Protein AF-0000000074542025 (afdb_homodimer)

Sequence (586 aa):
MKHKPEHIPVYSIDKFSKKTADGAQYNVEIFNKDRDFKVAYPHRHDDFYEILFITKGTGTYIIDLQEYEIKPNTVFFLSPGQIHEISFSPDIYGYIFLFSSGFYLSNKNDPYKLFEFPFFYSLQYNNPPLYLTKASAIEELDSLFKKAILEVNTDALDSQEATHALLDLILIQCKRLYPQADGTQLKKGHILIKRFKQLIEEKCTENIGVKEYADMLHVTANHLSETVKEFTGRTPTDFINDRMTLEIKRLLTHTQLTVQEIAFQLHFSDQSYFSKYFKKTSGVSPTEYRKIVMKHKPEHIPVYSIDKFSKKTADGAQYNVEIFNKDRDFKVAYPHRHDDFYEILFITKGTGTYIIDLQEYEIKPNTVFFLSPGQIHEISFSPDIYGYIFLFSSGFYLSNKNDPYKLFEFPFFYSLQYNNPPLYLTKASAIEELDSLFKKAILEVNTDALDSQEATHALLDLILIQCKRLYPQADGTQLKKGHILIKRFKQLIEEKCTENIGVKEYADMLHVTANHLSETVKEFTGRTPTDFINDRMTLEIKRLLTHTQLTVQEIAFQLHFSDQSYFSKYFKKTSGVSPTEYRKIV

Secondary structure (DSSP, 8-state):
---------EE-GGGT-SS-STT--EEEEEEETTS---S-SSEEESSEEEEEEEEE--EEEEETTEEEEE-SSEEEEE-TT-EEEEEE-TT-EEEEEEEEHHHHHTT-S-TTGGGGSTTSS-SSS----EE---HHHHHHHHHHHHHHHHHHHTT-TTHHHHHHHHHHHHHHHHHHHS---TT----HHHHHHHHHHHHHHHHGGG---HHHHHHHTTS-HHHHHHHHHHHHSS-HHHHHHHHHHHHHHHHHHH----HHHHHHHTT-S-HHHHHHHHHHHHSS-HHHHHHH-/---------EE-GGGT-SS-STT--EEEEEEETTS---S-SSEEESSEEEEEEEEE--EEEEETTEEEEE-SSEEEEE-TT-EEEEEE-TT-EEEEEEEEHHHHHTT-S-TTGGGGSTTSS-SSS----EE---HHHHHHHHHHHHHHHHHHHTT-TTHHHHHHHHHHHHHHHHHHHS---TT----HHHHHHHHHHHHHHHHGGG---HHHHHHHTTS-HHHHHHHHHHHHSS-HHHHHHHHHHHHHHHHHHH----HHHHHHHTT-S-HHHHHHHHHHHHSS-HHHHHHH-

Nearest PDB structures (foldseek):
  6swi-assembly1_A  TM=8.831E-01  e=9.354E-06  Geobacillus stearothermophilus
  4fe7-assembly1_A-2  TM=6.439E-01  e=2.286E-05  Escherichia coli
  3oio-assembly1_A  TM=8.490E-01  e=5.351E-04  Chromobacterium violaceum
  3w6v-assembly1_A  TM=8.039E-01  e=2.433E-04  Streptomyces griseus
  1ey2-assembly1_A  TM=7.654E-01  e=1.378E-03  Homo sapiens

Solvent-accessible surface area (backbone atoms only — not comparable to full-atom values): 32028 Å² total; per-residue (Å²): 133,80,76,75,46,62,68,63,46,71,45,58,63,48,81,70,25,84,64,71,55,91,78,49,45,56,39,51,44,75,37,40,72,79,50,83,64,83,60,70,86,46,32,29,27,73,60,34,34,38,40,39,39,30,61,33,41,39,40,40,38,29,47,72,86,39,77,39,79,42,45,56,37,27,35,41,62,44,40,47,48,48,40,36,39,78,48,65,42,80,66,28,30,33,36,36,40,38,34,22,62,65,54,70,43,63,42,43,83,54,91,59,57,69,59,70,33,69,63,37,58,38,77,52,98,57,70,77,60,42,74,60,82,51,68,66,59,50,52,49,52,51,50,45,51,52,51,35,29,51,33,72,72,37,96,48,88,64,26,69,60,44,37,50,28,40,50,51,44,51,53,50,53,47,50,72,70,38,90,61,75,84,88,68,62,86,42,75,61,50,51,53,48,30,50,50,50,51,48,42,52,74,42,43,56,64,55,72,56,61,57,60,54,18,54,75,68,74,47,49,50,63,56,50,35,51,47,34,27,71,77,57,74,42,47,55,62,54,55,52,49,50,54,38,49,50,51,48,52,48,45,50,67,34,29,68,63,48,71,56,53,50,21,52,69,36,54,40,95,40,49,69,58,39,38,52,51,42,22,71,74,71,73,43,40,62,70,58,46,44,72,72,95,133,80,76,73,49,63,70,64,50,72,45,58,62,46,81,70,23,82,64,67,54,91,78,49,45,57,41,51,43,75,37,42,70,77,49,82,63,81,61,68,88,46,33,28,26,72,61,33,33,38,40,37,39,29,62,34,40,39,41,40,38,30,48,73,85,40,79,40,80,42,42,55,39,26,37,39,60,43,40,47,46,48,39,37,40,77,49,65,41,82,65,28,30,35,36,35,41,38,36,22,64,65,55,69,44,63,42,46,83,53,93,60,57,69,61,71,34,68,64,38,59,38,76,51,98,58,70,77,62,43,74,60,82,52,67,68,60,49,52,49,51,52,50,45,50,52,50,35,28,51,32,73,73,37,96,49,88,64,27,68,58,45,38,50,27,41,50,50,45,52,52,49,54,48,50,74,68,38,90,61,74,83,88,67,61,87,43,74,59,50,52,53,47,30,49,50,51,51,47,42,53,74,42,43,57,63,56,70,56,64,57,60,52,18,55,77,70,74,46,49,50,64,56,50,34,50,46,34,28,72,76,58,73,42,48,55,62,54,54,52,48,51,53,39,50,49,51,49,50,48,45,49,68,36,29,72,63,46,71,56,54,49,20,54,70,35,53,39,96,39,51,67,58,38,40,52,50,42,22,70,76,70,74,43,40,62,69,59,46,43,72,71,95

pLDDT: mean 85.99, std 15.25, range [25.69, 98.65]

InterPro domains:
  IPR003313 AraC-type arabinose-binding/dimerisation domain [PF02311] (42-130)
  IPR009057 Homedomain-like superfamily [SSF46689] (249-291)
  IPR014710 RmlC-like jelly roll fold [G3DSA:2.60.120.10] (36-100)
  IPR018060 AraC-like, DNA binding HTH domain [PF12833] (213-291)
  IPR018060 AraC-like, DNA binding HTH domain [PS01124] (194-292)
  IPR018060 AraC-like, DNA binding HTH domain [SM00342] (207-290)
  IPR020449 Transcription regulator HTH, AraC- type, HTH domain [PR00032] (259-274)
  IPR020449 Transcription regulator HTH, AraC- type, HTH domain [PR00032] (274-290)
  IPR037923 Transcription regulator HTH-like [SSF51215] (40-176)

Foldseek 3Di:
DPPFLDAQDADECCVQAPVVDDPDFKDKDKDAPPRPPVHDPKHFYAFKKKKWFWQDWWWWKAKLNDIDIDDHGKIAIDEGLIIMDIDIDRGIITMMMMGGLCLQCVPPPDSLVVLQACQALHLEPDRYIQHDDDPVLSVVLRVLSVVLNVLSPDPDPCSSVSNNVSVVVNRVSCSVRPDDDPPDDPDPLSSLSSVLLSVLSNCLLVVDDLQVSCVVSVHGSVVNQVSSCVVRVDGSVLSSLSSNLSVLLSCLARGPDDLQRSCVRSPHPGSVVSQVSNCVSPVHGSVVSSVVD/DPPFLDPQDADECCVQAPVVDDPDFKDKDKDAPPRPPVRDPKHFYAFKKKKWFWQDWWWWKAKLNDIDTDDHGKIAIDEGLIIMGIDIDRGIITMMMMGGLCLQCVPPPDSLVVLQACQALHLEPDRYIQHDDDPVLSVVLRVLSVVLNVLSVDPDPCSSVSNNVSVVVNRVSCSVRPDDDPPCDPDPLSSLSSVLLSVLSNCLLVVDDLQVSCVVSVHGSVVNQVSSCVVRVDGSVLSSLSSNLSVLLSCLARGPDDLQRSCVRSPHPGSVVSQVSNCVNPVHGSVVSSVVD

Organism: Cytophaga hutchinsonii (strain ATCC 33406 / DSM 1761 / CIP 103989 / NBRC 15051 / NCIMB 9469 / D465) (NCBI:txid269798)

Radius of gyration: 30.62 Å; Cα contacts (8 Å, |Δi|>4): 948; chains: 2; bounding box: 51×99×64 Å

Structure (mmCIF, N/CA/C/O backbone):
data_AF-0000000074542025-model_v1
#
loop_
_entity.id
_entity.type
_entity.pdbx_description
1 polymer 'Transcriptional regulator, AraC family'
#
loop_
_atom_site.group_PDB
_atom_site.id
_atom_site.type_symbol
_atom_site.label_atom_id
_atom_site.label_alt_id
_atom_site.label_comp_id
_atom_site.label_asym_id
_atom_site.label_entity_id
_atom_site.label_seq_id
_atom_site.pdbx_PDB_ins_code
_atom_site.Cartn_x
_atom_site.Cartn_y
_atom_site.Cartn_z
_atom_site.occupancy
_atom_site.B_iso_or_equiv
_atom_site.auth_seq_id
_atom_site.auth_comp_id
_atom_site.auth_asym_id
_atom_site.auth_atom_id
_atom_site.pdbx_PDB_model_num
ATOM 1 N N . MET A 1 1 ? -25.266 -46.372 -14.766 1 25.96 1 MET A N 1
ATOM 2 C CA . MET A 1 1 ? -25.351 -44.928 -14.965 1 25.96 1 MET A CA 1
ATOM 3 C C . MET A 1 1 ? -24.01 -44.26 -14.684 1 25.96 1 MET A C 1
ATOM 5 O O . MET A 1 1 ? -23.504 -44.321 -13.562 1 25.96 1 MET A O 1
ATOM 9 N N . LYS A 1 2 ? -23.14 -44.363 -15.75 1 28.47 2 LYS A N 1
ATOM 10 C CA . LYS A 1 2 ? -21.712 -44.067 -15.829 1 28.47 2 LYS A CA 1
ATOM 11 C C . LYS A 1 2 ? -21.419 -42.646 -15.357 1 28.47 2 LYS A C 1
ATOM 13 O O . LYS A 1 2 ? -22.113 -41.702 -15.744 1 28.47 2 LYS A O 1
ATOM 18 N N . HIS A 1 3 ? -20.958 -42.496 -14.181 1 27.47 3 HIS A N 1
ATOM 19 C CA . HIS A 1 3 ? -20.633 -41.24 -13.515 1 27.47 3 HIS A CA 1
ATOM 20 C C . HIS A 1 3 ? -19.9 -40.291 -14.456 1 27.47 3 HIS A C 1
ATOM 22 O O . HIS A 1 3 ? -18.936 -40.686 -15.116 1 27.47 3 HIS A O 1
ATOM 28 N N . LYS A 1 4 ? -20.513 -39.377 -15.08 1 32.56 4 LYS A N 1
ATOM 29 C CA . LYS A 1 4 ? -20.035 -38.287 -15.926 1 32.56 4 LYS A CA 1
ATOM 30 C C . LYS A 1 4 ? -18.742 -37.691 -15.377 1 32.56 4 LYS A C 1
ATOM 32 O O . LYS A 1 4 ? -18.712 -37.189 -14.251 1 32.56 4 LYS A O 1
ATOM 37 N N . PRO A 1 5 ? -17.571 -38.307 -15.663 1 36.2 5 PRO A N 1
ATOM 38 C CA . PRO A 1 5 ? -16.279 -37.901 -15.103 1 36.2 5 PRO A CA 1
ATOM 39 C C . PRO A 1 5 ? -16.115 -36.384 -15.037 1 36.2 5 PRO A C 1
ATOM 41 O O . PRO A 1 5 ? -16.275 -35.697 -16.049 1 36.2 5 PRO A O 1
ATOM 44 N N . GLU A 1 6 ? -16.371 -35.618 -14.04 1 37.84 6 GLU A N 1
ATOM 45 C CA . GLU A 1 6 ? -16.58 -34.197 -13.78 1 37.84 6 GLU A CA 1
ATOM 46 C C . GLU A 1 6 ? -15.311 -33.394 -14.051 1 37.84 6 GLU A C 1
ATOM 48 O O . GLU A 1 6 ? -14.201 -33.886 -13.838 1 37.84 6 GLU A O 1
ATOM 53 N N . HIS A 1 7 ? -15.123 -32.32 -15.007 1 46.69 7 HIS A N 1
ATOM 54 C CA . HIS A 1 7 ? -14.263 -31.232 -15.459 1 46.69 7 HIS A CA 1
ATOM 55 C C . HIS A 1 7 ? -13.417 -30.686 -14.314 1 46.69 7 HIS A C 1
ATOM 57 O O . HIS A 1 7 ? -13.822 -30.751 -13.151 1 46.69 7 HIS A O 1
ATOM 63 N N . ILE A 1 8 ? -11.988 -30.921 -14.406 1 48.35 8 ILE A N 1
ATOM 64 C CA . ILE A 1 8 ? -11.224 -30.142 -13.436 1 48.35 8 ILE A CA 1
ATOM 65 C C . ILE A 1 8 ? -11.884 -28.78 -13.235 1 48.35 8 ILE A C 1
ATOM 67 O O . ILE A 1 8 ? -11.956 -27.974 -14.166 1 48.35 8 ILE A O 1
ATOM 71 N N . PRO A 1 9 ? -12.307 -28.624 -12.123 1 55.96 9 PRO A N 1
ATOM 72 C CA . PRO A 1 9 ? -13.092 -27.403 -11.926 1 55.96 9 PRO A CA 1
ATOM 73 C C . PRO A 1 9 ? -12.231 -26.142 -11.93 1 55.96 9 PRO A C 1
ATOM 75 O O . PRO A 1 9 ? -11.064 -26.185 -11.532 1 55.96 9 PRO A O 1
ATOM 78 N N . VAL A 1 10 ? -12.465 -25.273 -12.76 1 55.7 10 VAL A N 1
ATOM 79 C CA . VAL A 1 10 ? -11.922 -23.919 -12.721 1 55.7 10 VAL A CA 1
ATOM 80 C C . VAL A 1 10 ? -12.726 -23.068 -11.74 1 55.7 10 VAL A C 1
ATOM 82 O O . VAL A 1 10 ? -13.957 -23.022 -11.813 1 55.7 10 VAL A O 1
ATOM 85 N N . TYR A 1 11 ? -11.943 -22.657 -10.704 1 58.52 11 TYR A N 1
ATOM 86 C CA . TYR A 1 11 ? -12.673 -21.9 -9.693 1 58.52 11 TYR A CA 1
ATOM 87 C C . TYR A 1 11 ? -12.302 -20.423 -9.745 1 58.52 11 TYR A C 1
ATOM 89 O O . TYR A 1 11 ? -11.137 -20.076 -9.954 1 58.52 11 TYR A O 1
ATOM 97 N N . SER A 1 12 ? -13.365 -19.569 -9.767 1 55.89 12 SER A N 1
ATOM 98 C CA . SER A 1 12 ? -13.162 -18.14 -9.554 1 55.89 12 SER A CA 1
ATOM 99 C C . SER A 1 12 ? -13.027 -17.815 -8.07 1 55.89 12 SER A C 1
ATOM 101 O O . SER A 1 12 ? -13.382 -18.63 -7.216 1 55.89 12 SER A O 1
ATOM 103 N N . ILE A 1 13 ? -12.392 -16.763 -7.73 1 61.19 13 ILE A N 1
ATOM 104 C CA . ILE A 1 13 ? -12.06 -16.369 -6.365 1 61.19 13 ILE A CA 1
ATOM 105 C C . ILE A 1 13 ? -13.324 -16.362 -5.508 1 61.19 13 ILE A C 1
ATOM 107 O O . ILE A 1 13 ? -13.263 -16.597 -4.299 1 61.19 13 ILE A O 1
ATOM 111 N N . ASP A 1 14 ? -14.432 -16.064 -6.12 1 53.97 14 ASP A N 1
ATOM 112 C CA . ASP A 1 14 ? -15.699 -15.951 -5.403 1 53.97 14 ASP A CA 1
ATOM 113 C C . ASP A 1 14 ? -16.053 -17.262 -4.704 1 53.97 14 ASP A C 1
ATOM 115 O O . ASP A 1 14 ? -16.804 -17.266 -3.726 1 53.97 14 ASP A O 1
ATOM 119 N N . LYS A 1 15 ? -15.475 -18.364 -5.259 1 55.22 15 LYS A N 1
ATOM 120 C CA . LYS A 1 15 ? -15.754 -19.672 -4.673 1 55.22 15 LYS A CA 1
ATOM 121 C C . LYS A 1 15 ? -15.043 -19.837 -3.333 1 55.22 15 LYS A C 1
ATOM 123 O O . LYS A 1 15 ? -15.402 -20.707 -2.537 1 55.22 15 LYS A O 1
ATOM 128 N N . PHE A 1 16 ? -14.056 -18.962 -3.158 1 55.03 16 PHE A N 1
ATOM 129 C CA . PHE A 1 16 ? -13.226 -19.116 -1.969 1 55.03 16 PHE A CA 1
ATOM 130 C C . PHE A 1 16 ? -13.491 -17.992 -0.974 1 55.03 16 PHE A C 1
ATOM 132 O O . PHE A 1 16 ? -12.926 -17.98 0.122 1 55.03 16 PHE A O 1
ATOM 139 N N . SER A 1 17 ? -14.123 -16.982 -1.391 1 54.46 17 SER A N 1
ATOM 140 C CA . SER A 1 17 ? -14.37 -15.849 -0.505 1 54.46 17 SER A CA 1
ATOM 141 C C . SER A 1 17 ? -15.693 -16.005 0.238 1 54.46 17 SER A C 1
ATOM 143 O O . SER A 1 17 ? -16.71 -16.355 -0.364 1 54.46 17 SER A O 1
ATOM 145 N N . LYS A 1 18 ? -15.679 -16.304 1.561 1 53.52 18 LYS A N 1
ATOM 146 C CA . LYS A 1 18 ? -16.904 -16.329 2.355 1 53.52 18 LYS A CA 1
ATOM 147 C C . LYS A 1 18 ? -17.8 -15.139 2.022 1 53.52 18 LYS A C 1
ATOM 149 O O . LYS A 1 18 ? -19.007 -15.177 2.266 1 53.52 18 LYS A O 1
ATOM 154 N N . LYS A 1 19 ? -17.116 -14.074 1.735 1 50.32 19 LYS A N 1
ATOM 155 C CA . LYS A 1 19 ? -17.99 -12.941 1.442 1 50.32 19 LYS A CA 1
ATOM 156 C C . LYS A 1 19 ? -18.688 -13.118 0.097 1 50.32 19 LYS A C 1
ATOM 158 O O . LYS A 1 19 ? -18.032 -13.177 -0.945 1 50.32 19 LYS A O 1
ATOM 163 N N . THR A 1 20 ? -19.672 -13.997 0.118 1 40.86 20 THR A N 1
ATOM 164 C CA . THR A 1 20 ? -20.605 -14.427 -0.917 1 40.86 20 THR A CA 1
ATOM 165 C C . THR A 1 20 ? -20.774 -13.343 -1.977 1 40.86 20 THR A C 1
ATOM 167 O O . THR A 1 20 ? -21.571 -13.494 -2.905 1 40.86 20 THR A O 1
ATOM 170 N N . ALA A 1 21 ? -20.355 -12.051 -1.7 1 42.12 21 ALA A N 1
ATOM 171 C CA . ALA A 1 21 ? -20.947 -11.122 -2.659 1 42.12 21 ALA A CA 1
ATOM 172 C C . ALA A 1 21 ? -20.293 -11.259 -4.031 1 42.12 21 ALA A C 1
ATOM 174 O O . ALA A 1 21 ? -19.078 -11.447 -4.13 1 42.12 21 ALA A O 1
ATOM 175 N N . ASP A 1 22 ? -20.943 -11.476 -4.97 1 45.06 22 ASP A N 1
ATOM 176 C CA . ASP A 1 22 ? -20.677 -11.323 -6.397 1 45.06 22 ASP A CA 1
ATOM 177 C C . ASP A 1 22 ? -19.586 -10.284 -6.644 1 45.06 22 ASP A C 1
ATOM 179 O O . ASP A 1 22 ? -19.738 -9.117 -6.277 1 45.06 22 ASP A O 1
ATOM 183 N N . GLY A 1 23 ? -18.139 -10.761 -6.863 1 61.32 23 GLY A N 1
ATOM 184 C CA . GLY A 1 23 ? -17.184 -9.757 -7.305 1 61.32 23 GLY A CA 1
ATOM 185 C C . GLY A 1 23 ? -16.007 -9.597 -6.361 1 61.32 23 GLY A C 1
ATOM 186 O O . GLY A 1 23 ? -15.378 -8.537 -6.319 1 61.32 23 GLY A O 1
ATOM 187 N N . ALA A 1 24 ? -15.762 -10.607 -5.543 1 73.61 24 ALA A N 1
ATOM 188 C CA . ALA A 1 24 ? -14.647 -10.467 -4.61 1 73.61 24 ALA A CA 1
ATOM 189 C C . ALA A 1 24 ? -13.31 -10.489 -5.346 1 73.61 24 ALA A C 1
ATOM 191 O O . ALA A 1 24 ? -13.082 -11.342 -6.207 1 73.61 24 ALA A O 1
ATOM 192 N N . GLN A 1 25 ? -12.483 -9.578 -4.997 1 88.03 25 GLN A N 1
ATOM 193 C CA . GLN A 1 25 ? -11.203 -9.415 -5.678 1 88.03 25 GLN A CA 1
ATOM 194 C C . GLN A 1 25 ? -10.056 -9.962 -4.832 1 88.03 25 GLN A C 1
ATOM 196 O O . GLN A 1 25 ? -8.944 -10.148 -5.33 1 88.03 25 GLN A O 1
ATOM 201 N N . TYR A 1 26 ? -10.332 -10.376 -3.574 1 91.82 26 TYR A N 1
ATOM 202 C CA . TYR A 1 26 ? -9.305 -10.939 -2.705 1 91.82 26 TYR A CA 1
ATOM 203 C C . TYR A 1 26 ? -9.93 -11.638 -1.503 1 91.82 26 TYR A C 1
ATOM 205 O O . TYR A 1 26 ? -11.107 -11.431 -1.2 1 91.82 26 TYR A O 1
ATOM 213 N N . ASN A 1 27 ? -9.192 -12.523 -0.904 1 91.94 27 ASN A N 1
ATOM 214 C CA . ASN A 1 27 ? -9.545 -13.185 0.347 1 91.94 27 ASN A CA 1
ATOM 215 C C . ASN A 1 27 ? -8.305 -13.657 1.101 1 91.94 27 ASN A C 1
ATOM 217 O O . ASN A 1 27 ? -7.31 -14.046 0.487 1 91.94 27 ASN A O 1
ATOM 221 N N . VAL A 1 28 ? -8.366 -13.545 2.386 1 95.1 28 VAL A N 1
ATOM 222 C CA . VAL A 1 28 ? -7.307 -14.058 3.249 1 95.1 28 VAL A CA 1
ATOM 223 C C . VAL A 1 28 ? -7.92 -14.81 4.428 1 95.1 28 VAL A C 1
ATOM 225 O O . VAL A 1 28 ? -8.841 -14.312 5.079 1 95.1 28 VAL A O 1
ATOM 228 N N . GLU A 1 29 ? -7.429 -15.972 4.669 1 94 29 GLU A N 1
ATOM 229 C CA . GLU A 1 29 ? -8.002 -16.761 5.755 1 94 29 GLU A CA 1
ATOM 230 C C . GLU A 1 29 ? -6.997 -17.777 6.29 1 94 29 GLU A C 1
ATOM 232 O O . GLU A 1 29 ? -5.93 -17.97 5.704 1 94 29 GLU A O 1
ATOM 237 N N . ILE A 1 30 ? -7.385 -18.335 7.398 1 95.28 30 ILE A N 1
ATOM 238 C CA . ILE A 1 30 ? -6.614 -19.426 7.984 1 95.28 30 ILE A CA 1
ATOM 239 C C . ILE A 1 30 ? -6.739 -20.674 7.113 1 95.28 30 ILE A C 1
ATOM 241 O O . ILE A 1 30 ? -7.824 -20.984 6.615 1 95.28 30 ILE A O 1
ATOM 245 N N . PHE A 1 31 ? -5.653 -21.344 6.928 1 94.32 31 PHE A N 1
ATOM 246 C CA . PHE A 1 31 ? -5.613 -22.619 6.223 1 94.32 31 PHE A CA 1
ATOM 247 C C . PHE A 1 31 ? -5.391 -23.77 7.197 1 94.32 31 PHE A C 1
ATOM 249 O O . PHE A 1 31 ? -4.349 -23.844 7.852 1 94.32 31 PHE A O 1
ATOM 256 N N . ASN A 1 32 ? -6.336 -24.542 7.343 1 93.36 32 ASN A N 1
ATOM 257 C CA . ASN A 1 32 ? -6.249 -25.727 8.19 1 93.36 32 ASN A CA 1
ATOM 258 C C . ASN A 1 32 ? -7.074 -26.88 7.625 1 93.36 32 ASN A C 1
ATOM 260 O O . ASN A 1 32 ? -7.625 -26.776 6.528 1 93.36 32 ASN A O 1
ATOM 264 N N . LYS A 1 33 ? -7.135 -27.988 8.325 1 87.3 33 LYS A N 1
ATOM 265 C CA . LYS A 1 33 ? -7.77 -29.208 7.836 1 87.3 33 LYS A CA 1
ATOM 266 C C . LYS A 1 33 ? -9.267 -29.001 7.625 1 87.3 33 LYS A C 1
ATOM 268 O O . LYS A 1 33 ? -9.895 -29.72 6.844 1 87.3 33 LYS A O 1
ATOM 273 N N . ASP A 1 34 ? -9.89 -27.983 8.278 1 82.02 34 ASP A N 1
ATOM 274 C CA . ASP A 1 34 ? -11.334 -27.771 8.239 1 82.02 34 ASP A CA 1
ATOM 275 C C . ASP A 1 34 ? -11.723 -26.852 7.083 1 82.02 34 ASP A C 1
ATOM 277 O O . ASP A 1 34 ? -12.909 -26.617 6.843 1 82.02 34 ASP A O 1
ATOM 281 N N . ARG A 1 35 ? -10.729 -26.314 6.571 1 75.38 35 ARG A N 1
ATOM 282 C CA . ARG A 1 35 ? -11.045 -25.451 5.437 1 75.38 35 ARG A CA 1
ATOM 283 C C . ARG A 1 35 ? -11.757 -26.231 4.337 1 75.38 35 ARG A C 1
ATOM 285 O O . ARG A 1 35 ? -11.353 -27.345 3.997 1 75.38 35 ARG A O 1
ATOM 292 N N . ASP A 1 36 ? -13.068 -25.799 4.091 1 59.52 36 ASP A N 1
ATOM 293 C CA . ASP A 1 36 ? -13.879 -26.452 3.068 1 59.52 36 ASP A CA 1
ATOM 294 C C . ASP A 1 36 ? -13.169 -26.442 1.716 1 59.52 36 ASP A C 1
ATOM 296 O O . ASP A 1 36 ? -13.028 -25.389 1.091 1 59.52 36 ASP A O 1
ATOM 300 N N . PHE A 1 37 ? -12.372 -27.296 1.578 1 56.6 37 PHE A N 1
ATOM 301 C CA . PHE A 1 37 ? -11.791 -27.504 0.257 1 56.6 37 PHE A CA 1
ATOM 302 C C . PHE A 1 37 ? -12.784 -28.198 -0.668 1 56.6 37 PHE A C 1
ATOM 304 O O . PHE A 1 37 ? -12.642 -29.387 -0.96 1 56.6 37 PHE A O 1
ATOM 311 N N . LYS A 1 38 ? -14.066 -27.836 -0.568 1 50.9 38 LYS A N 1
ATOM 312 C CA . LYS A 1 38 ? -15.06 -28.517 -1.394 1 50.9 38 LYS A CA 1
ATOM 313 C C . LYS A 1 38 ? -14.605 -28.596 -2.848 1 50.9 38 LYS A C 1
ATOM 315 O O . LYS A 1 38 ? -15.415 -28.838 -3.745 1 50.9 38 LYS A O 1
ATOM 320 N N . VAL A 1 39 ? -13.397 -28.121 -3.047 1 54.12 39 VAL A N 1
ATOM 321 C CA . VAL A 1 39 ? -13.072 -28.169 -4.469 1 54.12 39 VAL A CA 1
ATOM 322 C C . VAL A 1 39 ? -12.518 -29.546 -4.827 1 54.12 39 VAL A C 1
ATOM 324 O O . VAL A 1 39 ? -11.844 -30.181 -4.013 1 54.12 39 VAL A O 1
ATOM 327 N N . ALA A 1 40 ? -13.146 -30.117 -5.921 1 54.3 40 ALA A N 1
ATOM 328 C CA . ALA A 1 40 ? -12.673 -31.377 -6.488 1 54.3 40 ALA A CA 1
ATOM 329 C C . ALA A 1 40 ? -11.172 -31.326 -6.761 1 54.3 40 ALA A C 1
ATOM 331 O O . ALA A 1 40 ? -10.646 -30.294 -7.182 1 54.3 40 ALA A O 1
ATOM 332 N N . TYR A 1 41 ? -10.171 -31.992 -5.973 1 59.68 41 TYR A N 1
ATOM 333 C CA . TYR A 1 41 ? -8.741 -32.074 -6.25 1 59.68 41 TYR A CA 1
ATOM 334 C C . TYR A 1 41 ? -8.477 -32.879 -7.517 1 59.68 41 TYR A C 1
ATOM 336 O O . TYR A 1 41 ? -9.063 -33.946 -7.716 1 59.68 41 TYR A O 1
ATOM 344 N N . PRO A 1 42 ? -7.634 -32.21 -8.331 1 66.22 42 PRO A N 1
ATOM 345 C CA . PRO A 1 42 ? -6.828 -31.074 -8.783 1 66.22 42 PRO A CA 1
ATOM 346 C C . PRO A 1 42 ? -7.668 -29.976 -9.431 1 66.22 42 PRO A C 1
ATOM 348 O O . PRO A 1 42 ? -8.656 -30.268 -10.109 1 66.22 42 PRO A O 1
ATOM 351 N N . HIS A 1 43 ? -7.309 -28.737 -9.208 1 68.64 43 HIS A N 1
ATOM 352 C CA . HIS A 1 43 ? -8.044 -27.633 -9.815 1 68.64 43 HIS A CA 1
ATOM 353 C C . HIS A 1 43 ? -7.113 -26.476 -10.161 1 68.64 43 HIS A C 1
ATOM 355 O O . HIS A 1 43 ? -5.921 -26.518 -9.849 1 68.64 43 HIS A O 1
ATOM 361 N N . ARG A 1 44 ? -7.588 -25.67 -11.025 1 70.58 44 ARG A N 1
ATOM 362 C CA . ARG A 1 44 ? -6.825 -24.475 -11.371 1 70.58 44 ARG A CA 1
ATOM 363 C C . ARG A 1 44 ? -7.656 -23.214 -11.159 1 70.58 44 ARG A C 1
ATOM 365 O O . ARG A 1 44 ? -8.881 -23.284 -11.043 1 70.58 44 ARG A O 1
ATOM 372 N N . HIS A 1 45 ? -6.821 -22.124 -10.98 1 70.94 45 HIS A N 1
ATOM 373 C CA . HIS A 1 45 ? -7.423 -20.799 -10.877 1 70.94 45 HIS A CA 1
ATOM 374 C C . HIS A 1 45 ? -7.278 -20.025 -12.183 1 70.94 45 HIS A C 1
ATOM 376 O O . HIS A 1 45 ? -6.198 -20 -12.778 1 70.94 45 HIS A O 1
ATOM 382 N N . ASP A 1 46 ? -8.356 -19.454 -12.652 1 67.32 46 ASP A N 1
ATOM 383 C CA . ASP A 1 46 ? -8.238 -18.779 -13.941 1 67.32 46 ASP A CA 1
ATOM 384 C C . ASP A 1 46 ? -7.839 -17.316 -13.761 1 67.32 46 ASP A C 1
ATOM 386 O O . ASP A 1 46 ? -7.233 -16.718 -14.653 1 67.32 46 ASP A O 1
ATOM 390 N N . ASP A 1 47 ? -8.036 -16.869 -12.553 1 79.7 47 ASP A N 1
ATOM 391 C CA . ASP A 1 47 ? -7.983 -15.411 -12.599 1 79.7 47 ASP A CA 1
ATOM 392 C C . ASP A 1 47 ? -7.377 -14.843 -11.318 1 79.7 47 ASP A C 1
ATOM 394 O O . ASP A 1 47 ? -7.488 -13.645 -11.051 1 79.7 47 ASP A O 1
ATOM 398 N N . PHE A 1 48 ? -6.838 -15.799 -10.542 1 87.13 48 PHE A N 1
ATOM 399 C CA . PHE A 1 48 ? -6.324 -15.196 -9.318 1 87.13 48 PHE A CA 1
ATOM 400 C C . PHE A 1 48 ? -5.042 -15.887 -8.871 1 87.13 48 PHE A C 1
ATOM 402 O O . PHE A 1 48 ? -4.772 -17.023 -9.267 1 87.13 48 PHE A O 1
ATOM 409 N N . TYR A 1 49 ? -4.263 -15.209 -8.106 1 93.55 49 TYR A N 1
ATOM 410 C CA . TYR A 1 49 ? -3.015 -15.654 -7.497 1 93.55 49 TYR A CA 1
ATOM 411 C C . TYR A 1 49 ? -3.259 -16.212 -6.099 1 93.55 49 TYR A C 1
ATOM 413 O O . TYR A 1 49 ? -4.282 -15.917 -5.477 1 93.55 49 TYR A O 1
ATOM 421 N N . GLU A 1 50 ? -2.34 -17.05 -5.729 1 94.33 50 GLU A N 1
ATOM 422 C CA . GLU A 1 50 ? -2.431 -17.643 -4.399 1 94.33 50 GLU A CA 1
ATOM 423 C C . GLU A 1 50 ? -1.08 -17.614 -3.688 1 94.33 50 GLU A C 1
ATOM 425 O O . GLU A 1 50 ? -0.048 -17.911 -4.294 1 94.33 50 GLU A O 1
ATOM 430 N N . ILE A 1 51 ? -1.069 -17.144 -2.448 1 97.62 51 ILE A N 1
ATOM 431 C CA . ILE A 1 51 ? 0.05 -17.295 -1.525 1 97.62 51 ILE A CA 1
ATOM 432 C C . ILE A 1 51 ? -0.36 -18.194 -0.36 1 97.62 51 ILE A C 1
ATOM 434 O O . ILE A 1 51 ? -1.271 -17.858 0.4 1 97.62 51 ILE A O 1
ATOM 438 N N . LEU A 1 52 ? 0.238 -19.315 -0.244 1 97.15 52 LEU A N 1
ATOM 439 C CA . LEU A 1 52 ? -0.031 -20.26 0.834 1 97.15 52 LEU A CA 1
ATOM 440 C C . LEU A 1 52 ? 1.162 -20.362 1.778 1 97.15 52 LEU A C 1
ATOM 442 O O . LEU A 1 52 ? 2.228 -20.846 1.389 1 97.15 52 LEU A O 1
ATOM 446 N N . PHE A 1 53 ? 1 -19.858 2.983 1 98.63 53 PHE A N 1
ATOM 447 C CA . PHE A 1 53 ? 2.034 -19.902 4.01 1 98.63 53 PHE A CA 1
ATOM 448 C C . PHE A 1 53 ? 1.717 -20.967 5.052 1 98.63 53 PHE A C 1
ATOM 450 O O . PHE A 1 53 ? 0.81 -20.793 5.868 1 98.63 53 PHE A O 1
ATOM 457 N N . ILE A 1 54 ? 2.468 -22.071 5.051 1 98.17 54 ILE A N 1
ATOM 458 C CA . ILE A 1 54 ? 2.273 -23.171 5.989 1 98.17 54 ILE A CA 1
ATOM 459 C C . ILE A 1 54 ? 3.208 -23.002 7.184 1 98.17 54 ILE A C 1
ATOM 461 O O . ILE A 1 54 ? 4.43 -22.952 7.023 1 98.17 54 ILE A O 1
ATOM 465 N N . THR A 1 55 ? 2.632 -22.902 8.383 1 98.09 55 THR A N 1
ATOM 466 C CA . THR A 1 55 ? 3.438 -22.701 9.582 1 98.09 55 THR A CA 1
ATOM 467 C C . THR A 1 55 ? 3.584 -24.005 10.36 1 98.09 55 THR A C 1
ATOM 469 O O . THR A 1 55 ? 4.467 -24.131 11.212 1 98.09 55 THR A O 1
ATOM 472 N N . LYS A 1 56 ? 2.698 -24.882 10.161 1 97.67 56 LYS A N 1
ATOM 473 C CA . LYS A 1 56 ? 2.706 -26.184 10.822 1 97.67 56 LYS A CA 1
ATOM 474 C C . LYS A 1 56 ? 2.149 -27.269 9.906 1 97.67 56 LYS A C 1
ATOM 476 O O . LYS A 1 56 ? 1.272 -27.003 9.081 1 97.67 56 LYS A O 1
ATOM 481 N N . GLY A 1 57 ? 2.646 -28.503 10.118 1 96.77 57 GLY A N 1
ATOM 482 C CA . GLY A 1 57 ? 2.15 -29.634 9.351 1 96.77 57 GLY A CA 1
ATOM 483 C C . GLY A 1 57 ? 3.082 -30.048 8.227 1 96.77 57 GLY A C 1
ATOM 484 O O . GLY A 1 57 ? 4.123 -29.422 8.015 1 96.77 57 GLY A O 1
ATOM 485 N N . THR A 1 58 ? 2.78 -31.139 7.612 1 96.13 58 THR A N 1
ATOM 486 C CA . THR A 1 58 ? 3.564 -31.723 6.53 1 96.13 58 THR A CA 1
ATOM 487 C C . THR A 1 58 ? 2.655 -32.206 5.403 1 96.13 58 THR A C 1
ATOM 489 O O . THR A 1 58 ? 1.43 -32.209 5.544 1 96.13 58 THR A O 1
ATOM 492 N N . GLY A 1 59 ? 3.316 -32.556 4.266 1 94.87 59 GLY A N 1
ATOM 493 C CA . GLY A 1 59 ? 2.553 -33.068 3.139 1 94.87 59 GLY A CA 1
ATOM 494 C C . GLY A 1 59 ? 3.261 -32.892 1.809 1 94.87 59 GLY A C 1
ATOM 495 O O . GLY A 1 59 ? 4.49 -32.81 1.76 1 94.87 59 GLY A O 1
ATOM 496 N N . THR A 1 60 ? 2.415 -32.992 0.796 1 93.72 60 THR A N 1
ATOM 497 C CA . THR A 1 60 ? 2.912 -32.843 -0.567 1 93.72 60 THR A CA 1
ATOM 498 C C . THR A 1 60 ? 2.019 -31.9 -1.369 1 93.72 60 THR A C 1
ATOM 500 O O . THR A 1 60 ? 0.792 -31.966 -1.271 1 93.72 60 THR A O 1
ATOM 503 N N . TYR A 1 61 ? 2.688 -30.998 -2.002 1 92.16 61 TYR A N 1
ATOM 504 C CA . TYR A 1 61 ? 2.007 -30.076 -2.905 1 92.16 61 TYR A CA 1
ATOM 505 C C . TYR A 1 61 ? 2.458 -30.289 -4.345 1 92.16 61 TYR A C 1
ATOM 507 O O . TYR A 1 61 ? 3.633 -30.102 -4.668 1 92.16 61 TYR A O 1
ATOM 515 N N . ILE A 1 62 ? 1.528 -30.708 -5.204 1 87.09 62 ILE A N 1
ATOM 516 C CA . ILE A 1 62 ? 1.829 -30.9 -6.618 1 87.09 62 ILE A CA 1
ATOM 517 C C . ILE A 1 62 ? 1.374 -29.679 -7.414 1 87.09 62 ILE A C 1
ATOM 519 O O . ILE A 1 62 ? 0.198 -29.31 -7.378 1 87.09 62 ILE A O 1
ATOM 523 N N . ILE A 1 63 ? 2.305 -29.027 -8 1 85.05 63 ILE A N 1
ATOM 524 C CA . ILE A 1 63 ? 2.028 -27.867 -8.841 1 85.05 63 ILE A CA 1
ATOM 525 C C . ILE A 1 63 ? 2.515 -28.133 -10.264 1 85.05 63 ILE A C 1
ATOM 527 O O . ILE A 1 63 ? 3.714 -28.306 -10.494 1 85.05 63 ILE A O 1
ATOM 531 N N . ASP A 1 64 ? 1.651 -28.11 -11.2 1 79.01 64 ASP A N 1
ATOM 532 C CA . ASP A 1 64 ? 1.98 -28.4 -12.592 1 79.01 64 ASP A CA 1
ATOM 533 C C . ASP A 1 64 ? 2.8 -29.683 -12.706 1 79.01 64 ASP A C 1
ATOM 535 O O . ASP A 1 64 ? 3.869 -29.69 -13.321 1 79.01 64 ASP A O 1
ATOM 539 N N . LEU A 1 65 ? 2.406 -30.621 -11.937 1 74.58 65 LEU A N 1
ATOM 540 C CA . LEU A 1 65 ? 2.916 -31.986 -12.005 1 74.58 65 LEU A CA 1
ATOM 541 C C . LEU A 1 65 ? 4.251 -32.105 -11.277 1 74.58 65 LEU A C 1
ATOM 543 O O . LEU A 1 65 ? 4.863 -33.175 -11.264 1 74.58 65 LEU A O 1
ATOM 547 N N . GLN A 1 66 ? 4.688 -31.021 -10.773 1 82.92 66 GLN A N 1
ATOM 548 C CA . GLN A 1 66 ? 5.884 -31.068 -9.939 1 82.92 66 GLN A CA 1
ATOM 549 C C . GLN A 1 66 ? 5.519 -31.196 -8.462 1 82.92 66 GLN A C 1
ATOM 551 O O . GLN A 1 66 ? 4.668 -30.458 -7.961 1 82.92 66 GLN A O 1
ATOM 556 N N . GLU A 1 67 ? 6.237 -32.082 -7.864 1 89.51 67 GLU A N 1
ATOM 557 C CA . GLU A 1 67 ? 5.943 -32.357 -6.46 1 89.51 67 GLU A CA 1
ATOM 558 C C . GLU A 1 67 ? 6.879 -31.58 -5.539 1 89.51 67 GLU A C 1
ATOM 560 O O . GLU A 1 67 ? 8.089 -31.534 -5.77 1 89.51 67 GLU A O 1
ATOM 565 N N . TYR A 1 68 ? 6.322 -30.943 -4.543 1 93.35 68 TYR A N 1
ATOM 566 C CA . TYR A 1 68 ? 7.069 -30.213 -3.525 1 93.35 68 TYR A CA 1
ATOM 567 C C . TYR A 1 68 ? 6.705 -30.699 -2.128 1 93.35 68 TYR A C 1
ATOM 569 O O . TYR A 1 68 ? 5.538 -30.986 -1.848 1 93.35 68 TYR A O 1
ATOM 577 N N . GLU A 1 69 ? 7.713 -30.789 -1.332 1 95.15 69 GLU A N 1
ATOM 578 C CA . GLU A 1 69 ? 7.479 -31.166 0.059 1 95.15 69 GLU A CA 1
ATOM 579 C C . GLU A 1 69 ? 6.946 -29.987 0.868 1 95.15 69 GLU A C 1
ATOM 581 O O . GLU A 1 69 ? 7.463 -28.872 0.765 1 95.15 69 GLU A O 1
ATOM 586 N N . ILE A 1 70 ? 5.924 -30.268 1.65 1 95.98 70 ILE A N 1
ATOM 587 C CA . ILE A 1 70 ? 5.419 -29.292 2.609 1 95.98 70 ILE A CA 1
ATOM 588 C C . ILE A 1 70 ? 6.12 -29.479 3.953 1 95.98 70 ILE A C 1
ATOM 590 O O . ILE A 1 70 ? 6.063 -30.559 4.545 1 95.98 70 ILE A O 1
ATOM 594 N N . LYS A 1 71 ? 6.805 -28.459 4.358 1 96.52 71 LYS A N 1
ATOM 595 C CA . LYS A 1 71 ? 7.395 -28.375 5.691 1 96.52 71 LYS A CA 1
ATOM 596 C C . LYS A 1 71 ? 6.978 -27.088 6.397 1 96.52 71 LYS A C 1
ATOM 598 O O . LYS A 1 71 ? 6.571 -26.122 5.748 1 96.52 71 LYS A O 1
ATOM 603 N N . PRO A 1 72 ? 7.079 -27.124 7.766 1 97.67 72 PRO A N 1
ATOM 604 C CA . PRO A 1 72 ? 6.755 -25.876 8.46 1 97.67 72 PRO A CA 1
ATOM 605 C C . PRO A 1 72 ? 7.564 -24.687 7.946 1 97.67 72 PRO A C 1
ATOM 607 O O . PRO A 1 72 ? 8.748 -24.832 7.631 1 97.67 72 PRO A O 1
ATOM 610 N N . ASN A 1 73 ? 6.884 -23.574 7.863 1 98.22 73 ASN A N 1
ATOM 611 C CA . ASN A 1 73 ? 7.48 -22.303 7.466 1 98.22 73 ASN A CA 1
ATOM 612 C C . ASN A 1 73 ? 7.868 -22.302 5.99 1 98.22 73 ASN A C 1
ATOM 614 O O . ASN A 1 73 ? 8.986 -21.922 5.638 1 98.22 73 ASN A O 1
ATOM 618 N N . THR A 1 74 ? 6.946 -22.831 5.197 1 97.9 74 THR A N 1
ATOM 619 C CA . THR A 1 74 ? 7.081 -22.855 3.745 1 97.9 74 THR A CA 1
ATOM 620 C C . THR A 1 74 ? 6.004 -21.997 3.087 1 97.9 74 THR A C 1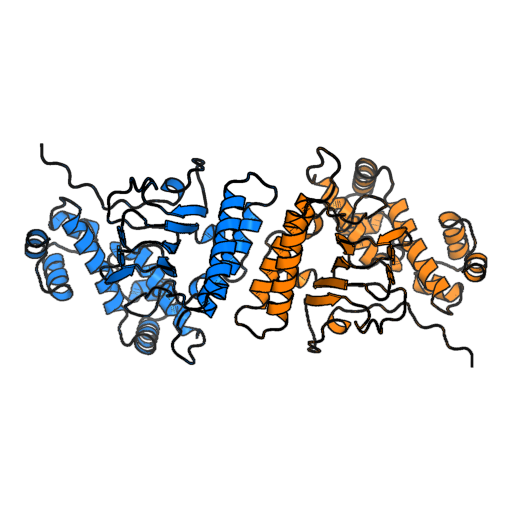
ATOM 622 O O . THR A 1 74 ? 4.842 -22.027 3.498 1 97.9 74 THR A O 1
ATOM 625 N N . VAL A 1 75 ? 6.426 -21.211 2.105 1 98.4 75 VAL A N 1
ATOM 626 C CA . VAL A 1 75 ? 5.481 -20.38 1.366 1 98.4 75 VAL A CA 1
ATOM 627 C C . VAL A 1 75 ? 5.398 -20.854 -0.083 1 98.4 75 VAL A C 1
ATOM 629 O O . VAL A 1 75 ? 6.419 -20.962 -0.767 1 98.4 75 VAL A O 1
ATOM 632 N N . PHE A 1 76 ? 4.224 -21.146 -0.557 1 96.78 76 PHE A N 1
ATOM 633 C CA . PHE A 1 76 ? 3.964 -21.526 -1.941 1 96.78 76 PHE A CA 1
ATOM 634 C C . PHE A 1 76 ? 3.285 -20.391 -2.696 1 96.78 76 PHE A C 1
ATOM 636 O O . PHE A 1 76 ? 2.474 -19.657 -2.127 1 96.78 76 PHE A O 1
ATOM 643 N N . PHE A 1 77 ? 3.579 -20.285 -3.902 1 96.05 77 PHE A N 1
ATOM 644 C CA . PHE A 1 77 ? 3.017 -19.263 -4.777 1 96.05 77 PHE A CA 1
ATOM 645 C C . PHE A 1 77 ? 2.389 -19.895 -6.014 1 96.05 77 PHE A C 1
ATOM 647 O O . PHE A 1 77 ? 3.001 -20.746 -6.662 1 96.05 77 PHE A O 1
ATOM 654 N N . LEU A 1 78 ? 1.218 -19.49 -6.355 1 92.78 78 LEU A N 1
ATOM 655 C CA . LEU A 1 78 ? 0.561 -19.983 -7.561 1 92.78 78 LEU A CA 1
ATOM 656 C C . LEU A 1 78 ? 0.114 -18.826 -8.448 1 92.78 78 LEU A C 1
ATOM 658 O O . LEU A 1 78 ? -0.459 -17.85 -7.96 1 92.78 78 LEU A O 1
ATOM 662 N N . SER A 1 79 ? 0.423 -18.958 -9.674 1 91.39 79 SER A N 1
ATOM 663 C CA . SER A 1 79 ? -0.098 -18.055 -10.695 1 91.39 79 SER A CA 1
ATOM 664 C C . SER A 1 79 ? -1.385 -18.599 -11.307 1 91.39 79 SER A C 1
ATOM 666 O O . SER A 1 79 ? -1.64 -19.804 -11.261 1 91.39 79 SER A O 1
ATOM 668 N N . PRO A 1 80 ? -2.165 -17.675 -11.819 1 87.02 80 PRO A N 1
ATOM 669 C CA . PRO A 1 80 ? -3.347 -18.154 -12.54 1 87.02 80 PRO A CA 1
ATOM 670 C C . PRO A 1 80 ? -3.008 -19.199 -13.601 1 87.02 80 PRO A C 1
ATOM 672 O O . PRO A 1 80 ? -2.002 -19.067 -14.303 1 87.02 80 PRO A O 1
ATOM 675 N N . GLY A 1 81 ? -3.867 -20.208 -13.638 1 79.69 81 GLY A N 1
ATOM 676 C CA . GLY A 1 81 ? -3.72 -21.214 -14.678 1 79.69 81 GLY A CA 1
ATOM 677 C C . GLY A 1 81 ? -2.987 -22.456 -14.207 1 79.69 81 GLY A C 1
ATOM 678 O O . GLY A 1 81 ? -3.121 -23.526 -14.805 1 79.69 81 GLY A O 1
ATOM 679 N N . GLN A 1 82 ? -2.183 -22.351 -13.147 1 81.89 82 GLN A N 1
ATOM 680 C CA . GLN A 1 82 ? -1.43 -23.498 -12.65 1 81.89 82 GLN A CA 1
ATOM 681 C C . GLN A 1 82 ? -2.35 -24.509 -11.973 1 81.89 82 GLN A C 1
ATOM 683 O O . GLN A 1 82 ? -3.235 -24.131 -11.201 1 81.89 82 GLN A O 1
ATOM 688 N N . ILE A 1 83 ? -2.139 -25.731 -12.338 1 77.65 83 ILE A N 1
ATOM 689 C CA . ILE A 1 83 ? -2.883 -26.831 -11.732 1 77.65 83 ILE A CA 1
ATOM 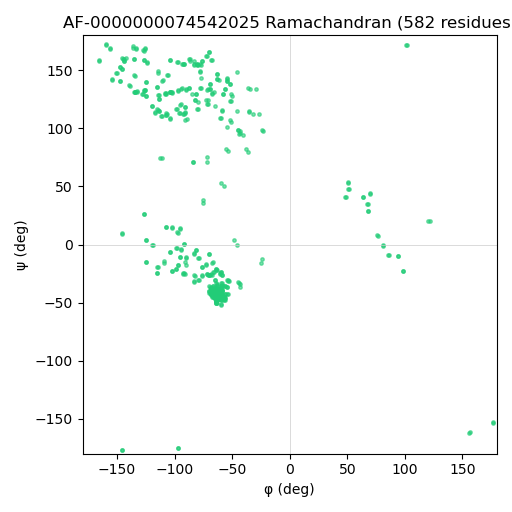690 C C . ILE A 1 83 ? -2.167 -27.303 -10.468 1 77.65 83 ILE A C 1
ATOM 692 O O . ILE A 1 83 ? -0.941 -27.434 -10.454 1 77.65 83 ILE A O 1
ATOM 696 N N . HIS A 1 84 ? -2.995 -27.505 -9.375 1 83.3 84 HIS A N 1
ATOM 697 C CA . HIS A 1 84 ? -2.329 -27.935 -8.151 1 83.3 84 HIS A CA 1
ATOM 698 C C . HIS A 1 84 ? -3.224 -28.858 -7.332 1 83.3 84 HIS A C 1
ATOM 700 O O . HIS A 1 84 ? -4.441 -28.886 -7.529 1 83.3 84 HIS A O 1
ATOM 706 N N . GLU A 1 85 ? -2.564 -29.673 -6.594 1 83.82 85 GLU A N 1
ATOM 707 C CA . GLU A 1 85 ? -3.163 -30.592 -5.631 1 83.82 85 GLU A CA 1
ATOM 708 C C . GLU A 1 85 ? -2.344 -30.654 -4.345 1 83.82 85 GLU A C 1
ATOM 710 O O . GLU A 1 85 ? -1.112 -30.683 -4.388 1 83.82 85 GLU A O 1
ATOM 715 N N . ILE A 1 86 ? -3.111 -30.635 -3.24 1 88.4 86 ILE A N 1
ATOM 716 C CA . ILE A 1 86 ? -2.396 -30.622 -1.969 1 88.4 86 ILE A CA 1
ATOM 717 C C . ILE A 1 86 ? -2.864 -31.787 -1.101 1 88.4 86 ILE A C 1
ATOM 719 O O . ILE A 1 86 ? -4.058 -32.091 -1.051 1 88.4 86 ILE A O 1
ATOM 723 N N . SER A 1 87 ? -1.975 -32.543 -0.627 1 89.85 87 SER A N 1
ATOM 724 C CA . SER A 1 87 ? -2.169 -33.532 0.429 1 89.85 87 SER A CA 1
ATOM 725 C C . SER A 1 87 ? -1.395 -33.155 1.688 1 89.85 87 SER A C 1
ATOM 727 O O . SER A 1 87 ? -0.213 -32.812 1.617 1 89.85 87 SER A O 1
ATOM 729 N N . PHE A 1 88 ? -2.099 -33.139 2.885 1 91.27 88 PHE A N 1
ATOM 730 C CA . PHE A 1 88 ? -1.408 -32.619 4.059 1 91.27 88 PHE A CA 1
ATOM 731 C C . PHE A 1 88 ? -1.825 -33.377 5.313 1 91.27 88 PHE A C 1
ATOM 733 O O . PHE A 1 88 ? -2.849 -34.064 5.318 1 91.27 88 PHE A O 1
ATOM 740 N N . SER A 1 89 ? -1.021 -33.307 6.31 1 94.44 89 SER A N 1
ATOM 741 C CA . SER A 1 89 ? -1.267 -33.928 7.607 1 94.44 89 SER A CA 1
ATOM 742 C C . SER A 1 89 ? -2.432 -33.259 8.329 1 94.44 89 SER A C 1
ATOM 744 O O . SER A 1 89 ? -2.77 -32.109 8.039 1 94.44 89 SER A O 1
ATOM 746 N N . PRO A 1 90 ? -3.025 -33.93 9.258 1 94 90 PRO A N 1
ATOM 747 C CA . PRO A 1 90 ? -4.206 -33.406 9.948 1 94 90 PRO A CA 1
ATOM 748 C C . PRO A 1 90 ? -3.91 -32.137 10.744 1 94 90 PRO A C 1
ATOM 750 O O . PRO A 1 90 ? -4.821 -31.356 11.029 1 94 90 PRO A O 1
ATOM 753 N N . ASP A 1 91 ? -2.654 -31.917 11.093 1 96.14 91 ASP A N 1
ATOM 754 C CA . ASP A 1 91 ? -2.303 -30.777 11.936 1 96.14 91 ASP A CA 1
ATOM 755 C C . ASP A 1 91 ? -1.867 -29.583 11.09 1 96.14 91 ASP A C 1
ATOM 757 O O . ASP A 1 91 ? -1.257 -28.642 11.603 1 96.14 91 ASP A O 1
ATOM 761 N N . ILE A 1 92 ? -2.15 -29.685 9.798 1 95.36 92 ILE A N 1
ATOM 762 C CA . ILE A 1 92 ? -1.749 -28.615 8.892 1 95.36 92 ILE A CA 1
ATOM 763 C C . ILE A 1 92 ? -2.331 -27.287 9.372 1 95.36 92 ILE A C 1
ATOM 765 O O . ILE A 1 92 ? -3.475 -27.232 9.828 1 95.36 92 ILE A O 1
ATOM 769 N N . TYR A 1 93 ? -1.475 -26.255 9.389 1 97.28 93 TYR A N 1
ATOM 770 C CA . TYR A 1 93 ? -1.904 -24.911 9.759 1 97.28 93 TYR A CA 1
ATOM 771 C C . TYR A 1 93 ? -1.116 -23.856 8.992 1 97.28 93 TYR A C 1
ATOM 773 O O . TYR A 1 93 ? 0.083 -24.019 8.753 1 97.28 93 TYR A O 1
ATOM 781 N N . GLY A 1 94 ? -1.789 -22.853 8.61 1 97.59 94 GLY A N 1
ATOM 782 C CA . GLY A 1 94 ? -1.15 -21.729 7.945 1 97.59 94 GLY A CA 1
ATOM 783 C C . GLY A 1 94 ? -2.133 -20.666 7.493 1 97.59 94 GLY A C 1
ATOM 784 O O . GLY A 1 94 ? -3.138 -20.418 8.162 1 97.59 94 GLY A O 1
ATOM 785 N N . TYR A 1 95 ? -1.769 -19.949 6.462 1 97.81 95 TYR A N 1
ATOM 786 C CA . TYR A 1 95 ? -2.56 -18.849 5.924 1 97.81 95 TYR A CA 1
ATOM 787 C C . TYR A 1 95 ? -2.619 -18.913 4.402 1 97.81 95 TYR A C 1
ATOM 789 O O . TYR A 1 95 ? -1.667 -19.357 3.756 1 97.81 95 TYR A O 1
ATOM 797 N N . ILE A 1 96 ? -3.701 -18.523 3.849 1 96.21 96 ILE A N 1
ATOM 798 C CA . ILE A 1 96 ? -3.842 -18.455 2.399 1 96.21 96 ILE A CA 1
ATOM 799 C C . ILE A 1 96 ? -4.343 -17.07 1.994 1 96.21 96 ILE A C 1
ATOM 801 O O . ILE A 1 96 ? -5.273 -16.536 2.604 1 96.21 96 ILE A O 1
ATOM 805 N N . PHE A 1 97 ? -3.714 -16.423 1.075 1 96.96 97 PHE A N 1
ATOM 806 C CA . PHE A 1 97 ? -4.107 -15.146 0.492 1 96.96 97 PHE A CA 1
ATOM 807 C C . PHE A 1 97 ? -4.405 -15.298 -0.995 1 96.96 97 PHE A C 1
ATOM 809 O O . PHE A 1 97 ? -3.511 -15.612 -1.784 1 96.96 97 PHE A O 1
ATOM 816 N N . LEU A 1 98 ? -5.624 -15.114 -1.392 1 94.69 98 LEU A N 1
ATOM 817 C CA . LEU A 1 98 ? -6.072 -15.12 -2.78 1 94.69 98 LEU A CA 1
ATOM 818 C C . LEU A 1 98 ? -6.329 -13.7 -3.274 1 94.69 98 LEU A C 1
ATOM 820 O O . LEU A 1 98 ? -6.925 -12.889 -2.562 1 94.69 98 LEU A O 1
ATOM 824 N N . PHE A 1 99 ? -5.8 -13.381 -4.431 1 94.69 99 PHE A N 1
ATOM 825 C CA . PHE A 1 99 ? -6.058 -12.039 -4.938 1 94.69 99 PHE A CA 1
ATOM 826 C C . PHE A 1 99 ? -6.045 -12.024 -6.462 1 94.69 99 PHE A C 1
ATOM 828 O O . PHE A 1 99 ? -5.286 -12.765 -7.089 1 94.69 99 PHE A O 1
ATOM 835 N N . SER A 1 100 ? -6.815 -11.192 -7.031 1 92.68 100 SER A N 1
ATOM 836 C CA . SER A 1 100 ? -6.85 -11.012 -8.479 1 92.68 100 SER A CA 1
ATOM 837 C C . SER A 1 100 ? -5.81 -9.993 -8.934 1 92.68 100 SER A C 1
ATOM 839 O O . SER A 1 100 ? -5.318 -9.199 -8.13 1 92.68 100 SER A O 1
ATOM 841 N N . SER A 1 101 ? -5.472 -10.06 -10.22 1 91.2 101 SER A N 1
ATOM 842 C CA . SER A 1 101 ? -4.606 -9.036 -10.797 1 91.2 101 SER A CA 1
ATOM 843 C C . SER A 1 101 ? -5.229 -7.65 -10.671 1 91.2 101 SER A C 1
ATOM 845 O O . SER A 1 101 ? -4.525 -6.668 -10.427 1 91.2 101 SER A O 1
ATOM 847 N N . GLY A 1 102 ? -6.544 -7.625 -10.803 1 90.76 102 GLY A N 1
ATOM 848 C CA . GLY A 1 102 ? -7.246 -6.357 -10.68 1 90.76 102 GLY A CA 1
ATOM 849 C C . GLY A 1 102 ? -7.104 -5.727 -9.307 1 90.76 102 GLY A C 1
ATOM 850 O O . GLY A 1 102 ? -6.893 -4.518 -9.192 1 90.76 102 GLY A O 1
ATOM 851 N N . PHE A 1 103 ? -7.204 -6.539 -8.329 1 92.85 103 PHE A N 1
ATOM 852 C CA . PHE A 1 103 ? -7.034 -6.04 -6.969 1 92.85 103 PHE A CA 1
ATOM 853 C C . PHE A 1 103 ? -5.62 -5.512 -6.759 1 92.85 103 PHE A C 1
ATOM 855 O O . PHE A 1 103 ? -5.435 -4.396 -6.27 1 92.85 103 PHE A O 1
ATOM 862 N N . TYR A 1 104 ? -4.619 -6.255 -7.128 1 94.68 104 TYR A N 1
ATOM 863 C CA . TYR A 1 104 ? -3.233 -5.895 -6.853 1 94.68 104 TYR A CA 1
ATOM 864 C C . TYR A 1 104 ? -2.818 -4.668 -7.656 1 94.68 104 TYR A C 1
ATOM 866 O O . TYR A 1 104 ? -2.087 -3.81 -7.157 1 94.68 104 TYR A O 1
ATOM 874 N N . LEU A 1 105 ? -3.297 -4.591 -8.866 1 92.27 105 LEU A N 1
ATOM 875 C CA . LEU A 1 105 ? -2.826 -3.55 -9.774 1 92.27 105 LEU A CA 1
ATOM 876 C C . LEU A 1 105 ? -3.704 -2.307 -9.677 1 92.27 105 LEU A C 1
ATOM 878 O O . LEU A 1 105 ? -3.441 -1.303 -10.343 1 92.27 105 LEU A O 1
ATOM 882 N N . SER A 1 106 ? -4.688 -2.331 -8.848 1 88.86 106 SER A N 1
ATOM 883 C CA . SER A 1 106 ? -5.655 -1.24 -8.772 1 88.86 106 SER A CA 1
ATOM 884 C C . SER A 1 106 ? -4.979 0.073 -8.392 1 88.86 106 SER A C 1
ATOM 886 O O . SER A 1 106 ? -5.458 1.15 -8.75 1 88.86 106 SER A O 1
ATOM 888 N N . ASN A 1 107 ? -3.844 -0.01 -7.734 1 86.64 107 ASN A N 1
ATOM 889 C CA . ASN A 1 107 ? -3.159 1.208 -7.312 1 86.64 107 ASN A CA 1
ATOM 890 C C . ASN A 1 107 ? -1.706 1.224 -7.778 1 86.64 107 ASN A C 1
ATOM 892 O O . ASN A 1 107 ? -0.831 1.736 -7.078 1 86.64 107 ASN A O 1
ATOM 896 N N . LYS A 1 108 ? -1.531 0.523 -8.824 1 89.6 108 LYS A N 1
ATOM 897 C CA . LYS A 1 108 ? -0.187 0.498 -9.394 1 89.6 108 LYS A CA 1
ATOM 898 C C . LYS A 1 108 ? -0.143 1.237 -10.729 1 89.6 108 LYS A C 1
ATOM 900 O O . LYS A 1 108 ? -1.079 1.148 -11.525 1 89.6 108 LYS A O 1
ATOM 905 N N . ASN A 1 109 ? 0.912 1.955 -10.934 1 83.83 109 ASN A N 1
ATOM 906 C CA . ASN A 1 109 ? 1.107 2.633 -12.211 1 83.83 109 ASN A CA 1
ATOM 907 C C . ASN A 1 109 ? 1.694 1.694 -13.261 1 83.83 109 ASN A C 1
ATOM 909 O O . ASN A 1 109 ? 1.495 1.894 -14.46 1 83.83 109 ASN A O 1
ATOM 913 N N . ASP A 1 110 ? 2.408 0.715 -12.796 1 86.95 110 ASP A N 1
ATOM 914 C CA . ASP A 1 110 ? 3.046 -0.271 -13.663 1 86.95 110 ASP A CA 1
ATOM 915 C C . ASP A 1 110 ? 2.18 -1.521 -13.804 1 86.95 110 ASP A C 1
ATOM 917 O O . ASP A 1 110 ? 2.032 -2.29 -12.852 1 86.95 110 ASP A O 1
ATOM 921 N N . PRO A 1 111 ? 1.679 -1.733 -14.995 1 86.91 111 PRO A N 1
ATOM 922 C CA . PRO A 1 111 ? 0.806 -2.894 -15.181 1 86.91 111 PRO A CA 1
ATOM 923 C C . PRO A 1 111 ? 1.561 -4.219 -15.099 1 86.91 111 PRO A C 1
ATOM 925 O O . PRO A 1 111 ? 0.941 -5.284 -15.039 1 86.91 111 PRO A O 1
ATOM 928 N N . TYR A 1 112 ? 2.898 -4.244 -15.039 1 87.24 112 TYR A N 1
ATOM 929 C CA . TYR A 1 112 ? 3.696 -5.465 -15.037 1 87.24 112 TYR A CA 1
ATOM 930 C C . TYR A 1 112 ? 4.282 -5.732 -13.656 1 87.24 112 TYR A C 1
ATOM 932 O O . TYR A 1 112 ? 5.174 -6.57 -13.505 1 87.24 112 TYR A O 1
ATOM 940 N N . LYS A 1 113 ? 3.741 -5.045 -12.701 1 91.67 113 LYS A N 1
ATOM 941 C CA . LYS A 1 113 ? 4.303 -5.111 -11.356 1 91.67 113 LYS A CA 1
ATOM 942 C C . LYS A 1 113 ? 4.308 -6.544 -10.831 1 91.67 113 LYS A C 1
ATOM 944 O O . LYS A 1 113 ? 5.247 -6.957 -10.148 1 91.67 113 LYS A O 1
ATOM 949 N N . LEU A 1 114 ? 3.323 -7.288 -11.165 1 92.65 114 LEU A N 1
ATOM 950 C CA . LEU A 1 114 ? 3.211 -8.658 -10.676 1 92.65 114 LEU A CA 1
ATOM 951 C C . LEU A 1 114 ? 4.334 -9.527 -11.23 1 92.65 114 LEU A C 1
ATOM 953 O O . LEU A 1 114 ? 4.76 -10.486 -10.582 1 92.65 114 LEU A O 1
ATOM 957 N N . PHE A 1 115 ? 4.927 -9.146 -12.369 1 89.93 115 PHE A N 1
ATOM 958 C CA . PHE A 1 115 ? 5.96 -9.939 -13.026 1 89.93 115 PHE A CA 1
ATOM 959 C C . PHE A 1 115 ? 7.324 -9.676 -12.4 1 89.93 115 PHE A C 1
ATOM 961 O O . PHE A 1 115 ? 8.291 -10.386 -12.685 1 89.93 115 PHE A O 1
ATOM 968 N N . GLU A 1 116 ? 7.351 -8.728 -11.556 1 89.01 116 GLU A N 1
ATOM 969 C CA . GLU A 1 116 ? 8.602 -8.435 -10.863 1 89.01 116 GLU A CA 1
ATOM 970 C C . GLU A 1 116 ? 8.883 -9.465 -9.772 1 89.01 116 GLU A C 1
ATOM 972 O O . GLU A 1 116 ? 10.011 -9.569 -9.286 1 89.01 116 GLU A O 1
ATOM 977 N N . PHE A 1 117 ? 7.894 -10.13 -9.383 1 92.08 117 PHE A N 1
ATOM 978 C CA . PHE A 1 117 ? 8.07 -11.146 -8.352 1 92.08 117 PHE A CA 1
ATOM 979 C C . PHE A 1 117 ? 8.572 -12.451 -8.958 1 92.08 117 PHE A C 1
ATOM 981 O O . PHE A 1 117 ? 7.941 -13.005 -9.861 1 92.08 117 PHE A O 1
ATOM 988 N N . PRO A 1 118 ? 9.642 -12.908 -8.464 1 90.53 118 PRO A N 1
ATOM 989 C CA . PRO A 1 118 ? 10.284 -14.061 -9.1 1 90.53 118 PRO A CA 1
ATOM 990 C C . PRO A 1 118 ? 9.455 -15.338 -8.983 1 90.53 118 PRO A C 1
ATOM 992 O O . PRO A 1 118 ? 9.638 -16.272 -9.768 1 90.53 118 PRO A O 1
ATOM 995 N N . PHE A 1 119 ? 8.491 -15.342 -8.122 1 92.19 119 PHE A N 1
ATOM 996 C CA . PHE A 1 119 ? 7.767 -16.575 -7.836 1 92.19 119 PHE A CA 1
ATOM 997 C C . PHE A 1 119 ? 6.458 -16.628 -8.615 1 92.19 119 PHE A C 1
ATOM 999 O O . PHE A 1 119 ? 5.734 -17.623 -8.555 1 92.19 119 PHE A O 1
ATOM 1006 N N . PHE A 1 120 ? 6.13 -15.62 -9.342 1 91.51 120 PHE A N 1
ATOM 1007 C CA . PHE A 1 120 ? 4.999 -15.662 -10.261 1 91.51 120 PHE A CA 1
ATOM 1008 C C . PHE A 1 120 ? 5.476 -15.806 -11.701 1 91.51 120 PHE A C 1
ATOM 1010 O O . PHE A 1 120 ? 6.383 -15.093 -12.135 1 91.51 120 PHE A O 1
ATOM 1017 N N . TYR A 1 121 ? 4.895 -16.722 -12.418 1 87.91 121 TYR A N 1
ATOM 1018 C CA . TYR A 1 121 ? 5.284 -17.015 -13.793 1 87.91 121 TYR A CA 1
ATOM 1019 C C . TYR A 1 121 ? 6.789 -17.231 -13.899 1 87.91 121 TYR A C 1
ATOM 1021 O O . TYR A 1 121 ? 7.451 -16.628 -14.747 1 87.91 121 TYR A O 1
ATOM 1029 N N . SER A 1 122 ? 7.251 -18.031 -13.016 1 82.33 122 SER A N 1
ATOM 1030 C CA . SER A 1 122 ? 8.682 -18.297 -12.91 1 82.33 122 SER A CA 1
ATOM 1031 C C . SER A 1 122 ? 9.255 -18.776 -14.239 1 82.33 122 SER A C 1
ATOM 1033 O O . SER A 1 122 ? 8.607 -19.534 -14.964 1 82.33 122 SER A O 1
ATOM 1035 N N . LEU A 1 123 ? 10.428 -18.356 -14.5 1 73.09 123 LEU A N 1
ATOM 1036 C CA . LEU A 1 123 ? 11.121 -18.697 -15.738 1 73.09 123 LEU A CA 1
ATOM 1037 C C . LEU A 1 123 ? 11.642 -20.13 -15.692 1 73.09 123 LEU A C 1
ATOM 1039 O O . LEU A 1 123 ? 11.878 -20.742 -16.736 1 73.09 123 LEU A O 1
ATOM 1043 N N . GLN A 1 124 ? 11.845 -20.479 -14.529 1 70.27 124 GLN A N 1
ATOM 1044 C CA . GLN A 1 124 ? 12.356 -21.836 -14.364 1 70.27 124 GLN A CA 1
ATOM 1045 C C . GLN A 1 124 ? 11.241 -22.866 -14.518 1 70.27 124 GLN A C 1
ATOM 1047 O O . GLN A 1 124 ? 10.059 -22.525 -14.439 1 70.27 124 GLN A O 1
ATOM 1052 N N . TYR A 1 125 ? 11.686 -24.037 -14.895 1 63.2 125 TYR A N 1
ATOM 1053 C CA . TYR A 1 125 ? 10.748 -25.143 -15.054 1 63.2 125 TYR A CA 1
ATOM 1054 C C . TYR A 1 125 ? 10.015 -25.428 -13.749 1 63.2 125 TYR A C 1
ATOM 1056 O O . TYR A 1 125 ? 8.857 -25.853 -13.76 1 63.2 125 TYR A O 1
ATOM 1064 N N . ASN A 1 126 ? 10.788 -25.035 -12.757 1 68.79 126 ASN A N 1
ATOM 1065 C CA . ASN A 1 126 ? 10.191 -25.26 -11.445 1 68.79 126 ASN A CA 1
ATOM 1066 C C . ASN A 1 126 ? 9.903 -23.944 -10.727 1 68.79 126 ASN A C 1
ATOM 1068 O O . ASN A 1 126 ? 10.378 -22.887 -11.145 1 68.79 126 ASN A O 1
ATOM 1072 N N . ASN A 1 127 ? 8.923 -23.9 -9.97 1 78.38 127 ASN A N 1
ATOM 1073 C CA . ASN A 1 127 ? 8.54 -22.821 -9.065 1 78.38 127 ASN A CA 1
ATOM 1074 C C . ASN A 1 127 ? 8.7 -23.231 -7.604 1 78.38 127 ASN A C 1
ATOM 1076 O O . ASN A 1 127 ? 7.709 -23.439 -6.902 1 78.38 127 ASN A O 1
ATOM 1080 N N . PRO A 1 128 ? 9.986 -23.266 -7.221 1 87.39 128 PRO A N 1
ATOM 1081 C CA . PRO A 1 128 ? 10.17 -23.757 -5.853 1 87.39 128 PRO A CA 1
ATOM 1082 C C . PRO A 1 128 ? 9.523 -22.851 -4.809 1 87.39 128 PRO A C 1
ATOM 1084 O O . PRO A 1 128 ? 9.45 -21.634 -5.001 1 87.39 128 PRO A O 1
ATOM 1087 N N . PRO A 1 129 ? 9.056 -23.482 -3.778 1 95.06 129 PRO A N 1
ATOM 1088 C CA . PRO A 1 129 ? 8.531 -22.671 -2.677 1 95.06 129 PRO A CA 1
ATOM 1089 C C . PRO A 1 129 ? 9.625 -21.918 -1.924 1 95.06 129 PRO A C 1
ATOM 1091 O O . PRO A 1 129 ? 10.812 -22.097 -2.21 1 95.06 129 PRO A O 1
ATOM 1094 N N . LEU A 1 130 ? 9.253 -20.977 -1.129 1 96.21 130 LEU A N 1
ATOM 1095 C CA . LEU A 1 130 ? 10.153 -20.264 -0.229 1 96.21 130 LEU A CA 1
ATOM 1096 C C . LEU A 1 130 ? 10.221 -20.953 1.13 1 96.21 130 LEU A C 1
ATOM 1098 O O . LEU A 1 130 ? 9.215 -21.038 1.838 1 96.21 130 LEU A O 1
ATOM 1102 N N . TYR A 1 131 ? 11.363 -21.491 1.487 1 95.75 131 TYR A N 1
ATOM 1103 C CA . TYR A 1 131 ? 11.588 -22.058 2.812 1 95.75 131 TYR A CA 1
ATOM 1104 C C . TYR A 1 131 ? 12.179 -21.018 3.757 1 95.75 131 TYR A C 1
ATOM 1106 O O . TYR A 1 131 ? 13.317 -20.579 3.573 1 95.75 131 TYR A O 1
ATOM 1114 N N . LEU A 1 132 ? 11.404 -20.65 4.711 1 96.86 132 LEU A N 1
ATOM 1115 C CA . LEU A 1 132 ? 11.875 -19.647 5.661 1 96.86 132 LEU A CA 1
ATOM 1116 C C . LEU A 1 132 ? 12.76 -20.282 6.728 1 96.86 132 LEU A C 1
ATOM 1118 O O . LEU A 1 132 ? 12.362 -21.256 7.371 1 96.86 132 LEU A O 1
ATOM 1122 N N . THR A 1 133 ? 13.939 -19.684 6.941 1 94.03 133 THR A N 1
ATOM 1123 C CA . THR A 1 133 ? 14.883 -20.259 7.893 1 94.03 133 THR A CA 1
ATOM 1124 C C . THR A 1 133 ? 15.105 -19.316 9.072 1 94.03 133 THR A C 1
ATOM 1126 O O . THR A 1 133 ? 15.463 -19.755 10.167 1 94.03 133 THR A O 1
ATOM 1129 N N . LYS A 1 134 ? 14.892 -18.009 8.892 1 95.43 134 LYS A N 1
ATOM 1130 C CA . LYS A 1 134 ? 15.113 -17.017 9.94 1 95.43 134 LYS A CA 1
ATOM 1131 C C . LYS A 1 134 ? 13.85 -16.802 10.769 1 95.43 134 LYS A C 1
ATOM 1133 O O . LYS A 1 134 ? 12.779 -16.535 10.219 1 95.43 134 LYS A O 1
ATOM 1138 N N . ALA A 1 135 ? 14.003 -16.791 12.013 1 96.68 135 ALA A N 1
ATOM 1139 C CA . ALA A 1 135 ? 12.883 -16.625 12.936 1 96.68 135 ALA A CA 1
ATOM 1140 C C . ALA A 1 135 ? 12.202 -15.274 12.735 1 96.68 135 ALA A C 1
ATOM 1142 O O . ALA A 1 135 ? 10.974 -15.176 12.794 1 96.68 135 ALA A O 1
ATOM 1143 N N . SER A 1 136 ? 12.98 -14.283 12.487 1 95.48 136 SER A N 1
ATOM 1144 C CA . SER A 1 136 ? 12.439 -12.939 12.31 1 95.48 136 SER A CA 1
ATOM 1145 C C . SER A 1 136 ? 11.542 -12.862 11.079 1 95.48 136 SER A C 1
ATOM 1147 O O . SER A 1 136 ? 10.502 -12.201 11.102 1 95.48 136 SER A O 1
ATOM 1149 N N . ALA A 1 137 ? 11.957 -13.551 10.048 1 96.53 137 ALA A N 1
ATOM 1150 C CA . ALA A 1 137 ? 11.166 -13.563 8.82 1 96.53 137 ALA A CA 1
ATOM 1151 C C . ALA A 1 137 ? 9.849 -14.307 9.023 1 96.53 137 ALA A C 1
ATOM 1153 O O . ALA A 1 137 ? 8.803 -13.877 8.531 1 96.53 137 ALA A O 1
ATOM 1154 N N . ILE A 1 138 ? 9.947 -15.385 9.784 1 98.07 138 ILE A N 1
ATOM 1155 C CA . ILE A 1 138 ? 8.762 -16.181 10.084 1 98.07 138 ILE A CA 1
ATOM 1156 C C . ILE A 1 138 ? 7.767 -15.343 10.883 1 98.07 138 ILE A C 1
ATOM 1158 O O . ILE A 1 138 ? 6.584 -15.278 10.539 1 98.07 138 ILE A O 1
ATOM 1162 N N . GLU A 1 139 ? 8.222 -14.706 11.833 1 97.22 139 GLU A N 1
ATOM 1163 C CA . GLU A 1 139 ? 7.382 -13.891 12.705 1 97.22 139 GLU A CA 1
ATOM 1164 C C . GLU A 1 139 ? 6.761 -12.725 11.941 1 97.22 139 GLU A C 1
ATOM 1166 O O . GLU A 1 139 ? 5.593 -12.39 12.152 1 97.22 139 GLU A O 1
ATOM 1171 N N . GLU A 1 140 ? 7.559 -12.165 11.13 1 96.66 140 GLU A N 1
ATOM 1172 C CA . GLU A 1 140 ? 7.081 -11.029 10.348 1 96.66 140 GLU A CA 1
ATOM 1173 C C . GLU A 1 140 ? 5.956 -11.443 9.403 1 96.66 140 GLU A C 1
ATOM 1175 O O . GLU A 1 140 ? 4.912 -10.79 9.349 1 96.66 140 GLU A O 1
ATOM 1180 N N . LEU A 1 141 ? 6.184 -12.467 8.681 1 98.29 141 LEU A N 1
ATOM 1181 C CA . LEU A 1 141 ? 5.165 -12.93 7.745 1 98.29 141 LEU A CA 1
ATOM 1182 C C . LEU A 1 141 ? 3.91 -13.38 8.485 1 98.29 141 LEU A C 1
ATOM 1184 O O . LEU A 1 141 ? 2.792 -13.094 8.051 1 98.29 141 LEU A O 1
ATOM 1188 N N . ASP A 1 142 ? 4.121 -14.06 9.583 1 98.37 142 ASP A N 1
ATOM 1189 C CA . ASP A 1 142 ? 3 -14.479 10.419 1 98.37 142 ASP A CA 1
ATOM 1190 C C . ASP A 1 142 ? 2.166 -13.278 10.86 1 98.37 142 ASP A C 1
ATOM 1192 O O . ASP A 1 142 ? 0.936 -13.306 10.779 1 98.37 142 ASP A O 1
ATOM 1196 N N . SER A 1 143 ? 2.813 -12.288 11.264 1 97.76 143 SER A N 1
ATOM 1197 C CA . SER A 1 143 ? 2.143 -11.081 11.736 1 97.76 143 SER A CA 1
ATOM 1198 C C . SER A 1 143 ? 1.38 -10.396 10.607 1 97.76 143 SER A C 1
ATOM 1200 O O . SER A 1 143 ? 0.256 -9.93 10.805 1 97.76 143 SER A O 1
ATOM 1202 N N . LEU A 1 144 ? 1.943 -10.32 9.46 1 98.46 144 LEU A N 1
ATOM 1203 C CA . LEU A 1 144 ? 1.308 -9.679 8.314 1 98.46 144 LEU A CA 1
ATOM 1204 C C . LEU A 1 144 ? 0.047 -10.43 7.901 1 98.46 144 LEU A C 1
ATOM 1206 O O . LEU A 1 144 ? -0.991 -9.816 7.645 1 98.46 144 LEU A O 1
ATOM 1210 N N . PHE A 1 145 ? 0.115 -11.735 7.885 1 98.54 145 PHE A N 1
ATOM 1211 C CA . PHE A 1 145 ? -1.051 -12.532 7.521 1 98.54 145 PHE A CA 1
ATOM 1212 C C . PHE A 1 145 ? -2.158 -12.376 8.556 1 98.54 145 PHE A C 1
ATOM 1214 O O . PHE A 1 145 ? -3.332 -12.25 8.202 1 98.54 145 PHE A O 1
ATOM 1221 N N . LYS A 1 146 ? -1.794 -12.401 9.799 1 97.74 146 LYS A N 1
ATOM 1222 C CA . LYS A 1 146 ? -2.787 -12.244 10.859 1 97.74 146 LYS A CA 1
ATOM 1223 C C . LYS A 1 146 ? -3.491 -10.895 10.757 1 97.74 146 LYS A C 1
ATOM 1225 O O . LYS A 1 146 ? -4.711 -10.811 10.919 1 97.74 146 LYS A O 1
ATOM 1230 N N . LYS A 1 147 ? -2.745 -9.913 10.497 1 97 147 LYS A N 1
ATOM 1231 C CA . LYS A 1 147 ? -3.329 -8.585 10.332 1 97 147 LYS A CA 1
ATOM 1232 C C . LYS A 1 147 ? -4.26 -8.54 9.124 1 97 147 LYS A C 1
ATOM 1234 O O . LYS A 1 147 ? -5.321 -7.913 9.174 1 97 147 LYS A O 1
ATOM 1239 N N . ALA A 1 148 ? -3.816 -9.146 8.026 1 97.39 148 ALA A N 1
ATOM 1240 C CA . ALA A 1 148 ? -4.65 -9.18 6.827 1 97.39 148 ALA A CA 1
ATOM 1241 C C . ALA A 1 148 ? -5.967 -9.901 7.095 1 97.39 148 ALA A C 1
ATOM 1243 O O . ALA A 1 148 ? -7.024 -9.471 6.628 1 97.39 148 ALA A O 1
ATOM 1244 N N . ILE A 1 149 ? -5.879 -10.957 7.843 1 96.28 149 ILE A N 1
ATOM 1245 C CA . ILE A 1 149 ? -7.076 -11.72 8.178 1 96.28 149 ILE A CA 1
ATOM 1246 C C . ILE A 1 149 ? -8.013 -10.863 9.027 1 96.28 149 ILE A C 1
ATOM 1248 O O . ILE A 1 149 ? -9.225 -10.846 8.799 1 96.28 149 ILE A O 1
ATOM 1252 N N . LEU A 1 150 ? -7.443 -10.164 9.939 1 94.4 150 LEU A N 1
ATOM 1253 C CA . LEU A 1 150 ? -8.246 -9.272 10.769 1 94.4 150 LEU A CA 1
ATOM 1254 C C . LEU A 1 150 ? -8.939 -8.213 9.917 1 94.4 150 LEU A C 1
ATOM 1256 O O . LEU A 1 150 ? -10.116 -7.914 10.127 1 94.4 150 LEU A O 1
ATOM 1260 N N . GLU A 1 151 ? -8.252 -7.683 8.952 1 93.84 151 GLU A N 1
ATOM 1261 C CA . GLU A 1 151 ? -8.787 -6.636 8.087 1 93.84 151 GLU A CA 1
ATOM 1262 C C . GLU A 1 151 ? -9.965 -7.148 7.264 1 93.84 151 GLU A C 1
ATOM 1264 O O . GLU A 1 151 ? -10.976 -6.458 7.121 1 93.84 151 GLU A O 1
ATOM 1269 N N . VAL A 1 152 ? -9.777 -8.311 6.733 1 90.85 152 VAL A N 1
ATOM 1270 C CA . VAL A 1 152 ? -10.777 -8.826 5.803 1 90.85 152 VAL A CA 1
ATOM 1271 C C . VAL A 1 152 ? -12.036 -9.228 6.568 1 90.85 152 VAL A C 1
ATOM 1273 O O . VAL A 1 152 ? -13.143 -9.173 6.027 1 90.85 152 VAL A O 1
ATOM 1276 N N . ASN A 1 153 ? -11.793 -9.52 7.793 1 89.6 153 ASN A N 1
ATOM 1277 C CA . ASN A 1 153 ? -12.917 -10.022 8.576 1 89.6 153 ASN A CA 1
ATOM 1278 C C . ASN A 1 153 ? -13.6 -8.904 9.357 1 89.6 153 ASN A C 1
ATOM 1280 O O . ASN A 1 153 ? -14.66 -9.113 9.951 1 89.6 153 ASN A O 1
ATOM 1284 N N . THR A 1 154 ? -12.884 -7.728 9.342 1 83.12 154 THR A N 1
ATOM 1285 C CA . THR A 1 154 ? -13.476 -6.611 10.07 1 83.12 154 THR A CA 1
ATOM 1286 C C . THR A 1 154 ? -14.022 -5.564 9.103 1 83.12 154 THR A C 1
ATOM 1288 O O . THR A 1 154 ? -13.47 -5.365 8.018 1 83.12 154 THR A O 1
ATOM 1291 N N . ASP A 1 155 ? -15.258 -5.327 9.002 1 78.91 155 ASP A N 1
ATOM 1292 C CA . ASP A 1 155 ? -15.855 -4.26 8.204 1 78.91 155 ASP A CA 1
ATOM 1293 C C . ASP A 1 155 ? -15.351 -2.89 8.653 1 78.91 155 ASP A C 1
ATOM 1295 O O . ASP A 1 155 ? -16.146 -2.007 8.98 1 78.91 155 ASP A O 1
ATOM 1299 N N . ALA A 1 156 ? -13.986 -2.813 8.678 1 83.99 156 ALA A N 1
ATOM 1300 C CA . ALA A 1 156 ? -13.399 -1.555 9.133 1 83.99 156 ALA A CA 1
ATOM 1301 C C . ALA A 1 156 ? -13.263 -0.564 7.981 1 83.99 156 ALA A C 1
ATOM 1303 O O . ALA A 1 156 ? -13.243 -0.96 6.813 1 83.99 156 ALA A O 1
ATOM 1304 N N . LEU A 1 157 ? -13.185 0.705 8.297 1 86.53 157 LEU A N 1
ATOM 1305 C CA . LEU A 1 157 ? -12.925 1.76 7.323 1 86.53 157 LEU A CA 1
ATOM 1306 C C . LEU A 1 157 ? -11.601 1.521 6.605 1 86.53 157 LEU A C 1
ATOM 1308 O O . LEU A 1 157 ? -10.596 1.195 7.239 1 86.53 157 LEU A O 1
ATOM 1312 N N . ASP A 1 158 ? -11.623 1.574 5.307 1 91.8 158 ASP A N 1
ATOM 1313 C CA . ASP A 1 158 ? -10.441 1.487 4.455 1 91.8 158 ASP A CA 1
ATOM 1314 C C . ASP A 1 158 ? -9.815 0.096 4.525 1 91.8 158 ASP A C 1
ATOM 1316 O O . ASP A 1 158 ? -8.592 -0.044 4.447 1 91.8 158 ASP A O 1
ATOM 1320 N N . SER A 1 159 ? -10.624 -0.939 4.791 1 93.95 159 SER A N 1
ATOM 1321 C CA . SER A 1 159 ? -10.133 -2.307 4.921 1 93.95 159 SER A CA 1
ATOM 1322 C C . SER A 1 159 ? -9.488 -2.789 3.626 1 93.95 159 SER A C 1
ATOM 1324 O O . SER A 1 159 ? -8.469 -3.483 3.654 1 93.95 159 SER A O 1
ATOM 1326 N N . GLN A 1 160 ? -10.072 -2.442 2.5 1 92.72 160 GLN A N 1
ATOM 1327 C CA . GLN A 1 160 ? -9.513 -2.851 1.216 1 92.72 160 GLN A CA 1
ATOM 1328 C C . GLN A 1 160 ? -8.12 -2.261 1.009 1 92.72 160 GLN A C 1
ATOM 1330 O O . GLN A 1 160 ? -7.197 -2.967 0.598 1 92.72 160 GLN A O 1
ATOM 1335 N N . GLU A 1 161 ? -7.981 -0.996 1.356 1 93.75 161 GLU A N 1
ATOM 1336 C CA . GLU A 1 161 ? -6.69 -0.33 1.215 1 93.75 161 GLU A CA 1
ATOM 1337 C C . GLU A 1 161 ? -5.66 -0.913 2.179 1 93.75 161 GLU A C 1
ATOM 1339 O O . GLU A 1 161 ? -4.499 -1.103 1.814 1 93.75 161 GLU A O 1
ATOM 1344 N N . ALA A 1 162 ? -6.139 -1.174 3.376 1 96.63 162 ALA A N 1
ATOM 1345 C CA . ALA A 1 162 ? -5.242 -1.775 4.36 1 96.63 162 ALA A CA 1
ATOM 1346 C C . ALA A 1 162 ? -4.783 -3.159 3.91 1 96.63 162 ALA A C 1
ATOM 1348 O O . ALA A 1 162 ? -3.6 -3.491 4.013 1 96.63 162 ALA A O 1
ATOM 1349 N N . THR A 1 163 ? -5.712 -3.903 3.37 1 96.43 163 THR A N 1
ATOM 1350 C CA . THR A 1 163 ? -5.385 -5.24 2.887 1 96.43 163 THR A CA 1
ATOM 1351 C C . THR A 1 163 ? -4.409 -5.168 1.716 1 96.43 163 THR A C 1
ATOM 1353 O O . THR A 1 163 ? -3.484 -5.978 1.621 1 96.43 163 THR A O 1
ATOM 1356 N N . HIS A 1 164 ? -4.59 -4.235 0.897 1 96.27 164 HIS A N 1
ATOM 1357 C CA . HIS A 1 164 ? -3.68 -4.021 -0.223 1 96.27 164 HIS A CA 1
ATOM 1358 C C . HIS A 1 164 ? -2.263 -3.739 0.264 1 96.27 164 HIS A C 1
ATOM 1360 O O . HIS A 1 164 ? -1.299 -4.306 -0.255 1 96.27 164 HIS A O 1
ATOM 1366 N N . ALA A 1 165 ? -2.174 -2.855 1.22 1 97.56 165 ALA A N 1
ATOM 1367 C CA . ALA A 1 165 ? -0.869 -2.514 1.781 1 97.56 165 ALA A CA 1
ATOM 1368 C C . ALA A 1 165 ? -0.207 -3.735 2.413 1 97.56 165 ALA A C 1
ATOM 1370 O O . ALA A 1 165 ? 0.999 -3.943 2.26 1 97.56 165 ALA A O 1
ATOM 1371 N N . LEU A 1 166 ? -0.978 -4.504 3.103 1 98.29 166 LEU A N 1
ATOM 1372 C CA . LEU A 1 166 ? -0.463 -5.714 3.734 1 98.29 166 LEU A CA 1
ATOM 1373 C C . LEU A 1 166 ? -0.002 -6.72 2.685 1 98.29 166 LEU A C 1
ATOM 1375 O O . LEU A 1 166 ? 1.04 -7.359 2.847 1 98.29 166 LEU A O 1
ATOM 1379 N N . LEU A 1 167 ? -0.745 -6.829 1.62 1 98.26 167 LEU A N 1
ATOM 1380 C CA . LEU A 1 167 ? -0.337 -7.693 0.518 1 98.26 167 LEU A CA 1
ATOM 1381 C C . LEU A 1 167 ? 0.991 -7.23 -0.073 1 98.26 167 LEU A C 1
ATOM 1383 O O . LEU A 1 167 ? 1.876 -8.047 -0.338 1 98.26 167 LEU A O 1
ATOM 1387 N N . ASP A 1 168 ? 1.149 -5.921 -0.25 1 97.65 168 ASP A N 1
ATOM 1388 C CA . ASP A 1 168 ? 2.409 -5.372 -0.742 1 97.65 168 ASP A CA 1
ATOM 1389 C C . ASP A 1 168 ? 3.575 -5.788 0.152 1 97.65 168 ASP A C 1
ATOM 1391 O O . ASP A 1 168 ? 4.617 -6.225 -0.342 1 97.65 168 ASP A O 1
ATOM 1395 N N . LEU A 1 169 ? 3.338 -5.654 1.4 1 98.21 169 LEU A N 1
ATOM 1396 C CA . LEU A 1 169 ? 4.402 -5.965 2.348 1 98.21 169 LEU A CA 1
ATOM 1397 C C . LEU A 1 169 ? 4.726 -7.455 2.332 1 98.21 169 LEU A C 1
ATOM 1399 O O . LEU A 1 169 ? 5.896 -7.841 2.395 1 98.21 169 LEU A O 1
ATOM 1403 N N . ILE A 1 170 ? 3.73 -8.269 2.204 1 98.65 170 ILE A N 1
ATOM 1404 C CA . ILE A 1 170 ? 3.922 -9.714 2.143 1 98.65 170 ILE A CA 1
ATOM 1405 C C . ILE A 1 170 ? 4.734 -10.075 0.901 1 98.65 170 ILE A C 1
ATOM 1407 O O . ILE A 1 170 ? 5.732 -10.794 0.991 1 98.65 170 ILE A O 1
ATOM 1411 N N . LEU A 1 171 ? 4.334 -9.589 -0.225 1 98.09 171 LEU A N 1
ATOM 1412 C CA . LEU A 1 171 ? 4.991 -9.908 -1.488 1 98.09 171 LEU A CA 1
ATOM 1413 C C . LEU A 1 171 ? 6.427 -9.395 -1.498 1 98.09 171 LEU A C 1
ATOM 1415 O O . LEU A 1 171 ? 7.334 -10.084 -1.971 1 98.09 171 LEU A O 1
ATOM 1419 N N . ILE A 1 172 ? 6.654 -8.211 -0.985 1 96.79 172 ILE A N 1
ATOM 1420 C CA . ILE A 1 172 ? 7.989 -7.624 -0.949 1 96.79 172 ILE A CA 1
ATOM 1421 C C . ILE A 1 172 ? 8.896 -8.461 -0.05 1 96.79 172 ILE A C 1
ATOM 1423 O O . ILE A 1 172 ? 10.03 -8.774 -0.42 1 96.79 172 ILE A O 1
ATOM 1427 N N . GLN A 1 173 ? 8.387 -8.812 1.125 1 96.74 173 GLN A N 1
ATOM 1428 C CA . GLN A 1 173 ? 9.176 -9.631 2.038 1 96.74 173 GLN A CA 1
ATOM 1429 C C . GLN A 1 173 ? 9.541 -10.969 1.402 1 96.74 173 GLN A C 1
ATOM 1431 O O . GLN A 1 173 ? 10.69 -11.41 1.485 1 96.74 173 GLN A O 1
ATOM 1436 N N . CYS A 1 174 ? 8.605 -11.589 0.737 1 97.02 174 CYS A N 1
ATOM 1437 C CA . CYS A 1 174 ? 8.854 -12.859 0.064 1 97.02 174 CYS A CA 1
ATOM 1438 C C . CYS A 1 174 ? 9.878 -12.693 -1.051 1 97.02 174 CYS A C 1
ATOM 1440 O O . CYS A 1 174 ? 10.761 -13.536 -1.22 1 97.02 174 CYS A O 1
ATOM 1442 N N . LYS A 1 175 ? 9.732 -11.614 -1.791 1 94.97 175 LYS A N 1
ATOM 1443 C CA . LYS A 1 175 ? 10.667 -11.34 -2.878 1 94.97 175 LYS A CA 1
ATOM 1444 C C . LYS A 1 175 ? 12.095 -11.213 -2.356 1 94.97 175 LYS A C 1
ATOM 1446 O O . LYS A 1 175 ? 13.026 -11.774 -2.937 1 94.97 175 LYS A O 1
ATOM 1451 N N . ARG A 1 176 ? 12.232 -10.51 -1.246 1 93.56 176 ARG A N 1
ATOM 1452 C CA . ARG A 1 176 ? 13.544 -10.252 -0.661 1 93.56 176 ARG A CA 1
ATOM 1453 C C . ARG A 1 176 ? 14.198 -11.547 -0.191 1 93.56 176 ARG A C 1
ATOM 1455 O O . ARG A 1 176 ? 15.424 -11.677 -0.222 1 93.56 176 ARG A O 1
ATOM 1462 N N . LEU A 1 177 ? 13.415 -12.52 0.216 1 94.37 177 LEU A N 1
ATOM 1463 C CA . LEU A 1 177 ? 13.923 -13.75 0.815 1 94.37 177 LEU A CA 1
ATOM 1464 C C . LEU A 1 177 ? 14.018 -14.861 -0.225 1 94.37 177 LEU A C 1
ATOM 1466 O O . LEU A 1 177 ? 14.67 -15.882 0.008 1 94.37 177 LEU A O 1
ATOM 1470 N N . TYR A 1 178 ? 13.317 -14.655 -1.333 1 92.88 178 TYR A N 1
ATOM 1471 C CA . TYR A 1 178 ? 13.241 -15.698 -2.35 1 92.88 178 TYR A CA 1
ATOM 1472 C C . TYR A 1 178 ? 14.597 -15.919 -3.009 1 92.88 178 TYR A C 1
ATOM 1474 O O . TYR A 1 178 ? 15.273 -14.959 -3.389 1 92.88 178 TYR A O 1
ATOM 1482 N N . PRO A 1 179 ? 14.963 -17.137 -3.059 1 84.37 179 PRO A N 1
ATOM 1483 C CA . PRO A 1 179 ? 16.256 -17.4 -3.695 1 84.37 179 PRO A CA 1
ATOM 1484 C C . PRO A 1 179 ? 16.299 -16.951 -5.154 1 84.37 179 PRO A C 1
ATOM 1486 O O . PRO A 1 179 ? 15.388 -17.261 -5.926 1 84.37 179 PRO A O 1
ATOM 1489 N N . GLN A 1 180 ? 17.017 -15.914 -5.409 1 72.66 180 GLN A N 1
ATOM 1490 C CA . GLN A 1 180 ? 17.177 -15.467 -6.789 1 72.66 180 GLN A CA 1
ATOM 1491 C C . GLN A 1 180 ? 18.586 -15.751 -7.301 1 72.66 180 GLN A C 1
ATOM 1493 O O . GLN A 1 180 ? 19.543 -15.762 -6.524 1 72.66 180 GLN A O 1
ATOM 1498 N N . ALA A 1 181 ? 18.528 -16.38 -8.47 1 58.75 181 ALA A N 1
ATOM 1499 C CA . ALA A 1 181 ? 19.855 -16.564 -9.053 1 58.75 181 ALA A CA 1
ATOM 1500 C C . ALA A 1 181 ? 20.632 -15.251 -9.074 1 58.75 181 ALA A C 1
ATOM 1502 O O . ALA A 1 181 ? 20.041 -14.174 -9.185 1 58.75 181 ALA A O 1
ATOM 1503 N N . ASP A 1 182 ? 21.838 -15.133 -8.575 1 54.24 182 ASP A N 1
ATOM 1504 C CA . ASP A 1 182 ? 22.77 -14.012 -8.503 1 54.24 182 ASP A CA 1
ATOM 1505 C C . ASP A 1 182 ? 22.662 -13.128 -9.743 1 54.24 182 ASP A C 1
ATOM 1507 O O . ASP A 1 182 ? 22.603 -13.631 -10.867 1 54.24 182 ASP A O 1
ATOM 1511 N N . GLY A 1 183 ? 22.599 -11.792 -9.682 1 52.34 183 GLY A N 1
ATOM 1512 C CA . GLY A 1 183 ? 22.796 -10.809 -10.735 1 52.34 183 GLY A CA 1
ATOM 1513 C C . GLY A 1 183 ? 21.533 -10.517 -11.523 1 52.34 183 GLY A C 1
ATOM 1514 O O . GLY A 1 183 ? 21.583 -9.862 -12.566 1 52.34 183 GLY A O 1
ATOM 1515 N N . THR A 1 184 ? 20.471 -11.331 -11.265 1 53.46 184 THR A N 1
ATOM 1516 C CA . THR A 1 184 ? 19.45 -11.253 -12.305 1 53.46 184 THR A CA 1
ATOM 1517 C C . THR A 1 184 ? 18.523 -10.066 -12.064 1 53.46 184 THR A C 1
ATOM 1519 O O . THR A 1 184 ? 17.769 -10.048 -11.089 1 53.46 184 THR A O 1
ATOM 1522 N N . GLN A 1 185 ? 19.064 -8.914 -12.281 1 57.16 185 GLN A N 1
ATOM 1523 C CA . GLN A 1 185 ? 18.135 -7.8 -12.443 1 57.16 185 GLN A CA 1
ATOM 1524 C C . GLN A 1 185 ? 17.071 -8.119 -13.49 1 57.16 185 GLN A C 1
ATOM 1526 O O . GLN A 1 185 ? 17.36 -8.765 -14.5 1 57.16 185 GLN A O 1
ATOM 1531 N N . LEU A 1 186 ? 15.872 -7.999 -12.992 1 61.66 186 LEU A N 1
ATOM 1532 C CA . LEU A 1 186 ? 14.796 -8.136 -13.967 1 61.66 186 LEU A CA 1
ATOM 1533 C C . LEU A 1 186 ? 15.099 -7.332 -15.227 1 61.66 186 LEU A C 1
ATOM 1535 O O . LEU A 1 186 ? 15.291 -6.115 -15.161 1 61.66 186 LEU A O 1
ATOM 1539 N N . LYS A 1 187 ? 15.598 -8.014 -16.216 1 66.8 187 LYS A N 1
ATOM 1540 C CA . LYS A 1 187 ? 15.837 -7.404 -17.52 1 66.8 187 LYS A CA 1
ATOM 1541 C C . LYS A 1 187 ? 14.564 -7.387 -18.361 1 66.8 187 LYS A C 1
ATOM 1543 O O . LYS A 1 187 ? 13.599 -8.087 -18.049 1 66.8 187 LYS A O 1
ATOM 1548 N N . LYS A 1 188 ? 14.459 -6.555 -19.225 1 71.43 188 LYS A N 1
ATOM 1549 C CA . LYS A 1 188 ? 13.342 -6.424 -20.155 1 71.43 188 LYS A CA 1
ATOM 1550 C C . LYS A 1 188 ? 12.94 -7.78 -20.727 1 71.43 188 LYS A C 1
ATOM 1552 O O . LYS A 1 188 ? 11.751 -8.067 -20.881 1 71.43 188 LYS A O 1
ATOM 1557 N N . GLY A 1 189 ? 13.89 -8.584 -20.853 1 82.21 189 GLY A N 1
ATOM 1558 C CA . GLY A 1 189 ? 13.62 -9.904 -21.4 1 82.21 189 GLY A CA 1
ATOM 1559 C C . GLY A 1 189 ? 12.828 -10.79 -20.458 1 82.21 189 GLY A C 1
ATOM 1560 O O . GLY A 1 189 ? 12.004 -11.594 -20.899 1 82.21 189 GLY A O 1
ATOM 1561 N N . HIS A 1 190 ? 12.961 -10.514 -19.194 1 85.33 190 HIS A N 1
ATOM 1562 C CA . HIS A 1 190 ? 12.238 -11.3 -18.201 1 85.33 190 HIS A CA 1
ATOM 1563 C C . HIS A 1 190 ? 10.741 -11.015 -18.257 1 85.33 190 HIS A C 1
ATOM 1565 O O . HIS A 1 190 ? 9.926 -11.939 -18.192 1 85.33 190 HIS A O 1
ATOM 1571 N N . ILE A 1 191 ? 10.449 -9.793 -18.434 1 87.86 191 ILE A N 1
ATOM 1572 C CA . ILE A 1 191 ? 9.045 -9.401 -18.486 1 87.86 191 ILE A CA 1
ATOM 1573 C C . ILE A 1 191 ? 8.385 -10.009 -19.722 1 87.86 191 ILE A C 1
ATOM 1575 O O . ILE A 1 191 ? 7.254 -10.495 -19.653 1 87.86 191 ILE A O 1
ATOM 1579 N N . LEU A 1 192 ? 9.111 -9.99 -20.782 1 91.26 192 LEU A N 1
ATOM 1580 C CA . LEU A 1 192 ? 8.585 -10.557 -22.019 1 91.26 192 LEU A CA 1
ATOM 1581 C C . LEU A 1 192 ? 8.258 -12.036 -21.844 1 91.26 192 LEU A C 1
ATOM 1583 O O . LEU A 1 192 ? 7.184 -12.49 -22.244 1 91.26 192 LEU A O 1
ATOM 1587 N N . ILE A 1 193 ? 9.109 -12.738 -21.224 1 91.36 193 ILE A N 1
ATOM 1588 C CA . ILE A 1 193 ? 8.923 -14.176 -21.057 1 91.36 193 ILE A CA 1
ATOM 1589 C C . ILE A 1 193 ? 7.761 -14.438 -20.103 1 91.36 193 ILE A C 1
ATOM 1591 O O . ILE A 1 193 ? 6.95 -15.338 -20.335 1 91.36 193 ILE A O 1
ATOM 1595 N N . LYS A 1 194 ? 7.712 -13.691 -19.094 1 91.24 194 LYS A N 1
ATOM 1596 C CA . LYS A 1 194 ? 6.634 -13.876 -18.126 1 91.24 194 LYS A CA 1
ATOM 1597 C C . LYS A 1 194 ? 5.277 -13.554 -18.746 1 91.24 194 LYS A C 1
ATOM 1599 O O . LYS A 1 194 ? 4.298 -14.265 -18.512 1 91.24 194 LYS A O 1
ATOM 1604 N N . ARG A 1 195 ? 5.273 -12.563 -19.519 1 91.76 195 ARG A N 1
ATOM 1605 C CA . ARG A 1 195 ? 4.051 -12.25 -20.254 1 91.76 195 ARG A CA 1
ATOM 1606 C C . ARG A 1 195 ? 3.686 -13.377 -21.214 1 91.76 195 ARG A C 1
ATOM 1608 O O . ARG A 1 195 ? 2.508 -13.705 -21.375 1 91.76 195 ARG A O 1
ATOM 1615 N N . PHE A 1 196 ? 4.711 -13.856 -21.827 1 93.44 196 PHE A N 1
ATOM 1616 C CA . PHE A 1 196 ? 4.522 -14.99 -22.724 1 93.44 196 PHE A CA 1
ATOM 1617 C C . PHE A 1 196 ? 3.914 -16.173 -21.979 1 93.44 196 PHE A C 1
ATOM 1619 O O . PHE A 1 196 ? 2.923 -16.753 -22.428 1 93.44 196 PHE A O 1
ATOM 1626 N N . LYS A 1 197 ? 4.407 -16.432 -20.855 1 91.49 197 LYS A N 1
ATOM 1627 C CA . LYS A 1 197 ? 3.906 -17.538 -20.044 1 91.49 197 LYS A CA 1
ATOM 1628 C C . LYS A 1 197 ? 2.471 -17.281 -19.592 1 91.49 197 LYS A C 1
ATOM 1630 O O . LYS A 1 197 ? 1.649 -18.2 -19.565 1 91.49 197 LYS A O 1
ATOM 1635 N N . GLN A 1 198 ? 2.214 -16.075 -19.205 1 91.13 198 GLN A N 1
ATOM 1636 C CA . GLN A 1 198 ? 0.854 -15.705 -18.829 1 91.13 198 GLN A CA 1
ATOM 1637 C C . GLN A 1 198 ? -0.121 -15.947 -19.978 1 91.13 198 GLN A C 1
ATOM 1639 O O . GLN A 1 198 ? -1.212 -16.482 -19.771 1 91.13 198 GLN A O 1
ATOM 1644 N N . LEU A 1 199 ? 0.274 -15.539 -21.157 1 92.16 199 LEU A N 1
ATOM 1645 C CA . LEU A 1 199 ? -0.582 -15.709 -22.326 1 92.16 199 LEU A CA 1
ATOM 1646 C C . LEU A 1 199 ? -0.814 -17.188 -22.619 1 92.16 199 LEU A C 1
ATOM 1648 O O . LEU A 1 199 ? -1.908 -17.579 -23.033 1 92.16 199 LEU A O 1
ATOM 1652 N N . ILE A 1 200 ? 0.253 -17.935 -22.432 1 91.76 200 ILE A N 1
ATOM 1653 C CA . ILE A 1 200 ? 0.113 -19.373 -22.633 1 91.76 200 ILE A CA 1
ATOM 1654 C C . ILE A 1 200 ? -0.963 -19.922 -21.699 1 91.76 200 ILE A C 1
ATOM 1656 O O . ILE A 1 200 ? -1.809 -20.717 -22.116 1 91.76 200 ILE A O 1
ATOM 1660 N N . GLU A 1 201 ? -0.94 -19.479 -20.502 1 86.34 201 GLU A N 1
ATOM 1661 C CA . GLU A 1 201 ? -1.931 -19.943 -19.535 1 86.34 201 GLU A CA 1
ATOM 1662 C C . GLU A 1 201 ? -3.342 -19.538 -19.952 1 86.34 201 GLU A C 1
ATOM 1664 O O . GLU A 1 201 ? -4.295 -20.292 -19.749 1 86.34 201 GLU A O 1
ATOM 1669 N N . GLU A 1 202 ? -3.439 -18.424 -20.522 1 85.15 202 GLU A N 1
ATOM 1670 C CA . GLU A 1 202 ? -4.737 -17.862 -20.884 1 85.15 202 GLU A CA 1
ATOM 1671 C C . GLU A 1 202 ? -5.274 -18.494 -22.165 1 85.15 202 GLU A C 1
ATOM 1673 O O . GLU A 1 202 ? -6.488 -18.633 -22.333 1 85.15 202 GLU A O 1
ATOM 1678 N N . LYS A 1 203 ? -4.293 -18.904 -23.044 1 89.43 203 LYS A N 1
ATOM 1679 C CA . LYS A 1 203 ? -4.74 -19.19 -24.405 1 89.43 203 LYS A CA 1
ATOM 1680 C C . LYS A 1 203 ? -4.344 -20.601 -24.828 1 89.43 203 LYS A C 1
ATOM 1682 O O . LYS A 1 203 ? -4.568 -20.997 -25.974 1 89.43 203 LYS A O 1
ATOM 1687 N N . CYS A 1 204 ? -3.789 -21.332 -23.998 1 85.96 204 CYS A N 1
ATOM 1688 C CA . CYS A 1 204 ? -3.222 -22.624 -24.369 1 85.96 204 CYS A CA 1
ATOM 1689 C C . CYS A 1 204 ? -4.258 -23.492 -25.072 1 85.96 204 CYS A C 1
ATOM 1691 O O . CYS A 1 204 ? -3.928 -24.226 -26.006 1 85.96 204 CYS A O 1
ATOM 1693 N N . THR A 1 205 ? -5.47 -23.34 -24.752 1 87.64 205 THR A N 1
ATOM 1694 C CA . THR A 1 205 ? -6.505 -24.22 -25.283 1 87.64 205 THR A CA 1
ATOM 1695 C C . THR A 1 205 ? -6.884 -23.815 -26.704 1 87.64 205 THR A C 1
ATOM 1697 O O . THR A 1 205 ? -7.563 -24.565 -27.409 1 87.64 205 THR A O 1
ATOM 1700 N N . GLU A 1 206 ? -6.433 -22.683 -27.105 1 91.82 206 GLU A N 1
ATOM 1701 C CA . GLU A 1 206 ? -6.723 -22.214 -28.456 1 91.82 206 GLU A CA 1
ATOM 1702 C C . GLU A 1 206 ? -5.779 -22.846 -29.475 1 91.82 206 GLU A C 1
ATOM 1704 O O . GLU A 1 206 ? -5.996 -22.734 -30.683 1 91.82 206 GLU A O 1
ATOM 1709 N N . ASN A 1 207 ? -4.775 -23.637 -29.007 1 93.96 207 ASN A N 1
ATOM 1710 C CA . ASN A 1 207 ? -3.843 -24.367 -29.859 1 93.96 207 ASN A CA 1
ATOM 1711 C C . ASN A 1 207 ? -3.219 -23.46 -30.915 1 93.96 207 ASN A C 1
ATOM 1713 O O . ASN A 1 207 ? -3.258 -23.769 -32.107 1 93.96 207 ASN A O 1
ATOM 1717 N N . ILE A 1 208 ? -2.628 -22.319 -30.426 1 94.27 208 ILE A N 1
ATOM 1718 C CA . ILE A 1 208 ? -1.99 -21.363 -31.325 1 94.27 208 ILE A CA 1
ATOM 1719 C C . ILE A 1 208 ? -0.472 -21.509 -31.24 1 94.27 208 ILE A C 1
ATOM 1721 O O . ILE A 1 208 ? 0.047 -22.138 -30.315 1 94.27 208 ILE A O 1
ATOM 1725 N N . GLY A 1 209 ? 0.213 -21.039 -32.279 1 94.87 209 GLY A N 1
ATOM 1726 C CA . GLY A 1 209 ? 1.653 -21.218 -32.373 1 94.87 209 GLY A CA 1
ATOM 1727 C C . GLY A 1 209 ? 2.437 -20.01 -31.896 1 94.87 209 GLY A C 1
ATOM 1728 O O . GLY A 1 209 ? 1.858 -19.052 -31.381 1 94.87 209 GLY A O 1
ATOM 1729 N N . VAL A 1 210 ? 3.709 -20.095 -32.056 1 96.93 210 VAL A N 1
ATOM 1730 C CA . VAL A 1 210 ? 4.652 -19.093 -31.57 1 96.93 210 VAL A CA 1
ATOM 1731 C C . VAL A 1 210 ? 4.37 -17.75 -32.238 1 96.93 210 VAL A C 1
ATOM 1733 O O . VAL A 1 210 ? 4.429 -16.702 -31.589 1 96.93 210 VAL A O 1
ATOM 1736 N N . LYS A 1 211 ? 4.031 -17.767 -33.454 1 97.2 211 LYS A N 1
ATOM 1737 C CA . LYS A 1 211 ? 3.789 -16.538 -34.204 1 97.2 211 LYS A CA 1
ATOM 1738 C C . LYS A 1 211 ? 2.616 -15.757 -33.617 1 97.2 211 LYS A C 1
ATOM 1740 O O . LYS A 1 211 ? 2.689 -14.536 -33.469 1 97.2 211 LYS A O 1
ATOM 1745 N N . GLU A 1 212 ? 1.563 -16.416 -33.337 1 96.98 212 GLU A N 1
ATOM 1746 C CA . GLU A 1 212 ? 0.383 -15.767 -32.774 1 96.98 212 GLU A CA 1
ATOM 1747 C C . GLU A 1 212 ? 0.69 -15.149 -31.413 1 96.98 212 GLU A C 1
ATOM 1749 O O . GLU A 1 212 ? 0.26 -14.031 -31.122 1 96.98 212 GLU A O 1
ATOM 1754 N N . TYR A 1 213 ? 1.446 -15.892 -30.579 1 96.94 213 TYR A N 1
ATOM 1755 C CA . TYR A 1 213 ? 1.833 -15.354 -29.279 1 96.94 213 TYR A CA 1
ATOM 1756 C C . TYR A 1 213 ? 2.719 -14.124 -29.439 1 96.94 213 TYR A C 1
ATOM 1758 O O . TYR A 1 213 ? 2.556 -13.136 -28.72 1 96.94 213 TYR A O 1
ATOM 1766 N N . ALA A 1 214 ? 3.676 -14.192 -30.331 1 97.21 214 ALA A N 1
ATOM 1767 C CA . ALA A 1 214 ? 4.574 -13.069 -30.588 1 97.21 214 ALA A CA 1
ATOM 1768 C C . ALA A 1 214 ? 3.793 -11.831 -31.021 1 97.21 214 ALA A C 1
ATOM 1770 O O . ALA A 1 214 ? 4.078 -10.72 -30.568 1 97.21 214 ALA A O 1
ATOM 1771 N N . ASP A 1 215 ? 2.764 -12.032 -31.843 1 96.73 215 ASP A N 1
ATOM 1772 C CA . ASP A 1 215 ? 1.915 -10.936 -32.299 1 96.73 215 ASP A CA 1
ATOM 1773 C C . ASP A 1 215 ? 1.203 -10.268 -31.126 1 96.73 215 ASP A C 1
ATOM 1775 O O . ASP A 1 215 ? 1.129 -9.039 -31.056 1 96.73 215 ASP A O 1
ATOM 1779 N N . MET A 1 216 ? 0.756 -11.083 -30.23 1 95.07 216 MET A N 1
ATOM 1780 C CA . MET A 1 216 ? 0.038 -10.57 -29.066 1 95.07 216 MET A CA 1
ATOM 1781 C C . MET A 1 216 ? 0.975 -9.79 -28.15 1 95.07 216 MET A C 1
ATOM 1783 O O . MET A 1 216 ? 0.537 -8.894 -27.426 1 95.07 216 MET A O 1
ATOM 1787 N N . LEU A 1 217 ? 2.22 -10.132 -28.231 1 95.47 217 LEU A N 1
ATOM 1788 C CA . LEU A 1 217 ? 3.228 -9.483 -27.4 1 95.47 217 LEU A CA 1
ATOM 1789 C C . LEU A 1 217 ? 3.891 -8.331 -28.149 1 95.47 217 LEU A C 1
ATOM 1791 O O . LEU A 1 217 ? 4.755 -7.644 -27.6 1 95.47 217 LEU A O 1
ATOM 1795 N N . HIS A 1 218 ? 3.551 -8.13 -29.402 1 95.6 218 HIS A N 1
ATOM 1796 C CA . HIS A 1 218 ? 4.042 -7.054 -30.256 1 95.6 218 HIS A CA 1
ATOM 1797 C C . HIS A 1 218 ? 5.547 -7.17 -30.478 1 95.6 218 HIS A C 1
ATOM 1799 O O . HIS A 1 218 ? 6.273 -6.179 -30.369 1 95.6 218 HIS A O 1
ATOM 1805 N N . VAL A 1 219 ? 5.993 -8.404 -30.685 1 96.38 219 VAL A N 1
ATOM 1806 C CA . VAL A 1 219 ? 7.377 -8.689 -31.051 1 96.38 219 VAL A CA 1
ATOM 1807 C C . VAL A 1 219 ? 7.41 -9.683 -32.21 1 96.38 219 VAL A C 1
ATOM 1809 O O . VAL A 1 219 ? 6.381 -10.257 -32.574 1 96.38 219 VAL A O 1
ATOM 1812 N N . THR A 1 220 ? 8.575 -9.852 -32.783 1 96.95 220 THR A N 1
ATOM 1813 C CA . THR A 1 220 ? 8.715 -10.861 -33.828 1 96.95 220 THR A CA 1
ATOM 1814 C C . THR A 1 220 ? 8.888 -12.25 -33.219 1 96.95 220 THR A C 1
ATOM 1816 O O . THR A 1 220 ? 9.362 -12.383 -32.089 1 96.95 220 THR A O 1
ATOM 1819 N N . ALA A 1 221 ? 8.514 -13.217 -33.985 1 96.99 221 ALA A N 1
ATOM 1820 C CA . ALA A 1 221 ? 8.697 -14.593 -33.53 1 96.99 221 ALA A CA 1
ATOM 1821 C C . ALA A 1 221 ? 10.168 -14.886 -33.245 1 96.99 221 ALA A C 1
ATOM 1823 O O . ALA A 1 221 ? 10.491 -15.61 -32.301 1 96.99 221 ALA A O 1
ATOM 1824 N N . ASN A 1 222 ? 10.984 -14.306 -34.011 1 96.75 222 ASN A N 1
ATOM 1825 C CA . ASN A 1 222 ? 12.417 -14.502 -33.821 1 96.75 222 ASN A CA 1
ATOM 1826 C C . ASN A 1 222 ? 12.899 -13.884 -32.512 1 96.75 222 ASN A C 1
ATOM 1828 O O . ASN A 1 222 ? 13.676 -14.498 -31.779 1 96.75 222 ASN A O 1
ATOM 1832 N N . HIS A 1 223 ? 12.469 -12.723 -32.258 1 96.23 223 HIS A N 1
ATOM 1833 C CA . HIS A 1 223 ? 12.844 -12.057 -31.016 1 96.23 223 HIS A CA 1
ATOM 1834 C C . HIS A 1 223 ? 12.348 -12.835 -29.802 1 96.23 223 HIS A C 1
ATOM 1836 O O . HIS A 1 223 ? 13.073 -12.982 -28.815 1 96.23 223 HIS A O 1
ATOM 1842 N N . LEU A 1 224 ? 11.139 -13.241 -29.884 1 96.61 224 LEU A N 1
ATOM 1843 C CA . LEU A 1 224 ? 10.595 -14.043 -28.793 1 96.61 224 LEU A CA 1
ATOM 1844 C C . LEU A 1 224 ? 11.421 -15.308 -28.584 1 96.61 224 LEU A C 1
ATOM 1846 O O . LEU A 1 224 ? 11.793 -15.632 -27.454 1 96.61 224 LEU A O 1
ATOM 1850 N N . SER A 1 225 ? 11.741 -15.985 -29.623 1 96.58 225 SER A N 1
ATOM 1851 C CA . SER A 1 225 ? 12.489 -17.236 -29.556 1 96.58 225 SER A CA 1
ATOM 1852 C C . SER A 1 225 ? 13.886 -17.015 -28.986 1 96.58 225 SER A C 1
ATOM 1854 O O . SER A 1 225 ? 14.34 -17.776 -28.129 1 96.58 225 SER A O 1
ATOM 1856 N N . GLU A 1 226 ? 14.489 -15.979 -29.392 1 95.41 226 GLU A N 1
ATOM 1857 C CA . GLU A 1 226 ? 15.835 -15.665 -28.923 1 95.41 226 GLU A CA 1
ATOM 1858 C C . GLU A 1 226 ? 15.835 -15.307 -27.44 1 95.41 226 GLU A C 1
ATOM 1860 O O . GLU A 1 226 ? 16.701 -15.757 -26.687 1 95.41 226 GLU A O 1
ATOM 1865 N N . THR A 1 227 ? 14.882 -14.535 -27.111 1 93.47 227 THR A N 1
ATOM 1866 C CA . THR A 1 227 ? 14.79 -14.089 -25.725 1 93.47 227 THR A CA 1
ATOM 1867 C C . THR A 1 227 ? 14.492 -15.263 -24.797 1 93.47 227 THR A C 1
ATOM 1869 O O . THR A 1 227 ? 15.113 -15.4 -23.741 1 93.47 227 THR A O 1
ATOM 1872 N N . VAL A 1 228 ? 13.556 -16.099 -25.185 1 92.86 228 VAL A N 1
ATOM 1873 C CA . VAL A 1 228 ? 13.194 -17.261 -24.381 1 92.86 228 VAL A CA 1
ATOM 1874 C C . VAL A 1 228 ? 14.402 -18.184 -24.233 1 92.86 228 VAL A C 1
ATOM 1876 O O . VAL A 1 228 ? 14.732 -18.613 -23.124 1 92.86 228 VAL A O 1
ATOM 1879 N N . LYS A 1 229 ? 15.033 -18.395 -25.282 1 92.33 229 LYS A N 1
ATOM 1880 C CA . LYS A 1 229 ? 16.201 -19.272 -25.254 1 92.33 229 LYS A CA 1
ATOM 1881 C C . LYS A 1 229 ? 17.307 -18.687 -24.38 1 92.33 229 LYS A C 1
ATOM 1883 O O . LYS A 1 229 ? 17.951 -19.411 -23.618 1 92.33 229 LYS A O 1
ATOM 1888 N N . GLU A 1 230 ? 17.503 -17.457 -24.534 1 89.11 230 GLU A N 1
ATOM 1889 C CA . GLU A 1 230 ? 18.551 -16.759 -23.794 1 89.11 230 GLU A CA 1
ATOM 1890 C C . GLU A 1 230 ? 18.339 -16.883 -22.288 1 89.11 230 GLU A C 1
ATOM 1892 O O . GLU A 1 230 ? 19.284 -17.149 -21.543 1 89.11 230 GLU A O 1
ATOM 1897 N N . PHE A 1 231 ? 17.076 -16.807 -21.9 1 85.39 231 PHE A N 1
ATOM 1898 C CA . PHE A 1 231 ? 16.816 -16.672 -20.472 1 85.39 231 PHE A CA 1
ATOM 1899 C C . PHE A 1 231 ? 16.453 -18.018 -19.857 1 85.39 231 PHE A C 1
ATOM 1901 O O . PHE A 1 231 ? 16.54 -18.195 -18.64 1 85.39 231 PHE A O 1
ATOM 1908 N N . THR A 1 232 ? 15.996 -18.991 -20.693 1 86 232 THR A N 1
ATOM 1909 C CA . THR A 1 232 ? 15.478 -20.217 -20.097 1 86 232 THR A CA 1
ATOM 1910 C C . THR A 1 232 ? 16.203 -21.438 -20.657 1 86 232 THR A C 1
ATOM 1912 O O . THR A 1 232 ? 16.094 -22.537 -20.108 1 86 232 THR A O 1
ATOM 1915 N N . GLY A 1 233 ? 16.93 -21.246 -21.784 1 88.44 233 GLY A N 1
ATOM 1916 C CA . GLY A 1 233 ? 17.57 -22.364 -22.459 1 88.44 233 GLY A CA 1
ATOM 1917 C C . GLY A 1 233 ? 16.599 -23.216 -23.255 1 88.44 233 GLY A C 1
ATOM 1918 O O . GLY A 1 233 ? 16.989 -24.227 -23.843 1 88.44 233 GLY A O 1
ATOM 1919 N N . ARG A 1 234 ? 15.351 -22.741 -23.36 1 91.56 234 ARG A N 1
ATOM 1920 C CA . ARG A 1 234 ? 14.306 -23.493 -24.047 1 91.56 234 ARG A CA 1
ATOM 1921 C C . ARG A 1 234 ? 13.644 -22.648 -25.13 1 91.56 234 ARG A C 1
ATOM 1923 O O . ARG A 1 234 ? 13.904 -21.447 -25.233 1 91.56 234 ARG A O 1
ATOM 1930 N N . THR A 1 235 ? 12.88 -23.252 -25.96 1 94.44 235 THR A N 1
ATOM 1931 C CA . THR A 1 235 ? 12.187 -22.535 -27.025 1 94.44 235 THR A CA 1
ATOM 1932 C C . THR A 1 235 ? 10.752 -22.215 -26.617 1 94.44 235 THR A C 1
ATOM 1934 O O . THR A 1 235 ? 10.198 -22.855 -25.72 1 94.44 235 THR A O 1
ATOM 1937 N N . PRO A 1 236 ? 10.215 -21.206 -27.254 1 95.46 236 PRO A N 1
ATOM 1938 C CA . PRO A 1 236 ? 8.796 -20.943 -27.003 1 95.46 236 PRO A CA 1
ATOM 1939 C C . PRO A 1 236 ? 7.916 -22.164 -27.258 1 95.46 236 PRO A C 1
ATOM 1941 O O . PRO A 1 236 ? 6.966 -22.412 -26.51 1 95.46 236 PRO A O 1
ATOM 1944 N N . THR A 1 237 ? 8.243 -22.904 -28.213 1 95.16 237 THR A N 1
ATOM 1945 C CA . THR A 1 237 ? 7.474 -24.094 -28.561 1 95.16 237 THR A CA 1
ATOM 1946 C C . THR A 1 237 ? 7.476 -25.095 -27.409 1 95.16 237 THR A C 1
ATOM 1948 O O . THR A 1 237 ? 6.468 -25.756 -27.153 1 95.16 237 THR A O 1
ATOM 1951 N N . ASP A 1 238 ? 8.583 -25.194 -26.77 1 92.69 238 ASP A N 1
ATOM 1952 C CA . ASP A 1 238 ? 8.673 -26.077 -25.611 1 92.69 238 ASP A CA 1
ATOM 1953 C C . ASP A 1 238 ? 7.64 -25.7 -24.552 1 92.69 238 ASP A C 1
ATOM 1955 O O . ASP A 1 238 ? 6.93 -26.564 -24.034 1 92.69 238 ASP A O 1
ATOM 1959 N N . PHE A 1 239 ? 7.542 -24.463 -24.287 1 91.7 239 PHE A N 1
ATOM 1960 C CA . PHE A 1 239 ? 6.624 -23.98 -23.262 1 91.7 239 PHE A CA 1
ATOM 1961 C C . PHE A 1 239 ? 5.177 -24.217 -23.676 1 91.7 239 PHE A C 1
ATOM 1963 O O . PHE A 1 239 ? 4.354 -24.64 -22.862 1 91.7 239 PHE A O 1
ATOM 1970 N N . ILE A 1 240 ? 4.904 -23.925 -24.886 1 94.11 240 ILE A N 1
ATOM 1971 C CA . ILE A 1 240 ? 3.556 -24.105 -25.412 1 94.11 240 ILE A CA 1
ATOM 1972 C C . ILE A 1 240 ? 3.162 -25.578 -25.33 1 94.11 240 ILE A C 1
ATOM 1974 O O . ILE A 1 240 ? 2.079 -25.911 -24.842 1 94.11 240 ILE A O 1
ATOM 1978 N N . ASN A 1 241 ? 4.091 -26.387 -25.738 1 93.32 241 ASN A N 1
ATOM 1979 C CA . ASN A 1 241 ? 3.831 -27.823 -25.74 1 93.32 241 ASN A CA 1
ATOM 1980 C C . ASN A 1 241 ? 3.659 -28.363 -24.323 1 93.32 241 ASN A C 1
ATOM 1982 O O . ASN A 1 241 ? 2.793 -29.204 -24.076 1 93.32 241 ASN A O 1
ATOM 1986 N N . ASP A 1 242 ? 4.516 -27.902 -23.501 1 89.59 242 ASP A N 1
ATOM 1987 C CA . ASP A 1 242 ? 4.42 -28.346 -22.114 1 89.59 242 ASP A CA 1
ATOM 1988 C C . ASP A 1 242 ? 3.04 -28.044 -21.535 1 89.59 242 ASP A C 1
ATOM 1990 O O . ASP A 1 242 ? 2.418 -28.91 -20.916 1 89.59 242 ASP A O 1
ATOM 1994 N N . ARG A 1 243 ? 2.586 -26.846 -21.738 1 89.82 243 ARG A N 1
ATOM 1995 C CA . ARG A 1 243 ? 1.305 -26.432 -21.174 1 89.82 243 ARG A CA 1
ATOM 1996 C C . ARG A 1 243 ? 0.151 -27.191 -21.821 1 89.82 243 ARG A C 1
ATOM 1998 O O . ARG A 1 243 ? -0.796 -27.589 -21.14 1 89.82 243 ARG A O 1
ATOM 2005 N N . MET A 1 244 ? 0.234 -27.325 -23.09 1 91.98 244 MET A N 1
ATOM 2006 C CA . MET A 1 244 ? -0.795 -28.078 -23.8 1 91.98 244 MET A CA 1
ATOM 2007 C C . MET A 1 244 ? -0.836 -29.526 -23.322 1 91.98 244 MET A C 1
ATOM 2009 O O . MET A 1 244 ? -1.913 -30.074 -23.079 1 91.98 244 MET A O 1
ATOM 2013 N N . THR A 1 245 ? 0.326 -30.062 -23.184 1 91.72 245 THR A N 1
ATOM 2014 C CA . THR A 1 245 ? 0.404 -31.445 -22.727 1 91.72 245 THR A CA 1
ATOM 2015 C C . THR A 1 245 ? -0.228 -31.595 -21.346 1 91.72 245 THR A C 1
ATOM 2017 O O . THR A 1 245 ? -0.945 -32.563 -21.087 1 91.72 245 THR A O 1
ATOM 2020 N N . LEU A 1 246 ? 0.046 -30.629 -20.532 1 86.28 246 LEU A N 1
ATOM 2021 C CA . LEU A 1 246 ? -0.544 -30.648 -19.198 1 86.28 246 LEU A CA 1
ATOM 2022 C C . LEU A 1 246 ? -2.066 -30.585 -19.276 1 86.28 246 LEU A C 1
ATOM 2024 O O . LEU A 1 246 ? -2.759 -31.256 -18.508 1 86.28 246 LEU A O 1
ATOM 2028 N N . GLU A 1 247 ? -2.561 -29.791 -20.119 1 87.41 247 GLU A N 1
ATOM 2029 C CA . GLU A 1 247 ? -4.005 -29.675 -20.301 1 87.41 247 GLU A CA 1
ATOM 2030 C C . GLU A 1 247 ? -4.603 -30.983 -20.811 1 87.41 247 GLU A C 1
ATOM 2032 O O . GLU A 1 247 ? -5.681 -31.391 -20.373 1 87.41 247 GLU A O 1
ATOM 2037 N N . ILE A 1 248 ? -3.914 -31.567 -21.677 1 90.34 248 ILE A N 1
ATOM 2038 C CA . ILE A 1 248 ? -4.373 -32.844 -22.211 1 90.34 248 ILE A CA 1
ATOM 2039 C C . ILE A 1 248 ? -4.399 -33.889 -21.098 1 90.34 248 ILE A C 1
ATOM 2041 O O . ILE A 1 248 ? -5.392 -34.601 -20.929 1 90.34 248 ILE A O 1
ATOM 2045 N N . LYS A 1 249 ? -3.303 -33.93 -20.402 1 87.1 249 LYS A N 1
ATOM 2046 C CA . LYS A 1 249 ? -3.233 -34.868 -19.286 1 87.1 249 LYS A CA 1
ATOM 2047 C C . LYS A 1 249 ? -4.372 -34.634 -18.298 1 87.1 249 LYS A C 1
ATOM 2049 O O . LYS A 1 249 ? -4.966 -35.587 -17.79 1 87.1 249 LYS A O 1
ATOM 2054 N N . ARG A 1 250 ? -4.618 -33.443 -18.029 1 81.34 250 ARG A N 1
ATOM 2055 C CA . ARG A 1 250 ? -5.703 -33.079 -17.123 1 81.34 250 ARG A CA 1
ATOM 2056 C C . ARG A 1 250 ? -7.042 -33.594 -17.639 1 81.34 250 ARG A C 1
ATOM 2058 O O . ARG A 1 250 ? -7.804 -34.213 -16.892 1 81.34 250 ARG A O 1
ATOM 2065 N N . LEU A 1 251 ? -7.318 -33.36 -18.902 1 85.29 251 LEU A N 1
ATOM 2066 C CA . LEU A 1 251 ? -8.586 -33.769 -19.495 1 85.29 251 LEU A CA 1
ATOM 2067 C C . LEU A 1 251 ? -8.694 -35.289 -19.552 1 85.29 251 LEU A C 1
ATOM 2069 O O . LEU A 1 251 ? -9.76 -35.851 -19.29 1 85.29 251 LEU A O 1
ATOM 2073 N N . LEU A 1 252 ? -7.578 -35.905 -19.8 1 87.8 252 LEU A N 1
ATOM 2074 C CA . LEU A 1 252 ? -7.559 -37.362 -19.884 1 87.8 252 LEU A CA 1
ATOM 2075 C C . LEU A 1 252 ? -7.787 -37.988 -18.512 1 87.8 252 LEU A C 1
ATOM 2077 O O . LEU A 1 252 ? -8.394 -39.056 -18.406 1 87.8 252 LEU A O 1
ATOM 2081 N N . THR A 1 253 ? -7.272 -37.363 -17.59 1 81.38 253 THR A N 1
ATOM 2082 C CA . THR A 1 253 ? -7.288 -37.905 -16.236 1 81.38 253 THR A CA 1
ATOM 2083 C C . THR A 1 253 ? -8.612 -37.592 -15.544 1 81.38 253 THR A C 1
ATOM 2085 O O . THR A 1 253 ? -9.132 -38.414 -14.788 1 81.38 253 THR A O 1
ATOM 2088 N N . HIS A 1 254 ? -9.224 -36.505 -15.825 1 76.75 254 HIS A N 1
ATOM 2089 C CA . HIS A 1 254 ? -10.278 -36.026 -14.938 1 76.75 254 HIS A CA 1
ATOM 2090 C C . HIS A 1 254 ? -11.615 -35.939 -15.667 1 76.75 254 HIS A C 1
ATOM 2092 O O . HIS A 1 254 ? -12.603 -35.461 -15.106 1 76.75 254 HIS A O 1
ATOM 2098 N N . THR A 1 255 ? -11.603 -36.284 -16.916 1 79.86 255 THR A N 1
ATOM 2099 C CA . THR A 1 255 ? -12.86 -36.262 -17.656 1 79.86 255 THR A CA 1
ATOM 2100 C C . THR A 1 255 ? -13.109 -37.603 -18.34 1 79.86 255 THR A C 1
ATOM 2102 O O . THR A 1 255 ? -12.219 -38.454 -18.392 1 79.86 255 THR A O 1
ATOM 2105 N N . GLN A 1 256 ? -14.306 -37.795 -18.807 1 86.15 256 GLN A N 1
ATOM 2106 C CA . GLN A 1 256 ? -14.651 -38.995 -19.562 1 86.15 256 GLN A CA 1
ATOM 2107 C C . GLN A 1 256 ? -14.711 -38.705 -21.059 1 86.15 256 GLN A C 1
ATOM 2109 O O . GLN A 1 256 ? -15.277 -39.486 -21.826 1 86.15 256 GLN A O 1
ATOM 2114 N N . LEU A 1 257 ? -14.17 -37.592 -21.372 1 90.02 257 LEU A N 1
ATOM 2115 C CA . LEU A 1 257 ? -14.166 -37.231 -22.785 1 90.02 257 LEU A CA 1
ATOM 2116 C C . LEU A 1 257 ? -13.346 -38.227 -23.598 1 90.02 257 LEU A C 1
ATOM 2118 O O . LEU A 1 257 ? -12.305 -38.702 -23.139 1 90.02 257 LEU A O 1
ATOM 2122 N N . THR A 1 258 ? -13.893 -38.451 -24.77 1 92.4 258 THR A N 1
ATOM 2123 C CA . THR A 1 258 ? -13.115 -39.288 -25.676 1 92.4 258 THR A CA 1
ATOM 2124 C C . THR A 1 258 ? -11.909 -38.524 -26.216 1 92.4 258 THR A C 1
ATOM 2126 O O . THR A 1 258 ? -11.852 -37.296 -26.121 1 92.4 258 THR A O 1
ATOM 2129 N N . VAL A 1 259 ? -10.977 -39.274 -26.719 1 93.89 259 VAL A N 1
ATOM 2130 C CA . VAL A 1 259 ? -9.788 -38.676 -27.318 1 93.89 259 VAL A CA 1
ATOM 2131 C C . VAL A 1 259 ? -10.199 -37.706 -28.424 1 93.89 259 VAL A C 1
ATOM 2133 O O . VAL A 1 259 ? -9.602 -36.637 -28.573 1 93.89 259 VAL A O 1
ATOM 2136 N N . GLN A 1 260 ? -11.253 -38.074 -29.122 1 94.24 260 GLN A N 1
ATOM 2137 C CA . GLN A 1 260 ? -11.754 -37.231 -30.202 1 94.24 260 GLN A CA 1
ATOM 2138 C C . GLN A 1 260 ? -12.342 -35.932 -29.659 1 94.24 260 GLN A C 1
ATOM 2140 O O . GLN A 1 260 ? -12.113 -34.859 -30.22 1 94.24 260 GLN A O 1
ATOM 2145 N N . GLU A 1 261 ? -13.052 -36.003 -28.65 1 94.07 261 GLU A N 1
ATOM 2146 C CA . GLU A 1 261 ? -13.664 -34.828 -28.037 1 94.07 261 GLU A CA 1
ATOM 2147 C C . GLU A 1 261 ? -12.604 -33.873 -27.496 1 94.07 261 GLU A C 1
ATOM 2149 O O . GLU A 1 261 ? -12.735 -32.654 -27.625 1 94.07 261 GLU A O 1
ATOM 2154 N N . ILE A 1 262 ? -11.586 -34.439 -26.896 1 94.43 262 ILE A N 1
ATOM 2155 C CA . ILE A 1 262 ? -10.498 -33.631 -26.355 1 94.43 262 ILE A CA 1
ATOM 2156 C C . ILE A 1 262 ? -9.76 -32.93 -27.493 1 94.43 262 ILE A C 1
ATOM 2158 O O . ILE A 1 262 ? -9.458 -31.737 -27.404 1 94.43 262 ILE A O 1
ATOM 2162 N N . ALA A 1 263 ? -9.511 -33.659 -28.527 1 94.8 263 ALA A N 1
ATOM 2163 C CA . ALA A 1 263 ? -8.848 -33.084 -29.694 1 94.8 263 ALA A CA 1
ATOM 2164 C C . ALA A 1 263 ? -9.634 -31.896 -30.241 1 94.8 263 ALA A C 1
ATOM 2166 O O . ALA A 1 263 ? -9.055 -30.853 -30.555 1 94.8 263 ALA A O 1
ATOM 2167 N N . PHE A 1 264 ? -10.932 -32.061 -30.342 1 93.68 264 PHE A N 1
ATOM 2168 C CA . PHE A 1 264 ? -11.798 -31.01 -30.861 1 93.68 264 PHE A CA 1
ATOM 2169 C C . PHE A 1 264 ? -11.83 -29.817 -29.914 1 93.68 264 PHE A C 1
ATOM 2171 O O . PHE A 1 264 ? -11.719 -28.669 -30.349 1 93.68 264 PHE A O 1
ATOM 2178 N N . GLN A 1 265 ? -11.916 -30.072 -28.677 1 91.8 265 GLN A N 1
ATOM 2179 C CA . GLN A 1 265 ? -11.998 -29.027 -27.662 1 91.8 265 GLN A CA 1
ATOM 2180 C C . GLN A 1 265 ? -10.728 -28.183 -27.638 1 91.8 265 GLN A C 1
ATOM 2182 O O . GLN A 1 265 ? -10.783 -26.976 -27.389 1 91.8 265 GLN A O 1
ATOM 2187 N N . LEU A 1 266 ? -9.644 -28.86 -27.924 1 94.8 266 LEU A N 1
ATOM 2188 C CA . LEU A 1 266 ? -8.36 -28.172 -27.854 1 94.8 266 LEU A CA 1
ATOM 2189 C C . LEU A 1 266 ? -7.918 -27.703 -29.236 1 94.8 266 LEU A C 1
ATOM 2191 O O . LEU A 1 266 ? -6.76 -27.326 -29.427 1 94.8 266 LEU A O 1
ATOM 2195 N N . HIS A 1 267 ? -8.84 -27.776 -30.263 1 95.01 267 HIS A N 1
ATOM 2196 C CA . HIS A 1 267 ? -8.711 -27.19 -31.593 1 95.01 267 HIS A CA 1
ATOM 2197 C C . HIS A 1 267 ? -7.598 -27.865 -32.387 1 95.01 267 HIS A C 1
ATOM 2199 O O . HIS A 1 267 ? -6.825 -27.194 -33.075 1 95.01 267 HIS A O 1
ATOM 2205 N N . PHE A 1 268 ? -7.435 -29.134 -32.192 1 94.95 268 PHE A N 1
ATOM 2206 C CA . PHE A 1 268 ? -6.594 -29.9 -33.105 1 94.95 268 PHE A CA 1
ATOM 2207 C C . PHE A 1 268 ? -7.337 -30.2 -34.401 1 94.95 268 PHE A C 1
ATOM 2209 O O . PHE A 1 268 ? -8.564 -30.314 -34.408 1 94.95 268 PHE A O 1
ATOM 2216 N N . SER A 1 269 ? -6.574 -30.273 -35.512 1 91.04 269 SER A N 1
ATOM 2217 C CA . SER A 1 269 ? -7.16 -30.478 -36.832 1 91.04 269 SER A CA 1
ATOM 2218 C C . SER A 1 269 ? -7.883 -31.818 -36.913 1 91.04 269 SER A C 1
ATOM 2220 O O . SER A 1 269 ? -8.899 -31.941 -37.6 1 91.04 269 SER A O 1
ATOM 2222 N N . ASP A 1 270 ? -7.253 -32.849 -36.306 1 90.39 270 ASP A N 1
ATOM 2223 C CA . ASP A 1 270 ? -7.919 -34.147 -36.239 1 90.39 270 ASP A CA 1
ATOM 2224 C C . ASP A 1 270 ? -7.328 -35.011 -35.127 1 90.39 270 ASP A C 1
ATOM 2226 O O . ASP A 1 270 ? -6.287 -34.673 -34.559 1 90.39 270 ASP A O 1
ATOM 2230 N N . GLN A 1 271 ? -7.971 -36.09 -34.909 1 93.34 271 GLN A N 1
ATOM 2231 C CA . GLN A 1 271 ? -7.626 -36.975 -33.801 1 93.34 271 GLN A CA 1
ATOM 2232 C C . GLN A 1 271 ? -6.257 -37.615 -34.015 1 93.34 271 GLN A C 1
ATOM 2234 O O . GLN A 1 271 ? -5.509 -37.827 -33.058 1 93.34 271 GLN A O 1
ATOM 2239 N N . SER A 1 272 ? -5.991 -37.943 -35.242 1 94.28 272 SER A N 1
ATOM 2240 C CA . SER A 1 272 ? -4.707 -38.567 -35.547 1 94.28 272 SER A CA 1
ATOM 2241 C C . SER A 1 272 ? -3.547 -37.635 -35.213 1 94.28 272 SER A C 1
ATOM 2243 O O . SER A 1 272 ? -2.559 -38.057 -34.607 1 94.28 272 SER A O 1
ATOM 2245 N N . TYR A 1 273 ? -3.717 -36.471 -35.629 1 94.62 273 TYR A N 1
ATOM 2246 C CA . TYR A 1 273 ? -2.689 -35.478 -35.337 1 94.62 273 TYR A CA 1
ATOM 2247 C C . TYR A 1 273 ? -2.562 -35.251 -33.835 1 94.62 273 TYR A C 1
ATOM 2249 O O . TYR A 1 273 ? -1.452 -35.119 -33.313 1 94.62 273 TYR A O 1
ATOM 2257 N N . PHE A 1 274 ? -3.685 -35.181 -33.177 1 96.35 274 PHE A N 1
ATOM 2258 C CA . PHE A 1 274 ? -3.722 -35.024 -31.728 1 96.35 274 PHE A CA 1
ATOM 2259 C C . PHE A 1 274 ? -2.962 -36.153 -31.042 1 96.35 274 PHE A C 1
ATOM 2261 O O . PHE A 1 274 ? -2.138 -35.906 -30.159 1 96.35 274 PHE A O 1
ATOM 2268 N N . SER A 1 275 ? -3.176 -37.323 -31.425 1 95.67 275 SER A N 1
ATOM 2269 C CA . SER A 1 275 ? -2.551 -38.488 -30.807 1 95.67 275 SER A CA 1
ATOM 2270 C C . SER A 1 275 ? -1.044 -38.496 -31.042 1 95.67 275 SER A C 1
ATOM 2272 O O . SER A 1 275 ? -0.271 -38.818 -30.136 1 95.67 275 SER A O 1
ATOM 2274 N N . LYS A 1 276 ? -0.672 -38.147 -32.224 1 95.74 276 LYS A N 1
ATOM 2275 C CA . LYS A 1 276 ? 0.749 -38.066 -32.55 1 95.74 276 LYS A CA 1
ATOM 2276 C C . LYS A 1 276 ? 1.439 -36.978 -31.732 1 95.74 276 LYS A C 1
ATOM 2278 O O . LYS A 1 276 ? 2.561 -37.17 -31.256 1 95.74 276 LYS A O 1
ATOM 2283 N N . TYR A 1 277 ? 0.745 -35.917 -31.649 1 95.46 277 TYR A N 1
ATOM 2284 C CA . TYR A 1 277 ? 1.257 -34.792 -30.874 1 95.46 277 TYR A CA 1
ATOM 2285 C C . TYR A 1 277 ? 1.493 -35.192 -29.423 1 95.46 277 TYR A C 1
ATOM 2287 O O . TYR A 1 277 ? 2.568 -34.943 -28.871 1 95.46 277 TYR A O 1
ATOM 2295 N N . PHE A 1 278 ? 0.489 -35.768 -28.819 1 96.22 278 PHE A N 1
ATOM 2296 C CA . PHE A 1 278 ? 0.57 -36.144 -27.412 1 96.22 278 PHE A CA 1
ATOM 2297 C C . PHE A 1 278 ? 1.645 -37.204 -27.197 1 96.22 278 PHE A C 1
ATOM 2299 O O . PHE A 1 278 ? 2.393 -37.147 -26.218 1 96.22 278 PHE A O 1
ATOM 2306 N N . LYS A 1 279 ? 1.725 -38.123 -28.066 1 95.4 279 LYS A N 1
ATOM 2307 C CA . LYS A 1 279 ? 2.747 -39.16 -27.961 1 95.4 279 LYS A CA 1
ATOM 2308 C C . LYS A 1 279 ? 4.148 -38.565 -28.069 1 95.4 279 LYS A C 1
ATOM 2310 O O . LYS A 1 279 ? 5.054 -38.961 -27.333 1 95.4 279 LYS A O 1
ATOM 2315 N N . LYS A 1 280 ? 4.294 -37.645 -28.925 1 94.68 280 LYS A N 1
ATOM 2316 C CA . LYS A 1 280 ? 5.582 -36.986 -29.12 1 94.68 280 LYS A CA 1
ATOM 2317 C C . LYS A 1 280 ? 6.001 -36.218 -27.869 1 94.68 280 LYS A C 1
ATOM 2319 O O . LYS A 1 280 ? 7.179 -36.209 -27.506 1 94.68 280 LYS A O 1
ATOM 2324 N N . THR A 1 281 ? 5.044 -35.634 -27.224 1 91.85 281 THR A N 1
ATOM 2325 C CA . THR A 1 281 ? 5.353 -34.721 -26.129 1 91.85 281 THR A CA 1
ATOM 2326 C C . THR A 1 281 ? 5.354 -35.459 -24.793 1 91.85 281 THR A C 1
ATOM 2328 O O . THR A 1 281 ? 6.024 -35.04 -23.847 1 91.85 281 THR A O 1
ATOM 2331 N N . SER A 1 282 ? 4.623 -36.591 -24.681 1 90.85 282 SER A N 1
ATOM 2332 C CA . SER A 1 282 ? 4.495 -37.262 -23.391 1 90.85 282 SER A CA 1
ATOM 2333 C C . SER A 1 282 ? 5.149 -38.64 -23.418 1 90.85 282 SER A C 1
ATOM 2335 O O . SER A 1 282 ? 5.371 -39.248 -22.368 1 90.85 282 SER A O 1
ATOM 2337 N N . GLY A 1 283 ? 5.366 -39.186 -24.622 1 91.29 283 GLY A N 1
ATOM 2338 C CA . GLY A 1 283 ? 6.012 -40.48 -24.775 1 91.29 283 GLY A CA 1
ATOM 2339 C C . GLY A 1 283 ? 5.029 -41.631 -24.871 1 91.29 283 GLY A C 1
ATOM 2340 O O . GLY A 1 283 ? 5.411 -42.755 -25.205 1 91.29 283 GLY A O 1
ATOM 2341 N N . VAL A 1 284 ? 3.735 -41.341 -24.592 1 92.86 284 VAL A N 1
ATOM 2342 C CA . VAL A 1 284 ? 2.709 -42.375 -24.673 1 92.86 284 VAL A CA 1
ATOM 2343 C C . VAL A 1 284 ? 1.483 -41.831 -25.403 1 92.86 284 VAL A C 1
ATOM 2345 O O . VAL A 1 284 ? 1.314 -40.616 -25.525 1 92.86 284 VAL A O 1
ATOM 2348 N N . SER A 1 285 ? 0.687 -42.731 -25.896 1 94.01 285 SER A N 1
ATOM 2349 C CA . SER A 1 285 ? -0.537 -42.312 -26.571 1 94.01 285 SER A CA 1
ATOM 2350 C C . SER A 1 285 ? -1.603 -41.886 -25.568 1 94.01 285 SER A C 1
ATOM 2352 O O . SER A 1 285 ? -1.532 -42.24 -24.389 1 94.01 285 SER A O 1
ATOM 2354 N N . PRO A 1 286 ? -2.529 -41.103 -25.999 1 94.2 286 PRO A N 1
ATOM 2355 C CA . PRO A 1 286 ? -3.609 -40.697 -25.096 1 94.2 286 PRO A CA 1
ATOM 2356 C C . PRO A 1 286 ? -4.318 -41.887 -24.453 1 94.2 286 PRO A C 1
ATOM 2358 O O . PRO A 1 286 ? -4.613 -41.861 -23.255 1 94.2 286 PRO A O 1
ATOM 2361 N N . THR A 1 287 ? -4.558 -42.869 -25.237 1 91.38 287 THR A N 1
ATOM 2362 C CA . THR A 1 287 ? -5.255 -44.054 -24.749 1 91.38 287 THR A CA 1
ATOM 2363 C C . THR A 1 287 ? -4.414 -44.787 -23.708 1 91.38 287 THR A C 1
ATOM 2365 O O . THR A 1 287 ? -4.938 -45.248 -22.692 1 91.38 287 THR A O 1
ATOM 2368 N N . GLU A 1 288 ? -3.181 -44.942 -23.982 1 92.25 288 GLU A N 1
ATOM 2369 C CA . GLU A 1 288 ? -2.265 -45.577 -23.039 1 92.25 288 GLU A CA 1
ATOM 2370 C C . GLU A 1 288 ? -2.166 -44.778 -21.742 1 92.25 288 GLU A C 1
ATOM 2372 O O . GLU A 1 288 ? -2.102 -45.356 -20.655 1 92.25 288 GLU A O 1
ATOM 2377 N N . TYR A 1 289 ? -2.14 -43.458 -21.943 1 91.26 289 TYR A N 1
ATOM 2378 C CA . TYR A 1 289 ? -2.035 -42.597 -20.77 1 91.26 289 TYR A CA 1
ATOM 2379 C C . TYR A 1 289 ? -3.242 -42.772 -19.856 1 91.26 289 TYR A C 1
ATOM 2381 O O . TYR A 1 289 ? -3.097 -42.843 -18.633 1 91.26 289 TYR A O 1
ATOM 2389 N N . ARG A 1 290 ? -4.386 -42.778 -20.379 1 88.08 290 ARG A N 1
ATOM 2390 C CA . ARG A 1 290 ? -5.614 -42.934 -19.606 1 88.08 290 ARG A CA 1
ATOM 2391 C C . ARG A 1 290 ? -5.618 -44.255 -18.844 1 88.08 290 ARG A C 1
ATOM 2393 O O . ARG A 1 290 ? -6.181 -44.346 -17.752 1 88.08 290 ARG A O 1
ATOM 2400 N N . LYS A 1 291 ? -5.015 -45.27 -19.429 1 85.85 291 LYS A N 1
ATOM 2401 C CA . LYS A 1 291 ? -4.965 -46.583 -18.792 1 85.85 291 LYS A CA 1
ATOM 2402 C C . LYS A 1 291 ? -4.041 -46.569 -17.578 1 85.85 291 LYS A C 1
ATOM 2404 O O . LYS A 1 291 ? -4.21 -47.368 -16.653 1 85.85 291 LYS A O 1
ATOM 2409 N N . ILE A 1 292 ? -3.102 -45.66 -17.637 1 79.56 292 ILE A N 1
ATOM 2410 C CA . ILE A 1 292 ? -2.075 -45.646 -16.601 1 79.56 292 ILE A CA 1
ATOM 2411 C C . ILE A 1 292 ? -2.512 -44.739 -15.454 1 79.56 292 ILE A C 1
ATOM 2413 O O . ILE A 1 292 ? -2.105 -44.939 -14.307 1 79.56 292 ILE A O 1
ATOM 2417 N N . VAL A 1 293 ? -3.295 -43.86 -15.725 1 72.74 293 VAL A N 1
ATOM 2418 C CA . VAL A 1 293 ? -3.614 -42.892 -14.681 1 72.74 293 VAL A CA 1
ATOM 2419 C C . VAL A 1 293 ? -4.973 -43.222 -14.068 1 72.74 293 VAL A C 1
ATOM 2421 O O . VAL A 1 293 ? -5.837 -43.799 -14.732 1 72.74 293 VAL A O 1
ATOM 2424 N N . MET B 1 1 ? 25.71 46.295 14.8 1 25.69 1 MET B N 1
ATOM 2425 C CA . MET B 1 1 ? 25.247 45.737 13.533 1 25.69 1 MET B CA 1
ATOM 2426 C C . MET B 1 1 ? 24.174 44.677 13.766 1 25.69 1 MET B C 1
ATOM 2428 O O . MET B 1 1 ? 24.439 43.646 14.387 1 25.69 1 MET B O 1
ATOM 2432 N N . LYS B 1 2 ? 22.951 45.232 14.062 1 29.52 2 LYS B N 1
ATOM 2433 C CA . LYS B 1 2 ? 21.746 44.569 14.552 1 29.52 2 LYS B CA 1
ATOM 2434 C C . LYS B 1 2 ? 21.377 43.379 13.67 1 29.52 2 LYS B C 1
ATOM 2436 O O . LYS B 1 2 ? 21.43 43.47 12.442 1 29.52 2 LYS B O 1
ATOM 2441 N N . HIS B 1 3 ? 21.566 42.206 14.115 1 27.44 3 HIS B N 1
ATOM 2442 C CA . HIS B 1 3 ? 21.331 40.92 13.468 1 27.44 3 HIS B CA 1
ATOM 2443 C C . HIS B 1 3 ? 19.986 40.901 12.751 1 27.44 3 HIS B C 1
ATOM 2445 O O . HIS B 1 3 ? 18.966 41.292 13.324 1 27.44 3 HIS B O 1
ATOM 2451 N N . LYS B 1 4 ? 19.897 41.171 11.499 1 32.59 4 LYS B N 1
ATOM 2452 C CA . LYS B 1 4 ? 18.783 41.113 10.557 1 32.59 4 LYS B CA 1
ATOM 2453 C C . LYS B 1 4 ? 17.874 39.923 10.851 1 32.59 4 LYS B C 1
ATOM 2455 O O . LYS B 1 4 ? 18.311 38.772 10.793 1 32.59 4 LYS B O 1
ATOM 2460 N N . PRO B 1 5 ? 16.985 40.032 11.833 1 36.98 5 PRO B N 1
ATOM 2461 C CA . PRO B 1 5 ? 16.193 38.869 12.24 1 36.98 5 PRO B CA 1
ATOM 2462 C C . PRO B 1 5 ? 15.664 38.071 11.051 1 36.98 5 PRO B C 1
ATOM 2464 O O . PRO B 1 5 ? 15.006 38.631 10.17 1 36.98 5 PRO B O 1
ATOM 2467 N N . GLU B 1 6 ? 16.159 37.022 10.48 1 38 6 GLU B N 1
ATOM 2468 C CA . GLU B 1 6 ? 16.061 36.193 9.282 1 38 6 GLU B CA 1
ATOM 2469 C C . GLU B 1 6 ? 14.674 35.572 9.153 1 38 6 GLU B C 1
ATOM 2471 O O . GLU B 1 6 ? 13.956 35.431 10.145 1 38 6 GLU B O 1
ATOM 2476 N N . HIS B 1 7 ? 13.893 35.39 7.846 1 46.25 7 HIS B N 1
ATOM 2477 C CA . HIS B 1 7 ? 12.738 34.796 7.183 1 46.25 7 HIS B CA 1
ATOM 2478 C C . HIS B 1 7 ? 12.368 33.458 7.814 1 46.25 7 HIS B C 1
ATOM 2480 O O . HIS B 1 7 ? 13.229 32.765 8.361 1 46.25 7 HIS B O 1
ATOM 2486 N N . ILE B 1 8 ? 11.101 33.423 8.521 1 47.97 8 ILE B N 1
ATOM 2487 C CA . ILE B 1 8 ? 10.678 32.065 8.841 1 47.97 8 ILE B CA 1
ATOM 2488 C C . ILE B 1 8 ? 11.095 31.116 7.72 1 47.97 8 ILE B C 1
ATOM 2490 O O . ILE B 1 8 ? 10.619 31.234 6.588 1 47.97 8 ILE B O 1
ATOM 2494 N N . PRO B 1 9 ? 11.928 30.303 8.075 1 55.52 9 PRO B N 1
ATOM 2495 C CA . PRO B 1 9 ? 12.478 29.478 6.997 1 55.52 9 PRO B CA 1
ATOM 2496 C C . PRO B 1 9 ? 11.471 28.463 6.459 1 55.52 9 PRO B C 1
ATOM 2498 O O . PRO B 1 9 ? 10.613 27.985 7.205 1 55.52 9 PRO B O 1
ATOM 2501 N N . VAL B 1 10 ? 11.169 28.511 5.27 1 54.97 10 VAL B N 1
ATOM 2502 C CA . VAL B 1 10 ? 10.45 27.46 4.558 1 54.97 10 VAL B CA 1
ATOM 2503 C C . VAL B 1 10 ? 11.412 26.332 4.191 1 54.97 10 VAL B C 1
ATOM 2505 O O . VAL B 1 10 ? 12.47 26.576 3.606 1 54.97 10 VAL B O 1
ATOM 2508 N N . TYR B 1 11 ? 11.062 25.186 4.826 1 58.02 11 TYR B N 1
ATOM 2509 C CA . TYR B 1 11 ? 11.985 24.086 4.569 1 58.02 11 TYR B CA 1
ATOM 2510 C C . TYR B 1 11 ? 11.358 23.053 3.641 1 58.02 11 TYR B C 1
ATOM 2512 O O . TYR B 1 11 ? 10.167 22.751 3.752 1 58.02 11 TYR B O 1
ATOM 2520 N N . SER B 1 12 ? 12.132 22.69 2.572 1 55.29 12 SER B N 1
ATOM 2521 C CA . SER B 1 12 ? 11.773 21.532 1.759 1 55.29 12 SER B CA 1
ATOM 2522 C C . SER B 1 12 ? 12.204 20.232 2.429 1 55.29 12 SER B C 1
ATOM 2524 O O . SER B 1 12 ? 13.033 20.242 3.341 1 55.29 12 SER B O 1
ATOM 2526 N N . ILE B 1 13 ? 11.572 19.162 2.149 1 60.73 13 ILE B N 1
ATOM 2527 C CA . ILE B 1 13 ? 11.768 17.863 2.783 1 60.73 13 ILE B CA 1
ATOM 2528 C C . ILE B 1 13 ? 13.247 17.484 2.736 1 60.73 13 ILE B C 1
ATOM 2530 O O . ILE B 1 13 ? 13.74 16.774 3.616 1 60.73 13 ILE B O 1
ATOM 2534 N N . ASP B 1 14 ? 13.919 17.92 1.719 1 53.58 14 ASP B N 1
ATOM 2535 C CA . ASP B 1 14 ? 15.32 17.568 1.515 1 53.58 14 ASP B CA 1
ATOM 2536 C C . ASP B 1 14 ? 16.18 18.033 2.688 1 53.58 14 ASP B C 1
ATOM 2538 O O . ASP B 1 14 ? 17.259 17.487 2.928 1 53.58 14 ASP B O 1
ATOM 2542 N N . LYS B 1 15 ? 15.643 19.062 3.385 1 54.69 15 LYS B N 1
ATOM 2543 C CA . LYS B 1 15 ? 16.391 19.591 4.521 1 54.69 15 LYS B CA 1
ATOM 2544 C C . LYS B 1 15 ? 16.348 18.628 5.704 1 54.69 15 LYS B C 1
ATOM 2546 O O . LYS B 1 15 ? 17.159 18.733 6.627 1 54.69 15 LYS B O 1
ATOM 2551 N N . PHE B 1 16 ? 15.386 17.726 5.595 1 53.95 16 PHE B N 1
ATOM 2552 C CA . PHE B 1 16 ? 15.178 16.833 6.729 1 53.95 16 PHE B CA 1
ATOM 2553 C C . PHE B 1 16 ? 15.633 15.418 6.394 1 53.95 16 PHE B C 1
ATOM 2555 O O . PHE B 1 16 ? 15.612 14.534 7.253 1 53.95 16 PHE B O 1
ATOM 2562 N N . SER B 1 17 ? 15.823 15.125 5.183 1 54.29 17 SER B N 1
ATOM 2563 C CA . SER B 1 17 ? 16.203 13.772 4.789 1 54.29 17 SER B CA 1
ATOM 2564 C C . SER B 1 17 ? 17.718 13.6 4.789 1 54.29 17 SER B C 1
ATOM 2566 O O . SER B 1 17 ? 18.445 14.457 4.282 1 54.29 17 SER B O 1
ATOM 2568 N N . LYS B 1 18 ? 18.301 12.857 5.75 1 52.98 18 LYS B N 1
ATOM 2569 C CA . LYS B 1 18 ? 19.725 12.537 5.714 1 52.98 18 LYS B CA 1
ATOM 2570 C C . LYS B 1 18 ? 20.166 12.149 4.306 1 52.98 18 LYS B C 1
ATOM 2572 O O . LYS B 1 18 ? 21.346 12.261 3.967 1 52.98 18 LYS B O 1
ATOM 2577 N N . LYS B 1 19 ? 19.26 11.467 3.678 1 50.37 19 LYS B N 1
ATOM 2578 C CA . LYS B 1 19 ? 19.699 11.086 2.338 1 50.37 19 LYS B CA 1
ATOM 2579 C C . LYS B 1 19 ? 19.727 12.293 1.405 1 50.37 19 LYS B C 1
ATOM 2581 O O . LYS B 1 19 ? 18.678 12.832 1.046 1 50.37 19 LYS B O 1
ATOM 2586 N N . THR B 1 20 ? 20.688 13.148 1.668 1 41 20 THR B N 1
ATOM 2587 C CA . THR B 1 20 ? 21.095 14.384 1.009 1 41 20 THR B CA 1
ATOM 2588 C C . THR B 1 20 ? 20.663 14.384 -0.455 1 41 20 THR B C 1
ATOM 2590 O O . THR B 1 20 ? 21.023 15.287 -1.214 1 41 20 THR B O 1
ATOM 2593 N N . ALA B 1 21 ? 20.22 13.215 -1.031 1 42.19 21 ALA B N 1
ATOM 2594 C CA . ALA B 1 21 ? 20.203 13.369 -2.483 1 42.19 21 ALA B CA 1
ATOM 2595 C C . ALA B 1 21 ? 19.082 14.305 -2.923 1 42.19 21 ALA B C 1
ATOM 2597 O O . ALA B 1 21 ? 17.986 14.28 -2.358 1 42.19 21 ALA B O 1
ATOM 2598 N N . ASP B 1 22 ? 19.332 15.229 -3.564 1 45.71 22 ASP B N 1
ATOM 2599 C CA . ASP B 1 22 ? 18.476 16.08 -4.385 1 45.71 22 ASP B CA 1
ATOM 2600 C C . ASP B 1 22 ? 17.216 15.336 -4.82 1 45.71 22 ASP B C 1
ATOM 2602 O O . ASP B 1 22 ? 17.299 14.3 -5.484 1 45.71 22 ASP B O 1
ATOM 2606 N N . GLY B 1 23 ? 15.917 15.566 -4.021 1 61.45 23 GLY B N 1
ATOM 2607 C CA . GLY B 1 23 ? 14.693 15.024 -4.588 1 61.45 23 GLY B CA 1
ATOM 2608 C C . GLY B 1 23 ? 14.007 14.021 -3.68 1 61.45 23 GLY B C 1
ATOM 2609 O O . GLY B 1 23 ? 13.248 13.17 -4.148 1 61.45 23 GLY B O 1
ATOM 2610 N N . ALA B 1 24 ? 14.331 14.064 -2.393 1 74.26 24 ALA B N 1
ATOM 2611 C CA . ALA B 1 24 ? 13.702 13.095 -1.499 1 74.26 24 ALA B CA 1
ATOM 2612 C C . A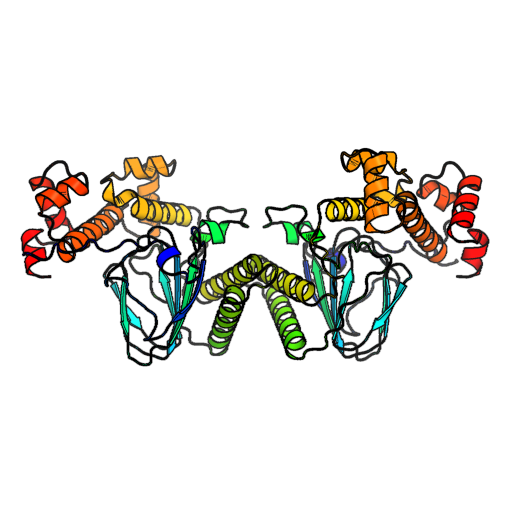LA B 1 24 ? 12.212 13.384 -1.338 1 74.26 24 ALA B C 1
ATOM 2614 O O . ALA B 1 24 ? 11.815 14.533 -1.13 1 74.26 24 ALA B O 1
ATOM 2615 N N . GLN B 1 25 ? 11.447 12.36 -1.441 1 88.09 25 GLN B N 1
ATOM 2616 C CA . GLN B 1 25 ? 9.994 12.493 -1.407 1 88.09 25 GLN B CA 1
ATOM 2617 C C . GLN B 1 25 ? 9.432 12.047 -0.06 1 88.09 25 GLN B C 1
ATOM 2619 O O . GLN B 1 25 ? 8.268 12.307 0.25 1 88.09 25 GLN B O 1
ATOM 2624 N N . TYR B 1 26 ? 10.271 11.488 0.83 1 91.65 26 TYR B N 1
ATOM 2625 C CA . TYR B 1 26 ? 9.828 11.057 2.152 1 91.65 26 TYR B CA 1
ATOM 2626 C C . TYR B 1 26 ? 11.018 10.796 3.067 1 91.65 26 TYR B C 1
ATOM 2628 O O . TYR B 1 26 ? 12.152 10.662 2.6 1 91.65 26 TYR B O 1
ATOM 2636 N N . ASN B 1 27 ? 10.782 10.842 4.342 1 91.85 27 ASN B N 1
ATOM 2637 C CA . ASN B 1 27 ? 11.747 10.474 5.373 1 91.85 27 ASN B CA 1
ATOM 2638 C C . ASN B 1 27 ? 11.052 10.027 6.656 1 91.85 27 ASN B C 1
ATOM 2640 O O . ASN B 1 27 ? 9.989 10.544 7.004 1 91.85 27 ASN B O 1
ATOM 2644 N N . VAL B 1 28 ? 11.621 9.035 7.276 1 95.05 28 VAL B N 1
ATOM 2645 C CA . VAL B 1 28 ? 11.141 8.572 8.573 1 95.05 28 VAL B CA 1
ATOM 2646 C C . VAL B 1 28 ? 12.323 8.368 9.519 1 95.05 28 VAL B C 1
ATOM 2648 O O . VAL B 1 28 ? 13.322 7.747 9.149 1 95.05 28 VAL B O 1
ATOM 2651 N N . GLU B 1 29 ? 12.204 8.894 10.683 1 94.04 29 GLU B N 1
ATOM 2652 C CA . GLU B 1 29 ? 13.317 8.769 11.619 1 94.04 29 GLU B CA 1
ATOM 2653 C C . GLU B 1 29 ? 12.84 8.89 13.064 1 94.04 29 GLU B C 1
ATOM 2655 O O . GLU B 1 29 ? 11.684 9.239 13.314 1 94.04 29 GLU B O 1
ATOM 2660 N N . ILE B 1 30 ? 13.752 8.549 13.929 1 95.24 30 ILE B N 1
ATOM 2661 C CA . ILE B 1 30 ? 13.519 8.726 15.359 1 95.24 30 ILE B CA 1
ATOM 2662 C C . ILE B 1 30 ? 13.504 10.215 15.698 1 95.24 30 ILE B C 1
ATOM 2664 O O . ILE B 1 30 ? 14.316 10.985 15.18 1 95.24 30 ILE B O 1
ATOM 2668 N N . PHE B 1 31 ? 12.59 10.589 16.524 1 94.27 31 PHE B N 1
ATOM 2669 C CA . PHE B 1 31 ? 12.501 11.949 17.043 1 94.27 31 PHE B CA 1
ATOM 2670 C C . PHE B 1 31 ? 12.929 11.999 18.505 1 94.27 31 PHE B C 1
ATOM 2672 O O . PHE B 1 31 ? 12.286 11.395 19.366 1 94.27 31 PHE B O 1
ATOM 2679 N N . ASN B 1 32 ? 13.979 12.589 18.734 1 93.23 32 ASN B N 1
ATOM 2680 C CA . ASN B 1 32 ? 14.482 12.779 20.09 1 93.23 32 ASN B CA 1
ATOM 2681 C C . ASN B 1 32 ? 15.204 14.115 20.238 1 93.23 32 ASN B C 1
ATOM 2683 O O . ASN B 1 32 ? 15.218 14.924 19.309 1 93.23 32 ASN B O 1
ATOM 2687 N N . LYS B 1 33 ? 15.768 14.39 21.403 1 86.95 33 LYS B N 1
ATOM 2688 C CA . LYS B 1 33 ? 16.364 15.684 21.722 1 86.95 33 LYS B CA 1
ATOM 2689 C C . LYS B 1 33 ? 17.567 15.971 20.828 1 86.95 33 LYS B C 1
ATOM 2691 O O . LYS B 1 33 ? 17.94 17.129 20.632 1 86.95 33 LYS B O 1
ATOM 2696 N N . ASP B 1 34 ? 18.191 14.924 20.215 1 81.55 34 ASP B N 1
ATOM 2697 C CA . ASP B 1 34 ? 19.417 15.073 19.436 1 81.55 34 ASP B CA 1
ATOM 2698 C C . ASP B 1 34 ? 19.104 15.346 17.966 1 81.55 34 ASP B C 1
ATOM 2700 O O . ASP B 1 34 ? 20.012 15.58 17.166 1 81.55 34 ASP B O 1
ATOM 2704 N N . ARG B 1 35 ? 17.902 15.162 17.707 1 74.65 35 ARG B N 1
ATOM 2705 C CA . ARG B 1 35 ? 17.542 15.44 16.32 1 74.65 35 ARG B CA 1
ATOM 2706 C C . ARG B 1 35 ? 17.86 16.885 15.951 1 74.65 35 ARG B C 1
ATOM 2708 O O . ARG B 1 35 ? 17.576 17.805 16.721 1 74.65 35 ARG B O 1
ATOM 2715 N N . ASP B 1 36 ? 18.848 17.002 14.975 1 58.73 36 ASP B N 1
ATOM 2716 C CA . ASP B 1 36 ? 19.27 18.322 14.518 1 58.73 36 ASP B CA 1
ATOM 2717 C C . ASP B 1 36 ? 18.073 19.151 14.057 1 58.73 36 ASP B C 1
ATOM 2719 O O . ASP B 1 36 ? 17.492 18.88 13.004 1 58.73 36 ASP B O 1
ATOM 2723 N N . PHE B 1 37 ? 17.477 19.656 14.937 1 55.81 37 PHE B N 1
ATOM 2724 C CA . PHE B 1 37 ? 16.44 20.628 14.612 1 55.81 37 PHE B CA 1
ATOM 2725 C C . PHE B 1 37 ? 17.055 21.958 14.193 1 55.81 37 PHE B C 1
ATOM 2727 O O . PHE B 1 37 ? 17.061 22.916 14.968 1 55.81 37 PHE B O 1
ATOM 2734 N N . LYS B 1 38 ? 18.215 21.902 13.485 1 49.65 38 LYS B N 1
ATOM 2735 C CA . LYS B 1 38 ? 18.851 23.171 13.142 1 49.65 38 LYS B CA 1
ATOM 2736 C C . LYS B 1 38 ? 17.831 24.167 12.596 1 49.65 38 LYS B C 1
ATOM 2738 O O . LYS B 1 38 ? 18.202 25.175 11.992 1 49.65 38 LYS B O 1
ATOM 2743 N N . VAL B 1 39 ? 16.595 23.697 12.537 1 52.39 39 VAL B N 1
ATOM 2744 C CA . VAL B 1 39 ? 15.725 24.697 11.926 1 52.39 39 VAL B CA 1
ATOM 2745 C C . VAL B 1 39 ? 15.347 25.754 12.961 1 52.39 39 VAL B C 1
ATOM 2747 O O . VAL B 1 39 ? 15.115 25.433 14.129 1 52.39 39 VAL B O 1
ATOM 2750 N N . ALA B 1 40 ? 15.7 27.016 12.575 1 53.27 40 ALA B N 1
ATOM 2751 C CA . ALA B 1 40 ? 15.312 28.195 13.344 1 53.27 40 ALA B CA 1
ATOM 2752 C C . ALA B 1 40 ? 13.84 28.13 13.742 1 53.27 40 ALA B C 1
ATOM 2754 O O . ALA B 1 40 ? 13.018 27.57 13.014 1 53.27 40 ALA B O 1
ATOM 2755 N N . TYR B 1 41 ? 13.426 28.018 15.192 1 59.29 41 TYR B N 1
ATOM 2756 C CA . TYR B 1 41 ? 12.04 28.097 15.642 1 59.29 41 TYR B CA 1
ATOM 2757 C C . TYR B 1 41 ? 11.318 29.264 14.98 1 59.29 41 TYR B C 1
ATOM 2759 O O . TYR B 1 41 ? 11.909 30.323 14.759 1 59.29 41 TYR B O 1
ATOM 2767 N N . PRO B 1 42 ? 9.973 29.104 14.744 1 63.35 42 PRO B N 1
ATOM 2768 C CA . PRO B 1 42 ? 8.808 28.617 14.002 1 63.35 42 PRO B CA 1
ATOM 2769 C C . PRO B 1 42 ? 9.08 28.469 12.507 1 63.35 42 PRO B C 1
ATOM 2771 O O . PRO B 1 42 ? 9.774 29.301 11.916 1 63.35 42 PRO B O 1
ATOM 2774 N N . HIS B 1 43 ? 8.682 27.369 11.918 1 67.7 43 HIS B N 1
ATOM 2775 C CA . HIS B 1 43 ? 8.877 27.188 10.484 1 67.7 43 HIS B CA 1
ATOM 2776 C C . HIS B 1 43 ? 7.691 26.469 9.852 1 67.7 43 HIS B C 1
ATOM 2778 O O . HIS B 1 43 ? 6.778 26.031 10.557 1 67.7 43 HIS B O 1
ATOM 2784 N N . ARG B 1 44 ? 7.609 26.632 8.594 1 70.23 44 ARG B N 1
ATOM 2785 C CA . ARG B 1 44 ? 6.56 25.927 7.865 1 70.23 44 ARG B CA 1
ATOM 2786 C C . ARG B 1 44 ? 7.148 25.078 6.743 1 70.23 44 ARG B C 1
ATOM 2788 O O . ARG B 1 44 ? 8.299 25.276 6.346 1 70.23 44 ARG B O 1
ATOM 2795 N N . HIS B 1 45 ? 6.27 24.043 6.425 1 70.47 45 HIS B N 1
ATOM 2796 C CA . HIS B 1 45 ? 6.589 23.182 5.292 1 70.47 45 HIS B CA 1
ATOM 2797 C C . HIS B 1 45 ? 5.756 23.551 4.068 1 70.47 45 HIS B C 1
ATOM 2799 O O . HIS B 1 45 ? 4.541 23.734 4.172 1 70.47 45 HIS B O 1
ATOM 2805 N N . ASP B 1 46 ? 6.401 23.711 2.937 1 66.87 46 ASP B N 1
ATOM 2806 C CA . ASP B 1 46 ? 5.606 24.142 1.791 1 66.87 46 ASP B CA 1
ATOM 2807 C C . ASP B 1 46 ? 5.079 22.943 1.006 1 66.87 46 ASP B C 1
ATOM 2809 O O . ASP B 1 46 ? 4.057 23.042 0.324 1 66.87 46 ASP B O 1
ATOM 2813 N N . ASP B 1 47 ? 5.684 21.826 1.305 1 79.44 47 ASP B N 1
ATOM 2814 C CA . ASP B 1 47 ? 5.362 20.856 0.263 1 79.44 47 ASP B CA 1
ATOM 2815 C C . ASP B 1 47 ? 5.257 19.446 0.84 1 79.44 47 ASP B C 1
ATOM 2817 O O . ASP B 1 47 ? 5.254 18.463 0.095 1 79.44 47 ASP B O 1
ATOM 2821 N N . PHE B 1 48 ? 5.281 19.441 2.181 1 86.9 48 PHE B N 1
ATOM 2822 C CA . PHE B 1 48 ? 5.225 18.067 2.667 1 86.9 48 PHE B CA 1
ATOM 2823 C C . PHE B 1 48 ? 4.401 17.978 3.946 1 86.9 48 PHE B C 1
ATOM 2825 O O . PHE B 1 48 ? 4.206 18.981 4.636 1 86.9 48 PHE B O 1
ATOM 2832 N N . TYR B 1 49 ? 3.906 16.826 4.229 1 93.47 49 TYR B N 1
ATOM 2833 C CA . TYR B 1 49 ? 3.135 16.461 5.412 1 93.47 49 TYR B CA 1
ATOM 2834 C C . TYR B 1 49 ? 4.04 15.893 6.499 1 93.47 49 TYR B C 1
ATOM 2836 O O . TYR B 1 49 ? 5.154 15.445 6.217 1 93.47 49 TYR B O 1
ATOM 2844 N N . GLU B 1 50 ? 3.533 16.027 7.685 1 94.33 50 GLU B N 1
ATOM 2845 C CA . GLU B 1 50 ? 4.283 15.503 8.823 1 94.33 50 GLU B CA 1
ATOM 2846 C C . GLU B 1 50 ? 3.375 14.723 9.77 1 94.33 50 GLU B C 1
ATOM 2848 O O . GLU B 1 50 ? 2.263 15.161 10.073 1 94.33 50 GLU B O 1
ATOM 2853 N N . ILE B 1 51 ? 3.798 13.519 10.144 1 97.58 51 ILE B N 1
ATOM 2854 C CA . ILE B 1 51 ? 3.218 12.753 11.242 1 97.58 51 ILE B CA 1
ATOM 2855 C C . ILE B 1 51 ? 4.24 12.611 12.368 1 97.58 51 ILE B C 1
ATOM 2857 O O . ILE B 1 51 ? 5.306 12.02 12.177 1 97.58 51 ILE B O 1
ATOM 2861 N N . LEU B 1 52 ? 3.961 13.188 13.484 1 97.14 52 LEU B N 1
ATOM 2862 C CA . LEU B 1 52 ? 4.831 13.113 14.653 1 97.14 52 LEU B CA 1
ATOM 2863 C C . LEU B 1 52 ? 4.187 12.283 15.758 1 97.14 52 LEU B C 1
ATOM 2865 O O . LEU B 1 52 ? 3.168 12.682 16.326 1 97.14 52 LEU B O 1
ATOM 2869 N N . PHE B 1 53 ? 4.744 11.11 16.012 1 98.62 53 PHE B N 1
ATOM 2870 C CA . PHE B 1 53 ? 4.264 10.213 17.058 1 98.62 53 PHE B CA 1
ATOM 2871 C C . PHE B 1 53 ? 5.185 10.255 18.271 1 98.62 53 PHE B C 1
ATOM 2873 O O . PHE B 1 53 ? 6.3 9.73 18.23 1 98.62 53 PHE B O 1
ATOM 2880 N N . ILE B 1 54 ? 4.723 10.859 19.372 1 98.15 54 ILE B N 1
ATOM 2881 C CA . ILE B 1 54 ? 5.499 10.976 20.602 1 98.15 54 ILE B CA 1
ATOM 2882 C C . ILE B 1 54 ? 5.137 9.836 21.551 1 98.15 54 ILE B C 1
ATOM 2884 O O . ILE B 1 54 ? 3.976 9.691 21.942 1 98.15 54 ILE B O 1
ATOM 2888 N N . THR B 1 55 ? 6.124 9.013 21.921 1 98.05 55 THR B N 1
ATOM 2889 C CA . THR B 1 55 ? 5.873 7.872 22.794 1 98.05 55 THR B CA 1
ATOM 2890 C C . THR B 1 55 ? 6.32 8.175 24.222 1 98.05 55 THR B C 1
ATOM 2892 O O . THR B 1 55 ? 5.918 7.486 25.163 1 98.05 55 THR B O 1
ATOM 2895 N N . LYS B 1 56 ? 7.193 9.087 24.362 1 97.66 56 LYS B N 1
ATOM 2896 C CA . LYS B 1 56 ? 7.713 9.497 25.663 1 97.66 56 LYS B CA 1
ATOM 2897 C C . LYS B 1 56 ? 8.026 10.99 25.685 1 97.66 56 LYS B C 1
ATOM 2899 O O . LYS B 1 56 ? 8.407 11.565 24.663 1 97.66 56 LYS B O 1
ATOM 2904 N N . GLY B 1 57 ? 7.91 11.572 26.883 1 96.69 57 GLY B N 1
ATOM 2905 C CA . GLY B 1 57 ? 8.242 12.978 27.048 1 96.69 57 GLY B CA 1
ATOM 2906 C C . GLY B 1 57 ? 7.023 13.88 27.084 1 96.69 57 GLY B C 1
ATOM 2907 O O . GLY B 1 57 ? 5.892 13.409 26.949 1 96.69 57 GLY B O 1
ATOM 2908 N N . THR B 1 58 ? 7.237 15.112 27.387 1 96 58 THR B N 1
ATOM 2909 C CA . THR B 1 58 ? 6.196 16.127 27.51 1 96 58 THR B CA 1
ATOM 2910 C C . THR B 1 58 ? 6.626 17.426 26.835 1 96 58 THR B C 1
ATOM 2912 O O . THR B 1 58 ? 7.771 17.555 26.397 1 96 58 THR B O 1
ATOM 2915 N N . GLY B 1 59 ? 5.635 18.357 26.729 1 94.75 59 GLY B N 1
ATOM 2916 C CA . GLY B 1 59 ? 5.938 19.649 26.136 1 94.75 59 GLY B CA 1
ATOM 2917 C C . GLY B 1 59 ? 4.719 20.342 25.557 1 94.75 59 GLY B C 1
ATOM 2918 O O . GLY B 1 59 ? 3.592 20.087 25.987 1 94.75 59 GLY B O 1
ATOM 2919 N N . THR B 1 60 ? 5.057 21.289 24.71 1 93.61 60 THR B N 1
ATOM 2920 C CA . THR B 1 60 ? 4.015 22.061 24.043 1 93.61 60 THR B CA 1
ATOM 2921 C C . THR B 1 60 ? 4.293 22.166 22.546 1 93.61 60 THR B C 1
ATOM 2923 O O . THR B 1 60 ? 5.436 22.377 22.136 1 93.61 60 THR B O 1
ATOM 2926 N N . TYR B 1 61 ? 3.258 21.882 21.816 1 92.12 61 TYR B N 1
ATOM 2927 C CA . TYR B 1 61 ? 3.312 22.03 20.366 1 92.12 61 TYR B CA 1
ATOM 2928 C C . TYR B 1 61 ? 2.352 23.115 19.893 1 92.12 61 TYR B C 1
ATOM 2930 O O . TYR B 1 61 ? 1.138 23.001 20.077 1 92.12 61 TYR B O 1
ATOM 2938 N N . ILE B 1 62 ? 2.902 24.187 19.311 1 87.11 62 ILE B N 1
ATOM 2939 C CA . ILE B 1 62 ? 2.08 25.265 18.772 1 87.11 62 ILE B CA 1
ATOM 2940 C C . ILE B 1 62 ? 1.923 25.089 17.263 1 87.11 62 ILE B C 1
ATOM 2942 O O . ILE B 1 62 ? 2.914 25.034 16.532 1 87.11 62 ILE B O 1
ATOM 2946 N N . ILE B 1 63 ? 0.72 24.885 16.857 1 85.06 63 ILE B N 1
ATOM 2947 C CA . ILE B 1 63 ? 0.398 24.751 15.441 1 85.06 63 ILE B CA 1
ATOM 2948 C C . ILE B 1 63 ? -0.578 25.849 15.027 1 85.06 63 ILE B C 1
ATOM 2950 O O . ILE B 1 63 ? -1.708 25.902 15.518 1 85.06 63 ILE B O 1
ATOM 2954 N N . ASP B 1 64 ? -0.2 26.666 14.127 1 79.14 64 ASP B N 1
ATOM 2955 C CA . ASP B 1 64 ? -1.021 27.787 13.682 1 79.14 64 ASP B CA 1
ATOM 2956 C C . ASP B 1 64 ? -1.557 28.582 14.871 1 79.14 64 ASP B C 1
ATOM 2958 O O . ASP B 1 64 ? -2.762 28.82 14.973 1 79.14 64 ASP B O 1
ATOM 2962 N N . LEU B 1 65 ? -0.722 28.752 15.814 1 74.68 65 LEU B N 1
ATOM 2963 C CA . LEU B 1 65 ? -0.944 29.627 16.96 1 74.68 65 LEU B CA 1
ATOM 2964 C C . LEU B 1 65 ? -1.804 28.936 18.013 1 74.68 65 LEU B C 1
ATOM 2966 O O . LEU B 1 65 ? -2.14 29.535 19.037 1 74.68 65 LEU B O 1
ATOM 2970 N N . GLN B 1 66 ? -2.177 27.753 17.705 1 83.11 66 GLN B N 1
ATOM 2971 C CA . GLN B 1 66 ? -2.883 26.963 18.708 1 83.11 66 GLN B CA 1
ATOM 2972 C C . GLN B 1 66 ? -1.919 26.07 19.484 1 83.11 66 GLN B C 1
ATOM 2974 O O . GLN B 1 66 ? -1.094 25.374 18.889 1 83.11 66 GLN B O 1
ATOM 2979 N N . GLU B 1 67 ? -2.133 26.116 20.755 1 89.6 67 GLU B N 1
ATOM 2980 C CA . GLU B 1 67 ? -1.236 25.361 21.625 1 89.6 67 GLU B CA 1
ATOM 2981 C C . GLU B 1 67 ? -1.83 24.003 21.986 1 89.6 67 GLU B C 1
ATOM 2983 O O . GLU B 1 67 ? -3.012 23.906 22.322 1 89.6 67 GLU B O 1
ATOM 2988 N N . TYR B 1 68 ? -1.033 22.965 21.862 1 93.29 68 TYR B N 1
ATOM 2989 C CA . TYR B 1 68 ? -1.409 21.605 22.232 1 93.29 68 TYR B CA 1
ATOM 2990 C C . TYR B 1 68 ? -0.409 21.011 23.216 1 93.29 68 TYR B C 1
ATOM 2992 O O . TYR B 1 68 ? 0.799 21.23 23.093 1 93.29 68 TYR B O 1
ATOM 3000 N N . GLU B 1 69 ? -0.964 20.318 24.157 1 95.13 69 GLU B N 1
ATOM 3001 C CA . GLU B 1 69 ? -0.105 19.629 25.115 1 95.13 69 GLU B CA 1
ATOM 3002 C C . GLU B 1 69 ? 0.483 18.356 24.514 1 95.13 69 GLU B C 1
ATOM 3004 O O . GLU B 1 69 ? -0.23 17.577 23.878 1 95.13 69 GLU B O 1
ATOM 3009 N N . ILE B 1 70 ? 1.777 18.172 24.724 1 95.9 70 ILE B N 1
ATOM 3010 C CA . ILE B 1 70 ? 2.441 16.925 24.362 1 95.9 70 ILE B CA 1
ATOM 3011 C C . ILE B 1 70 ? 2.42 15.965 25.549 1 95.9 70 ILE B C 1
ATOM 3013 O O . ILE B 1 70 ? 2.928 16.288 26.626 1 95.9 70 ILE B O 1
ATOM 3017 N N . LYS B 1 71 ? 1.792 14.863 25.342 1 96.49 71 LYS B N 1
ATOM 3018 C CA . LYS B 1 71 ? 1.817 13.749 26.286 1 96.49 71 LYS B CA 1
ATOM 3019 C C . LYS B 1 71 ? 2.239 12.455 25.596 1 96.49 71 LYS B C 1
ATOM 3021 O O . LYS B 1 71 ? 2.145 12.337 24.373 1 96.49 71 LYS B O 1
ATOM 3026 N N . PRO B 1 72 ? 2.732 11.485 26.439 1 97.62 72 PRO B N 1
ATOM 3027 C CA . PRO B 1 72 ? 3.075 10.207 25.809 1 97.62 72 PRO B CA 1
ATOM 3028 C C . PRO B 1 72 ? 1.916 9.612 25.013 1 97.62 72 PRO B C 1
ATOM 3030 O O . PRO B 1 72 ? 0.76 9.707 25.433 1 97.62 72 PRO B O 1
ATOM 3033 N N . ASN B 1 73 ? 2.271 9.048 23.887 1 98.2 73 ASN B N 1
ATOM 3034 C CA . ASN B 1 73 ? 1.335 8.357 23.007 1 98.2 73 ASN B CA 1
ATOM 3035 C C . ASN B 1 73 ? 0.374 9.333 22.334 1 98.2 73 ASN B C 1
ATOM 3037 O O . ASN B 1 73 ? -0.839 9.116 22.334 1 98.2 73 ASN B O 1
ATOM 3041 N N . THR B 1 74 ? 0.954 10.427 21.867 1 97.88 74 THR B N 1
ATOM 3042 C CA . THR B 1 74 ? 0.232 11.45 21.119 1 97.88 74 THR B CA 1
ATOM 3043 C C . THR B 1 74 ? 0.748 11.538 19.686 1 97.88 74 THR B C 1
ATOM 3045 O O . THR B 1 74 ? 1.957 11.485 19.452 1 97.88 74 THR B O 1
ATOM 3048 N N . VAL B 1 75 ? -0.186 11.622 18.749 1 98.39 75 VAL B N 1
ATOM 3049 C CA . VAL B 1 75 ? 0.185 11.764 17.345 1 98.39 75 VAL B CA 1
ATOM 3050 C C . VAL B 1 75 ? -0.257 13.131 16.829 1 98.39 75 VAL B C 1
ATOM 3052 O O . VAL B 1 75 ? -1.428 13.499 16.95 1 98.39 75 VAL B O 1
ATOM 3055 N N . PHE B 1 76 ? 0.645 13.889 16.277 1 96.76 76 PHE B N 1
ATOM 3056 C CA . PHE B 1 76 ? 0.37 15.179 15.653 1 96.76 76 PHE B CA 1
ATOM 3057 C C . PHE B 1 76 ? 0.441 15.072 14.135 1 96.76 76 PHE B C 1
ATOM 3059 O O . PHE B 1 76 ? 1.259 14.322 13.598 1 96.76 76 PHE B O 1
ATOM 3066 N N . PHE B 1 77 ? -0.347 15.799 13.495 1 96.04 77 PHE B N 1
ATOM 3067 C CA . PHE B 1 77 ? -0.407 15.834 12.039 1 96.04 77 PHE B CA 1
ATOM 3068 C C . PHE B 1 77 ? -0.245 17.259 11.524 1 96.04 77 PHE B C 1
ATOM 3070 O O . PHE B 1 77 ? -0.896 18.181 12.02 1 96.04 77 PHE B O 1
ATOM 3077 N N . LEU B 1 78 ? 0.576 17.455 10.56 1 92.72 78 LEU B N 1
ATOM 3078 C CA . LEU B 1 78 ? 0.748 18.771 9.954 1 92.72 78 LEU B CA 1
ATOM 3079 C C . LEU B 1 78 ? 0.556 18.703 8.443 1 92.72 78 LEU B C 1
ATOM 3081 O O . LEU B 1 78 ? 1.088 17.805 7.785 1 92.72 78 LEU B O 1
ATOM 3085 N N . SER B 1 79 ? -0.212 19.598 7.967 1 91.36 79 SER B N 1
ATOM 3086 C CA . SER B 1 79 ? -0.346 19.812 6.529 1 91.36 79 SER B CA 1
ATOM 3087 C C . SER B 1 79 ? 0.645 20.858 6.031 1 91.36 79 SER B C 1
ATOM 3089 O O . SER B 1 79 ? 1.118 21.691 6.806 1 91.36 79 SER B O 1
ATOM 3091 N N . PRO B 1 80 ? 0.946 20.754 4.761 1 86.86 80 PRO B N 1
ATOM 3092 C CA . PRO B 1 80 ? 1.789 21.811 4.197 1 86.86 80 PRO B CA 1
ATOM 3093 C C . PRO B 1 80 ? 1.246 23.21 4.476 1 86.86 80 PRO B C 1
ATOM 3095 O O . PRO B 1 80 ? 0.035 23.433 4.403 1 86.86 80 PRO B O 1
ATOM 3098 N N . GLY B 1 81 ? 2.189 24.079 4.814 1 79.4 81 GLY B N 1
ATOM 3099 C CA . GLY B 1 81 ? 1.818 25.473 5.002 1 79.4 81 GLY B CA 1
ATOM 3100 C C . GLY B 1 81 ? 1.603 25.843 6.457 1 79.4 81 GLY B C 1
ATOM 3101 O O . GLY B 1 81 ? 1.683 27.017 6.823 1 79.4 81 GLY B O 1
ATOM 3102 N N . GLN B 1 82 ? 1.307 24.865 7.312 1 81.69 82 GLN B N 1
ATOM 3103 C CA . GLN B 1 82 ? 1.066 25.147 8.724 1 81.69 82 GLN B CA 1
ATOM 3104 C C . GLN B 1 82 ? 2.361 25.524 9.438 1 81.69 82 GLN B C 1
ATOM 3106 O O . GLN B 1 82 ? 3.4 24.894 9.225 1 81.69 82 GLN B O 1
ATOM 3111 N N . ILE B 1 83 ? 2.249 26.571 10.198 1 77.52 83 ILE B N 1
ATOM 3112 C CA . ILE B 1 83 ? 3.372 27.024 11.012 1 77.52 83 ILE B CA 1
ATOM 3113 C C . ILE B 1 83 ? 3.35 26.311 12.363 1 77.52 83 ILE B C 1
ATOM 3115 O O . ILE B 1 83 ? 2.289 26.155 12.972 1 77.52 83 ILE B O 1
ATOM 3119 N N . HIS B 1 84 ? 4.579 25.825 12.789 1 83.28 84 HIS B N 1
ATOM 3120 C CA . HIS B 1 84 ? 4.578 25.125 14.068 1 83.28 84 HIS B CA 1
ATOM 3121 C C . HIS B 1 84 ? 5.889 25.341 14.815 1 83.28 84 HIS B C 1
ATOM 3123 O O . HIS B 1 84 ? 6.895 25.727 14.215 1 83.28 84 HIS B O 1
ATOM 3129 N N . GLU B 1 85 ? 5.758 25.251 16.088 1 83.65 85 GLU B N 1
ATOM 3130 C CA . GLU B 1 85 ? 6.867 25.307 17.036 1 83.65 85 GLU B CA 1
ATOM 3131 C C . GLU B 1 85 ? 6.69 24.282 18.153 1 83.65 85 GLU B C 1
ATOM 3133 O O . GLU B 1 85 ? 5.583 24.097 18.663 1 83.65 85 GLU B O 1
ATOM 3138 N N . ILE B 1 86 ? 7.826 23.626 18.44 1 88.24 86 ILE B N 1
ATOM 3139 C CA . ILE B 1 86 ? 7.721 22.579 19.45 1 88.24 86 ILE B CA 1
ATOM 3140 C C . ILE B 1 86 ? 8.723 22.842 20.572 1 88.24 86 ILE B C 1
ATOM 3142 O O . ILE B 1 86 ? 9.862 23.24 20.315 1 88.24 86 ILE B O 1
ATOM 3146 N N . SER B 1 87 ? 8.272 22.851 21.746 1 89.57 87 SER B N 1
ATOM 3147 C CA . SER B 1 87 ? 9.075 22.803 22.964 1 89.57 87 SER B CA 1
ATOM 3148 C C . SER B 1 87 ? 8.846 21.502 23.726 1 89.57 87 SER B C 1
ATOM 3150 O O . SER B 1 87 ? 7.702 21.089 23.93 1 89.57 87 SER B O 1
ATOM 3152 N N . PHE B 1 88 ? 9.971 20.771 24.089 1 91.06 88 PHE B N 1
ATOM 3153 C CA . PHE B 1 88 ? 9.755 19.452 24.67 1 91.06 88 PHE B CA 1
ATOM 3154 C C . PHE B 1 88 ? 10.793 19.158 25.747 1 91.06 88 PHE B C 1
ATOM 3156 O O . PHE B 1 88 ? 11.831 19.82 25.813 1 91.06 88 PHE B O 1
ATOM 3163 N N . SER B 1 89 ? 10.478 18.249 26.589 1 94.23 89 SER B N 1
ATOM 3164 C CA . SER B 1 89 ? 11.357 17.798 27.663 1 94.23 89 SER B CA 1
ATOM 3165 C C . SER B 1 89 ? 12.569 17.055 27.11 1 94.23 89 SER B C 1
ATOM 3167 O O . SER B 1 89 ? 12.535 16.553 25.985 1 94.23 89 SER B O 1
ATOM 3169 N N . PRO B 1 90 ? 13.616 16.963 27.868 1 93.83 90 PRO B N 1
ATOM 3170 C CA . PRO B 1 90 ? 14.856 16.343 27.393 1 93.83 90 PRO B CA 1
ATOM 3171 C C . PRO B 1 90 ? 14.686 14.861 27.065 1 93.83 90 PRO B C 1
ATOM 3173 O O . PRO B 1 90 ? 15.467 14.303 26.289 1 93.83 90 PRO B O 1
ATOM 3176 N N . ASP B 1 91 ? 13.677 14.232 27.641 1 96.09 91 ASP B N 1
ATOM 3177 C CA . ASP B 1 91 ? 13.504 12.795 27.455 1 96.09 91 ASP B CA 1
ATOM 3178 C C . ASP B 1 91 ? 12.533 12.501 26.314 1 96.09 91 ASP B C 1
ATOM 3180 O O . ASP B 1 91 ? 12.025 11.384 26.196 1 96.09 91 ASP B O 1
ATOM 3184 N N . ILE B 1 92 ? 12.268 13.541 25.538 1 95.32 92 ILE B N 1
ATOM 3185 C CA . ILE B 1 92 ? 11.33 13.381 24.432 1 95.32 92 ILE B CA 1
ATOM 3186 C C . ILE B 1 92 ? 11.797 12.249 23.519 1 95.32 92 ILE B C 1
ATOM 3188 O O . ILE B 1 92 ? 12.995 12.105 23.261 1 95.32 92 ILE B O 1
ATOM 3192 N N . TYR B 1 93 ? 10.84 11.38 23.153 1 97.26 93 TYR B N 1
ATOM 3193 C CA . TYR B 1 93 ? 11.122 10.289 22.227 1 97.26 93 TYR B CA 1
ATOM 3194 C C . TYR B 1 93 ? 9.901 9.968 21.373 1 97.26 93 TYR B C 1
ATOM 3196 O O . TYR B 1 93 ? 8.768 10.018 21.856 1 97.26 93 TYR B O 1
ATOM 3204 N N . GLY B 1 94 ? 10.157 9.688 20.159 1 97.55 94 GLY B N 1
ATOM 3205 C CA . GLY B 1 94 ? 9.097 9.277 19.251 1 97.55 94 GLY B CA 1
ATOM 3206 C C . GLY B 1 94 ? 9.579 9.068 17.827 1 97.55 94 GLY B C 1
ATOM 3207 O O . GLY B 1 94 ? 10.707 8.623 17.607 1 97.55 94 GLY B O 1
ATOM 3208 N N . TYR B 1 95 ? 8.686 9.229 16.89 1 97.79 95 TYR B N 1
ATOM 3209 C CA . TYR B 1 95 ? 8.954 9.016 15.472 1 97.79 95 TYR B CA 1
ATOM 3210 C C . TYR B 1 95 ? 8.382 10.151 14.633 1 97.79 95 TYR B C 1
ATOM 3212 O O . TYR B 1 95 ? 7.349 10.729 14.98 1 97.79 95 TYR B O 1
ATOM 3220 N N . ILE B 1 96 ? 9.042 10.489 13.596 1 96.17 96 ILE B N 1
ATOM 3221 C CA . ILE B 1 96 ? 8.546 11.497 12.666 1 96.17 96 ILE B CA 1
ATOM 3222 C C . ILE B 1 96 ? 8.561 10.94 11.244 1 96.17 96 ILE B C 1
ATOM 3224 O O . ILE B 1 96 ? 9.543 10.324 10.822 1 96.17 96 ILE B O 1
ATOM 3228 N N . PHE B 1 97 ? 7.488 11.031 10.524 1 96.93 97 PHE B N 1
ATOM 3229 C CA . PHE B 1 97 ? 7.351 10.652 9.122 1 96.93 97 PHE B CA 1
ATOM 3230 C C . PHE B 1 97 ? 7.022 11.867 8.263 1 96.93 97 PHE B C 1
ATOM 3232 O O . PHE B 1 97 ? 5.956 12.468 8.41 1 96.93 97 PHE B O 1
ATOM 3239 N N . LEU B 1 98 ? 7.909 12.262 7.401 1 94.62 98 LEU B N 1
ATOM 3240 C CA . LEU B 1 98 ? 7.729 13.337 6.431 1 94.62 98 LEU B CA 1
ATOM 3241 C C . LEU B 1 98 ? 7.48 12.774 5.036 1 94.62 98 LEU B C 1
ATOM 3243 O O . LEU B 1 98 ? 8.153 11.831 4.613 1 94.62 98 LEU B O 1
ATOM 3247 N N . PHE B 1 99 ? 6.452 13.279 4.375 1 94.61 99 PHE B N 1
ATOM 3248 C CA . PHE B 1 99 ? 6.214 12.775 3.027 1 94.61 99 PHE B CA 1
ATOM 3249 C C . PHE B 1 99 ? 5.563 13.844 2.157 1 94.61 99 PHE B C 1
ATOM 3251 O O . PHE B 1 99 ? 4.767 14.649 2.645 1 94.61 99 PHE B O 1
ATOM 3258 N N . SER B 1 100 ? 5.859 13.829 0.926 1 92.6 100 SER B N 1
ATOM 3259 C CA . SER B 1 100 ? 5.25 14.74 -0.037 1 92.6 100 SER B CA 1
ATOM 3260 C C . SER B 1 100 ? 3.945 14.175 -0.585 1 92.6 100 SER B C 1
ATOM 3262 O O . SER B 1 100 ? 3.693 12.972 -0.486 1 92.6 100 SER B O 1
ATOM 3264 N N . SER B 1 101 ? 3.117 15.061 -1.124 1 91.09 101 SER B N 1
ATOM 3265 C CA . SER B 1 101 ? 1.913 14.612 -1.814 1 91.09 101 SER B CA 1
ATOM 3266 C C . SER B 1 101 ? 2.256 13.701 -2.988 1 91.09 101 SER B C 1
ATOM 3268 O O . SER B 1 101 ? 1.547 12.728 -3.254 1 91.09 101 SER B O 1
ATOM 3270 N N . GLY B 1 102 ? 3.365 14.034 -3.639 1 90.6 102 GLY B N 1
ATOM 3271 C CA . GLY B 1 102 ? 3.799 13.22 -4.763 1 90.6 102 GLY B CA 1
ATOM 3272 C C . GLY B 1 102 ? 4.127 11.791 -4.374 1 90.6 102 GLY B C 1
ATOM 3273 O O . GLY B 1 102 ? 3.754 10.849 -5.076 1 90.6 102 GLY B O 1
ATOM 3274 N N . PHE B 1 103 ? 4.779 11.662 -3.282 1 92.78 103 PHE B N 1
ATOM 3275 C CA . PHE B 1 103 ? 5.103 10.326 -2.795 1 92.78 103 PHE B CA 1
ATOM 3276 C C . PHE B 1 103 ? 3.834 9.551 -2.459 1 92.78 103 PHE B C 1
ATOM 3278 O O . PHE B 1 103 ? 3.662 8.412 -2.898 1 92.78 103 PHE B O 1
ATOM 3285 N N . TYR B 1 104 ? 2.928 10.128 -1.719 1 94.58 104 TYR B N 1
ATOM 3286 C CA . TYR B 1 104 ? 1.744 9.425 -1.238 1 94.58 104 TYR B CA 1
ATOM 3287 C C . TYR B 1 104 ? 0.807 9.083 -2.39 1 94.58 104 TYR B C 1
ATOM 3289 O O . TYR B 1 104 ? 0.201 8.009 -2.408 1 94.58 104 TYR B O 1
ATOM 3297 N N . LEU B 1 105 ? 0.713 9.981 -3.327 1 92.24 105 LEU B N 1
ATOM 3298 C CA . LEU B 1 105 ? -0.283 9.83 -4.382 1 92.24 105 LEU B CA 1
ATOM 3299 C C . LEU B 1 105 ? 0.301 9.084 -5.578 1 92.24 105 LEU B C 1
ATOM 3301 O O . LEU B 1 105 ? -0.403 8.823 -6.556 1 92.24 105 LEU B O 1
ATOM 3305 N N . SER B 1 106 ? 1.52 8.704 -5.506 1 88.67 106 SER B N 1
ATOM 3306 C CA . SER B 1 106 ? 2.203 8.094 -6.642 1 88.67 106 SER B CA 1
ATOM 3307 C C . SER B 1 106 ? 1.512 6.804 -7.074 1 88.67 106 SER B C 1
ATOM 3309 O O . SER B 1 106 ? 1.579 6.42 -8.243 1 88.67 106 SER B O 1
ATOM 3311 N N . ASN B 1 107 ? 0.808 6.168 -6.168 1 86.41 107 ASN B N 1
ATOM 3312 C CA . ASN B 1 107 ? 0.148 4.911 -6.507 1 86.41 107 ASN B CA 1
ATOM 3313 C C . ASN B 1 107 ? -1.341 4.954 -6.176 1 86.41 107 ASN B C 1
ATOM 3315 O O . ASN B 1 107 ? -1.926 3.938 -5.794 1 86.41 107 ASN B O 1
ATOM 3319 N N . LYS B 1 108 ? -1.805 6.138 -6.194 1 89.5 108 LYS B N 1
ATOM 3320 C CA . LYS B 1 108 ? -3.233 6.301 -5.936 1 89.5 108 LYS B CA 1
ATOM 3321 C C . LYS B 1 108 ? -3.972 6.739 -7.197 1 89.5 108 LYS B C 1
ATOM 3323 O O . LYS B 1 108 ? -3.457 7.542 -7.978 1 89.5 108 LYS B O 1
ATOM 3328 N N . ASN B 1 109 ? -5.136 6.21 -7.374 1 83.82 109 ASN B N 1
ATOM 3329 C CA . ASN B 1 109 ? -5.973 6.617 -8.498 1 83.82 109 ASN B CA 1
ATOM 3330 C C . ASN B 1 109 ? -6.754 7.89 -8.185 1 83.82 109 ASN B C 1
ATOM 3332 O O . ASN B 1 109 ? -7.118 8.639 -9.092 1 83.82 109 ASN B O 1
ATOM 3336 N N . ASP B 1 110 ? -6.998 8.093 -6.924 1 86.86 110 ASP B N 1
ATOM 3337 C CA . ASP B 1 110 ? -7.741 9.258 -6.455 1 86.86 110 ASP B CA 1
ATOM 3338 C C . ASP B 1 110 ? -6.794 10.372 -6.012 1 86.86 110 ASP B C 1
ATOM 3340 O O . ASP B 1 110 ? -6.116 10.248 -4.99 1 86.86 110 ASP B O 1
ATOM 3344 N N . PRO B 1 111 ? -6.819 11.46 -6.747 1 86.92 111 PRO B N 1
ATOM 3345 C CA . PRO B 1 111 ? -5.903 12.548 -6.396 1 86.92 111 PRO B CA 1
ATOM 3346 C C . PRO B 1 111 ? -6.288 13.246 -5.093 1 86.92 111 PRO B C 1
ATOM 3348 O O . PRO B 1 111 ? -5.511 14.045 -4.564 1 86.92 111 PRO B O 1
ATOM 3351 N N . TYR B 1 112 ? -7.438 12.966 -4.484 1 87.33 112 TYR B N 1
ATOM 3352 C CA . TYR B 1 112 ? -7.915 13.642 -3.282 1 87.33 112 TYR B CA 1
ATOM 3353 C C . TYR B 1 112 ? -7.808 12.732 -2.065 1 87.33 112 TYR B C 1
ATOM 3355 O O . TYR B 1 112 ? -8.38 13.023 -1.012 1 87.33 112 TYR B O 1
ATOM 3363 N N . LYS B 1 113 ? -7.049 11.691 -2.239 1 91.7 113 LYS B N 1
ATOM 3364 C CA . LYS B 1 113 ? -6.974 10.674 -1.195 1 91.7 113 LYS B CA 1
ATOM 3365 C C . LYS B 1 113 ? -6.489 11.273 0.122 1 91.7 113 LYS B C 1
ATOM 3367 O O . LYS B 1 113 ? -6.964 10.894 1.195 1 91.7 113 LYS B O 1
ATOM 3372 N N . LEU B 1 114 ? -5.618 12.203 0.056 1 92.68 114 LEU B N 1
ATOM 3373 C CA . LEU B 1 114 ? -5.054 12.806 1.258 1 92.68 114 LEU B CA 1
ATOM 3374 C C . LEU B 1 114 ? -6.119 13.579 2.03 1 92.68 114 LEU B C 1
ATOM 3376 O O . LEU B 1 114 ? -6.047 13.688 3.256 1 92.68 114 LEU B O 1
ATOM 3380 N N . PHE B 1 115 ? -7.195 14.017 1.356 1 89.97 115 PHE B N 1
ATOM 3381 C CA . PHE B 1 115 ? -8.238 14.826 1.976 1 89.97 115 PHE B CA 1
ATOM 3382 C C . PHE B 1 115 ? -9.24 13.946 2.713 1 89.97 115 PHE B C 1
ATOM 3384 O O . PHE B 1 115 ? -10.081 14.446 3.463 1 89.97 115 PHE B O 1
ATOM 3391 N N . GLU B 1 116 ? -9.077 12.696 2.53 1 89.05 116 GLU B N 1
ATOM 3392 C CA . GLU B 1 116 ? -9.955 11.767 3.234 1 89.05 116 GLU B CA 1
ATOM 3393 C C . GLU B 1 116 ? -9.557 11.635 4.701 1 89.05 116 GLU B C 1
ATOM 3395 O O . GLU B 1 116 ? -10.337 11.146 5.521 1 89.05 116 GLU B O 1
ATOM 3400 N N . PHE B 1 117 ? -8.392 11.994 4.983 1 92.11 117 PHE B N 1
ATOM 3401 C CA . PHE B 1 117 ? -7.928 11.917 6.363 1 92.11 117 PHE B CA 1
ATOM 3402 C C . PHE B 1 117 ? -8.379 13.139 7.155 1 92.11 117 PHE B C 1
ATOM 3404 O O . PHE B 1 117 ? -8.089 14.274 6.772 1 92.11 117 PHE B O 1
ATOM 3411 N N . PRO B 1 118 ? -9.029 12.906 8.197 1 90.5 118 PRO B N 1
ATOM 3412 C CA . PRO B 1 118 ? -9.648 14.018 8.922 1 90.5 118 PRO B CA 1
ATOM 3413 C C . PRO B 1 118 ? -8.621 14.959 9.549 1 90.5 118 PRO B C 1
ATOM 3415 O O . PRO B 1 118 ? -8.934 16.116 9.839 1 90.5 118 PRO B O 1
ATOM 3418 N N . PHE B 1 119 ? -7.411 14.526 9.646 1 92.21 119 PHE B N 1
ATOM 3419 C CA . PHE B 1 119 ? -6.415 15.297 10.38 1 92.21 119 PHE B CA 1
ATOM 3420 C C . PHE B 1 119 ? -5.567 16.132 9.428 1 92.21 119 PHE B C 1
ATOM 3422 O O . PHE B 1 119 ? -4.71 16.902 9.866 1 92.21 119 PHE B O 1
ATOM 3429 N N . PHE B 1 120 ? -5.778 16.024 8.164 1 91.47 120 PHE B N 1
ATOM 3430 C CA . PHE B 1 120 ? -5.151 16.916 7.197 1 91.47 120 PHE B CA 1
ATOM 3431 C C . PHE B 1 120 ? -6.151 17.944 6.681 1 91.47 120 PHE B C 1
ATOM 3433 O O . PHE B 1 120 ? -7.272 17.594 6.307 1 91.47 120 PHE B O 1
ATOM 3440 N N . TYR B 1 121 ? -5.766 19.194 6.687 1 87.94 121 TYR B N 1
ATOM 3441 C CA . TYR B 1 121 ? -6.633 20.294 6.28 1 87.94 121 TYR B CA 1
ATOM 3442 C C . TYR B 1 121 ? -7.973 20.229 7.004 1 87.94 121 TYR B C 1
ATOM 3444 O O . TYR B 1 121 ? -9.031 20.296 6.373 1 87.94 121 TYR B O 1
ATOM 3452 N N . SER B 1 122 ? -7.859 20.055 8.264 1 82.45 122 SER B N 1
ATOM 3453 C CA . SER B 1 122 ? -9.035 19.891 9.112 1 82.45 122 SER B CA 1
ATOM 3454 C C . SER B 1 122 ? -10.008 21.052 8.94 1 82.45 122 SER B C 1
ATOM 3456 O O . SER B 1 122 ? -9.591 22.203 8.798 1 82.45 122 SER B O 1
ATOM 3458 N N . LEU B 1 123 ? -11.24 20.73 8.98 1 73.25 123 LEU B N 1
ATOM 3459 C CA . LEU B 1 123 ? -12.306 21.712 8.812 1 73.25 123 LEU B CA 1
ATOM 3460 C C . LEU B 1 123 ? -12.48 22.548 10.075 1 73.25 123 LEU B C 1
ATOM 3462 O O . LEU B 1 123 ? -13.014 23.658 10.022 1 73.25 123 LEU B O 1
ATOM 3466 N N . GLN B 1 124 ? -12.108 21.92 11.064 1 70.67 124 GLN B N 1
ATOM 3467 C CA . GLN B 1 124 ? -12.229 22.627 12.335 1 70.67 124 GLN B CA 1
ATOM 3468 C C . GLN B 1 124 ? -11.108 23.647 12.506 1 70.67 124 GLN B C 1
ATOM 3470 O O . GLN B 1 124 ? -10.091 23.583 11.812 1 70.67 124 GLN B O 1
ATOM 3475 N N . TYR B 1 125 ? -11.441 24.628 13.309 1 63.28 125 TYR B N 1
ATOM 3476 C CA . TYR B 1 125 ? -10.465 25.672 13.602 1 63.28 125 TYR B CA 1
ATOM 3477 C C . TYR B 1 125 ? -9.209 25.083 14.232 1 63.28 125 TYR B C 1
ATOM 3479 O O . TYR B 1 125 ? -8.108 25.606 14.042 1 63.28 125 TYR B O 1
ATOM 3487 N N . ASN B 1 126 ? -9.537 23.964 14.845 1 68.85 126 ASN B N 1
ATOM 3488 C CA . ASN B 1 126 ? -8.408 23.304 15.492 1 68.85 126 ASN B CA 1
ATOM 3489 C C . ASN B 1 126 ? -8.1 21.957 14.845 1 68.85 126 ASN B C 1
ATOM 3491 O O . ASN B 1 126 ? -8.888 21.454 14.042 1 68.85 126 ASN B O 1
ATOM 3495 N N . ASN B 1 127 ? -6.924 21.565 14.858 1 78.3 127 ASN B N 1
ATOM 3496 C CA . ASN B 1 127 ? -6.406 20.264 14.446 1 78.3 127 ASN B CA 1
ATOM 3497 C C . ASN B 1 127 ? -5.87 19.473 15.636 1 78.3 127 ASN B C 1
ATOM 3499 O O . ASN B 1 127 ? -4.658 19.298 15.775 1 78.3 127 ASN B O 1
ATOM 3503 N N . PRO B 1 128 ? -6.851 18.985 16.398 1 87.37 128 PRO B N 1
ATOM 3504 C CA . PRO B 1 128 ? -6.357 18.312 17.602 1 87.37 128 PRO B CA 1
ATOM 3505 C C . PRO B 1 128 ? -5.517 17.077 17.285 1 87.37 128 PRO B C 1
ATOM 3507 O O . PRO B 1 128 ? -5.764 16.398 16.285 1 87.37 128 PRO B O 1
ATOM 3510 N N . PRO B 1 129 ? -4.552 16.861 18.127 1 95.03 129 PRO B N 1
ATOM 3511 C CA . PRO B 1 129 ? -3.778 15.628 17.963 1 95.03 129 PRO B CA 1
ATOM 3512 C C . PRO B 1 129 ? -4.581 14.377 18.312 1 95.03 129 PRO B C 1
ATOM 3514 O O . PRO B 1 129 ? -5.721 14.48 18.772 1 95.03 129 PRO B O 1
ATOM 3517 N N . LEU B 1 130 ? -4.093 13.241 17.94 1 96.19 130 LEU B N 1
ATOM 3518 C CA . LEU B 1 130 ? -4.652 11.949 18.321 1 96.19 130 LEU B CA 1
ATOM 3519 C C . LEU B 1 130 ? -4.011 11.436 19.606 1 96.19 130 LEU B C 1
ATOM 3521 O O . LEU B 1 130 ? -2.808 11.167 19.639 1 96.19 130 LEU B O 1
ATOM 3525 N N . TYR B 1 131 ? -4.774 11.345 20.673 1 95.76 131 TYR B N 1
ATOM 3526 C CA . TYR B 1 131 ? -4.309 10.745 21.919 1 95.76 131 TYR B CA 1
ATOM 3527 C C . TYR B 1 131 ? -4.642 9.259 21.966 1 95.76 131 TYR B C 1
ATOM 3529 O O . TYR B 1 131 ? -5.814 8.88 22.037 1 95.76 131 TYR B O 1
ATOM 3537 N N . LEU B 1 132 ? -3.626 8.462 21.92 1 96.86 132 LEU B N 1
ATOM 3538 C CA . LEU B 1 132 ? -3.842 7.02 21.941 1 96.86 132 LEU B CA 1
ATOM 3539 C C . LEU B 1 132 ? -4.06 6.524 23.367 1 96.86 132 LEU B C 1
ATOM 3541 O O . LEU B 1 132 ? -3.252 6.803 24.256 1 96.86 132 LEU B O 1
ATOM 3545 N N . THR B 1 133 ? -5.133 5.748 23.552 1 94.06 133 THR B N 1
ATOM 3546 C CA . THR B 1 133 ? -5.461 5.28 24.893 1 94.06 133 THR B CA 1
ATOM 3547 C C . THR B 1 133 ? -5.345 3.76 24.98 1 94.06 133 THR B C 1
ATOM 3549 O O . THR B 1 133 ? -5.126 3.21 26.061 1 94.06 133 THR B O 1
ATOM 3552 N N . LYS B 1 134 ? -5.482 3.044 23.861 1 95.36 134 LYS B N 1
ATOM 3553 C CA . LYS B 1 134 ? -5.43 1.585 23.838 1 95.36 134 LYS B CA 1
ATOM 3554 C C . LYS B 1 134 ? -4.002 1.089 23.627 1 95.36 134 LYS B C 1
ATOM 3556 O O . LYS B 1 134 ? -3.329 1.502 22.68 1 95.36 134 LYS B O 1
ATOM 3561 N N . ALA B 1 135 ? -3.622 0.172 24.388 1 96.64 135 ALA B N 1
ATOM 3562 C CA . ALA B 1 135 ? -2.273 -0.386 24.325 1 96.64 135 ALA B CA 1
ATOM 3563 C C . ALA B 1 135 ? -2.009 -1.031 22.967 1 96.64 135 ALA B C 1
ATOM 3565 O O . ALA B 1 135 ? -0.911 -0.91 22.419 1 96.64 135 ALA B O 1
ATOM 3566 N N . SER B 1 136 ? -2.99 -1.681 22.451 1 95.48 136 SER B N 1
ATOM 3567 C CA . SER B 1 136 ? -2.838 -2.364 21.17 1 95.48 136 SER B CA 1
ATOM 3568 C C . SER B 1 136 ? -2.569 -1.373 20.043 1 95.48 136 SER B C 1
ATOM 3570 O O . SER B 1 136 ? -1.76 -1.642 19.152 1 95.48 136 SER B O 1
ATOM 3572 N N . ALA B 1 137 ? -3.234 -0.25 20.118 1 96.53 137 ALA B N 1
ATOM 3573 C CA . ALA B 1 137 ? -3.04 0.78 19.1 1 96.53 137 ALA B CA 1
ATOM 3574 C C . ALA B 1 137 ? -1.643 1.387 19.194 1 96.53 137 ALA B C 1
ATOM 3576 O O . ALA B 1 137 ? -1 1.641 18.173 1 96.53 137 ALA B O 1
ATOM 3577 N N . ILE B 1 138 ? -1.206 1.558 20.432 1 98.06 138 ILE B N 1
ATOM 3578 C CA . ILE B 1 138 ? 0.123 2.108 20.671 1 98.06 138 ILE B CA 1
ATOM 3579 C C . ILE B 1 138 ? 1.182 1.16 20.113 1 98.06 138 ILE B C 1
ATOM 3581 O O . ILE B 1 138 ? 2.079 1.583 19.379 1 98.06 138 ILE B O 1
ATOM 3585 N N . GLU B 1 139 ? 1.047 -0.034 20.392 1 97.2 139 GLU B N 1
ATOM 3586 C CA . GLU B 1 139 ? 2.003 -1.048 19.956 1 97.2 139 GLU B CA 1
ATOM 3587 C C . GLU B 1 139 ? 2.016 -1.178 18.436 1 97.2 139 GLU B C 1
ATOM 3589 O O . GLU B 1 139 ? 3.078 -1.333 17.829 1 97.2 139 GLU B O 1
ATOM 3594 N N . GLU B 1 140 ? 0.869 -1.136 17.913 1 96.62 140 GLU B N 1
ATOM 3595 C CA . GLU B 1 140 ? 0.75 -1.261 16.463 1 96.62 140 GLU B CA 1
ATOM 3596 C C . GLU B 1 140 ? 1.432 -0.096 15.751 1 96.62 140 GLU B C 1
ATOM 3598 O O . GLU B 1 140 ? 2.212 -0.303 14.819 1 96.62 140 GLU B O 1
ATOM 3603 N N . LEU B 1 141 ? 1.121 1.077 16.165 1 98.29 141 LEU B N 1
ATOM 3604 C CA . LEU B 1 141 ? 1.722 2.248 15.536 1 98.29 141 LEU B CA 1
ATOM 3605 C C . LEU B 1 141 ? 3.232 2.266 15.75 1 98.29 141 LEU B C 1
ATOM 3607 O O . LEU B 1 141 ? 3.989 2.593 14.833 1 98.29 141 LEU B O 1
ATOM 3611 N N . ASP B 1 142 ? 3.63 1.9 16.941 1 98.36 142 ASP B N 1
ATOM 3612 C CA . ASP B 1 142 ? 5.055 1.804 17.241 1 98.36 142 ASP B CA 1
ATOM 3613 C C . ASP B 1 142 ? 5.752 0.834 16.289 1 98.36 142 ASP B C 1
ATOM 3615 O O . ASP B 1 142 ? 6.817 1.143 15.749 1 98.36 142 ASP B O 1
ATOM 3619 N N . SER B 1 143 ? 5.157 -0.24 16.091 1 97.75 143 SER B N 1
ATOM 3620 C CA . SER B 1 143 ? 5.722 -1.267 15.221 1 97.75 143 SER B CA 1
ATOM 3621 C C . SER B 1 143 ? 5.799 -0.785 13.776 1 97.75 143 SER B C 1
ATOM 3623 O O . SER B 1 143 ? 6.792 -1.028 13.087 1 97.75 143 SER B O 1
ATOM 3625 N N . LEU B 1 144 ? 4.801 -0.133 13.311 1 98.47 144 LEU B N 1
ATOM 3626 C CA . LEU B 1 144 ? 4.766 0.367 11.941 1 98.47 144 LEU B CA 1
ATOM 3627 C C . LEU B 1 144 ? 5.858 1.408 11.714 1 98.47 144 LEU B C 1
ATOM 3629 O O . LEU B 1 144 ? 6.557 1.369 10.699 1 98.47 144 LEU B O 1
ATOM 3633 N N . PHE B 1 145 ? 6.042 2.3 12.657 1 98.53 145 PHE B N 1
ATOM 3634 C CA . PHE B 1 145 ? 7.077 3.319 12.53 1 98.53 145 PHE B CA 1
ATOM 3635 C C . PHE B 1 145 ? 8.463 2.687 12.545 1 98.53 145 PHE B C 1
ATOM 3637 O O . PHE B 1 145 ? 9.337 3.076 11.767 1 98.53 145 PHE B O 1
ATOM 3644 N N . LYS B 1 146 ? 8.657 1.747 13.411 1 97.72 146 LYS B N 1
ATOM 3645 C CA . LYS B 1 146 ? 9.952 1.077 13.487 1 97.72 146 LYS B CA 1
ATOM 3646 C C . LYS B 1 146 ? 10.28 0.365 12.178 1 97.72 146 LYS B C 1
ATOM 3648 O O . LYS B 1 146 ? 11.415 0.422 11.701 1 97.72 146 LYS B O 1
ATOM 3653 N N . LYS B 1 147 ? 9.324 -0.257 11.651 1 96.99 147 LYS B N 1
ATOM 3654 C CA . LYS B 1 147 ? 9.523 -0.931 10.371 1 96.99 147 LYS B CA 1
ATOM 3655 C C . LYS B 1 147 ? 9.836 0.072 9.265 1 96.99 147 LYS B C 1
ATOM 3657 O O . LYS B 1 147 ? 10.68 -0.188 8.404 1 96.99 147 LYS B O 1
ATOM 3662 N N . ALA B 1 148 ? 9.103 1.187 9.254 1 97.36 148 ALA B N 1
ATOM 3663 C CA . ALA B 1 148 ? 9.351 2.22 8.252 1 97.36 148 ALA B CA 1
ATOM 3664 C C . ALA B 1 148 ? 10.771 2.766 8.366 1 97.36 148 ALA B C 1
ATOM 3666 O O . ALA B 1 148 ? 11.436 3.002 7.355 1 97.36 148 ALA B O 1
ATOM 3667 N N . ILE B 1 149 ? 11.203 2.93 9.579 1 96.29 149 ILE B N 1
ATOM 3668 C CA . ILE B 1 149 ? 12.552 3.434 9.811 1 96.29 149 ILE B CA 1
ATOM 3669 C C . ILE B 1 149 ? 13.576 2.426 9.294 1 96.29 149 ILE B C 1
ATOM 3671 O O . ILE B 1 149 ? 14.556 2.803 8.648 1 96.29 149 ILE B O 1
ATOM 3675 N N . LEU B 1 150 ? 13.31 1.197 9.55 1 94.39 150 LEU B N 1
ATOM 3676 C CA . LEU B 1 150 ? 14.2 0.155 9.051 1 94.39 150 LEU B CA 1
ATOM 3677 C C . LEU B 1 150 ? 14.261 0.176 7.527 1 94.39 150 LEU B C 1
ATOM 3679 O O . LEU B 1 150 ? 15.339 0.042 6.943 1 94.39 150 LEU B O 1
ATOM 3683 N N . GLU B 1 151 ? 13.153 0.371 6.889 1 93.79 151 GLU B N 1
ATOM 3684 C CA . GLU B 1 151 ? 13.071 0.381 5.431 1 93.79 151 GLU B CA 1
ATOM 3685 C C . GLU B 1 151 ? 13.874 1.537 4.842 1 93.79 151 GLU B C 1
ATOM 3687 O O . GLU B 1 151 ? 14.582 1.364 3.847 1 93.79 151 GLU B O 1
ATOM 3692 N N . VAL B 1 152 ? 13.705 2.672 5.445 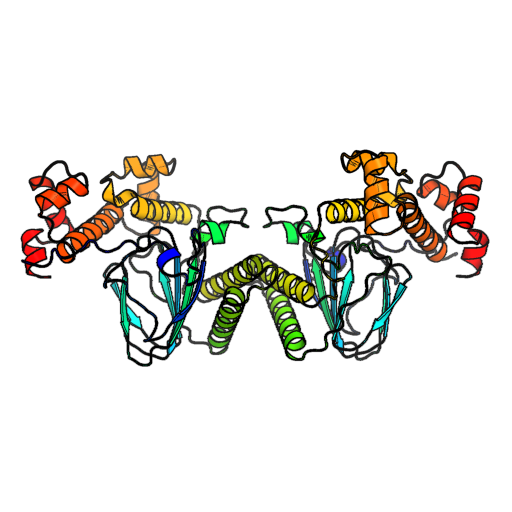1 90.68 152 VAL B N 1
ATOM 3693 C CA . VAL B 1 152 ? 14.304 3.872 4.87 1 90.68 152 VAL B CA 1
ATOM 3694 C C . VAL B 1 152 ? 15.817 3.841 5.068 1 90.68 152 VAL B C 1
ATOM 3696 O O . VAL B 1 152 ? 16.567 4.403 4.266 1 90.68 152 VAL B O 1
ATOM 3699 N N . ASN B 1 153 ? 16.152 3.118 6.07 1 89.41 153 ASN B N 1
ATOM 3700 C CA . ASN B 1 153 ? 17.572 3.118 6.405 1 89.41 153 ASN B CA 1
ATOM 3701 C C . ASN B 1 153 ? 18.298 1.935 5.771 1 89.41 153 ASN B C 1
ATOM 3703 O O . ASN B 1 153 ? 19.528 1.863 5.81 1 89.41 153 ASN B O 1
ATOM 3707 N N . THR B 1 154 ? 17.432 1.004 5.232 1 82.64 154 THR B N 1
ATOM 3708 C CA . THR B 1 154 ? 18.056 -0.158 4.61 1 82.64 154 THR B CA 1
ATOM 3709 C C . THR B 1 154 ? 17.927 -0.093 3.09 1 82.64 154 THR B C 1
ATOM 3711 O O . THR B 1 154 ? 16.94 0.429 2.568 1 82.64 154 THR B O 1
ATOM 3714 N N . ASP B 1 155 ? 18.932 0.093 2.328 1 78.93 155 ASP B N 1
ATOM 3715 C CA . ASP B 1 155 ? 18.925 0.051 0.869 1 78.93 155 ASP B CA 1
ATOM 3716 C C . ASP B 1 155 ? 18.408 -1.293 0.361 1 78.93 155 ASP B C 1
ATOM 3718 O O . ASP B 1 155 ? 19.061 -1.949 -0.453 1 78.93 155 ASP B O 1
ATOM 3722 N N . ALA B 1 156 ? 17.21 -1.647 0.94 1 83.9 156 ALA B N 1
ATOM 3723 C CA . ALA B 1 156 ? 16.646 -2.936 0.549 1 83.9 156 ALA B CA 1
ATOM 3724 C C . ALA B 1 156 ? 15.862 -2.82 -0.755 1 83.9 156 ALA B C 1
ATOM 3726 O O . ALA B 1 156 ? 15.435 -1.728 -1.134 1 83.9 156 ALA B O 1
ATOM 3727 N N . LEU B 1 157 ? 15.697 -3.924 -1.446 1 86.72 157 LEU B N 1
ATOM 3728 C CA . LEU B 1 157 ? 14.868 -4 -2.645 1 86.72 157 LEU B CA 1
ATOM 3729 C C . LEU B 1 157 ? 13.434 -3.581 -2.341 1 86.72 157 LEU B C 1
ATOM 3731 O O . LEU B 1 157 ? 12.863 -3.994 -1.329 1 86.72 157 LEU B O 1
ATOM 3735 N N . ASP B 1 158 ? 12.896 -2.684 -3.121 1 91.78 158 ASP B N 1
ATOM 3736 C CA . ASP B 1 158 ? 11.505 -2.245 -3.059 1 91.78 158 ASP B CA 1
ATOM 3737 C C . ASP B 1 158 ? 11.233 -1.465 -1.774 1 91.78 158 ASP B C 1
ATOM 3739 O O . ASP B 1 158 ? 10.138 -1.547 -1.213 1 91.78 158 ASP B O 1
ATOM 3743 N N . SER B 1 159 ? 12.251 -0.793 -1.227 1 93.93 159 SER B N 1
ATOM 3744 C CA . SER B 1 159 ? 12.124 -0.049 0.022 1 93.93 159 SER B CA 1
ATOM 3745 C C . SER B 1 159 ? 11.099 1.073 -0.104 1 93.93 159 SER B C 1
ATOM 3747 O O . SER B 1 159 ? 10.336 1.332 0.828 1 93.93 159 SER B O 1
ATOM 3749 N N . GLN B 1 160 ? 11.079 1.748 -1.233 1 92.73 160 GLN B N 1
ATOM 3750 C CA . GLN B 1 160 ? 10.123 2.831 -1.44 1 92.73 160 GLN B CA 1
ATOM 3751 C C . GLN B 1 160 ? 8.688 2.313 -1.398 1 92.73 160 GLN B C 1
ATOM 3753 O O . GLN B 1 160 ? 7.826 2.909 -0.748 1 92.73 160 GLN B O 1
ATOM 3758 N N . GLU B 1 161 ? 8.476 1.179 -2.041 1 93.72 161 GLU B N 1
ATOM 3759 C CA . GLU B 1 161 ? 7.144 0.582 -2.056 1 93.72 161 GLU B CA 1
ATOM 3760 C C . GLU B 1 161 ? 6.739 0.099 -0.666 1 93.72 161 GLU B C 1
ATOM 3762 O O . GLU B 1 161 ? 5.589 0.267 -0.255 1 93.72 161 GLU B O 1
ATOM 3767 N N . ALA B 1 162 ? 7.71 -0.483 -0.001 1 96.61 162 ALA B N 1
ATOM 3768 C CA . ALA B 1 162 ? 7.436 -0.943 1.358 1 96.61 162 ALA B CA 1
ATOM 3769 C C . ALA B 1 162 ? 7.099 0.228 2.276 1 96.61 162 ALA B C 1
ATOM 3771 O O . ALA B 1 162 ? 6.152 0.156 3.063 1 96.61 162 ALA B O 1
ATOM 3772 N N . THR B 1 163 ? 7.84 1.291 2.11 1 96.41 163 THR B N 1
ATOM 3773 C CA . THR B 1 163 ? 7.601 2.48 2.921 1 96.41 163 THR B CA 1
ATOM 3774 C C . THR B 1 163 ? 6.231 3.078 2.613 1 96.41 163 THR B C 1
ATOM 3776 O O . THR B 1 163 ? 5.523 3.521 3.521 1 96.41 163 THR B O 1
ATOM 3779 N N . HIS B 1 164 ? 5.875 3.058 1.405 1 96.3 164 HIS B N 1
ATOM 3780 C CA . HIS B 1 164 ? 4.559 3.535 0.998 1 96.3 164 HIS B CA 1
ATOM 3781 C C . HIS B 1 164 ? 3.45 2.73 1.666 1 96.3 164 HIS B C 1
ATOM 3783 O O . HIS B 1 164 ? 2.483 3.301 2.177 1 96.3 164 HIS B O 1
ATOM 3789 N N . ALA B 1 165 ? 3.605 1.441 1.627 1 97.53 165 ALA B N 1
ATOM 3790 C CA . ALA B 1 165 ? 2.615 0.564 2.247 1 97.53 165 ALA B CA 1
ATOM 3791 C C . ALA B 1 165 ? 2.521 0.819 3.749 1 97.53 165 ALA B C 1
ATOM 3793 O O . ALA B 1 165 ? 1.425 0.837 4.314 1 97.53 165 ALA B O 1
ATOM 3794 N N . LEU B 1 166 ? 3.634 0.997 4.365 1 98.28 166 LEU B N 1
ATOM 3795 C CA . LEU B 1 166 ? 3.668 1.272 5.797 1 98.28 166 LEU B CA 1
ATOM 3796 C C . LEU B 1 166 ? 3.01 2.611 6.11 1 98.28 166 LEU B C 1
ATOM 3798 O O . LEU B 1 166 ? 2.271 2.731 7.09 1 98.28 166 LEU B O 1
ATOM 3802 N N . LEU B 1 167 ? 3.247 3.58 5.272 1 98.25 167 LEU B N 1
ATOM 3803 C CA . LEU B 1 167 ? 2.588 4.871 5.429 1 98.25 167 LEU B CA 1
ATOM 3804 C C . LEU B 1 167 ? 1.074 4.727 5.318 1 98.25 167 LEU B C 1
ATOM 3806 O O . LEU B 1 167 ? 0.331 5.305 6.113 1 98.25 167 LEU B O 1
ATOM 3810 N N . ASP B 1 168 ? 0.618 3.936 4.354 1 97.64 168 ASP B N 1
ATOM 3811 C CA . ASP B 1 168 ? -0.811 3.675 4.211 1 97.64 168 ASP B CA 1
ATOM 3812 C C . ASP B 1 168 ? -1.396 3.101 5.5 1 97.64 168 ASP B C 1
ATOM 3814 O O . ASP B 1 168 ? -2.446 3.55 5.964 1 97.64 168 ASP B O 1
ATOM 3818 N N . LEU B 1 169 ? -0.694 2.162 6.02 1 98.2 169 LEU B N 1
ATOM 3819 C CA . LEU B 1 169 ? -1.185 1.498 7.223 1 98.2 169 LEU B CA 1
ATOM 3820 C C . LEU B 1 169 ? -1.198 2.458 8.407 1 98.2 169 LEU B C 1
ATOM 3822 O O . LEU B 1 169 ? -2.137 2.451 9.207 1 98.2 169 LEU B O 1
ATOM 3826 N N . ILE B 1 170 ? -0.213 3.294 8.49 1 98.65 170 ILE B N 1
ATOM 3827 C CA . ILE B 1 170 ? -0.135 4.281 9.562 1 98.65 170 ILE B CA 1
ATOM 3828 C C . ILE B 1 170 ? -1.307 5.254 9.453 1 98.65 170 ILE B C 1
ATOM 3830 O O . ILE B 1 170 ? -2.02 5.488 10.432 1 98.65 170 ILE B O 1
ATOM 3834 N N . LEU B 1 171 ? -1.514 5.796 8.301 1 98.08 171 LEU B N 1
ATOM 3835 C CA . LEU B 1 171 ? -2.566 6.784 8.085 1 98.08 171 LEU B CA 1
ATOM 3836 C C . LEU B 1 171 ? -3.943 6.171 8.315 1 98.08 171 LEU B C 1
ATOM 3838 O O . LEU B 1 171 ? -4.816 6.803 8.915 1 98.08 171 LEU B O 1
ATOM 3842 N N . ILE B 1 172 ? -4.152 4.967 7.864 1 96.8 172 ILE B N 1
ATOM 3843 C CA . ILE B 1 172 ? -5.434 4.289 8.024 1 96.8 172 ILE B CA 1
ATOM 3844 C C . ILE B 1 172 ? -5.707 4.046 9.506 1 96.8 172 ILE B C 1
ATOM 3846 O O . ILE B 1 172 ? -6.812 4.304 9.99 1 96.8 172 ILE B O 1
ATOM 3850 N N . GLN B 1 173 ? -4.703 3.543 10.208 1 96.71 173 GLN B N 1
ATOM 3851 C CA . GLN B 1 173 ? -4.869 3.3 11.637 1 96.71 173 GLN B CA 1
ATOM 3852 C C . GLN B 1 173 ? -5.207 4.591 12.379 1 96.71 173 GLN B C 1
ATOM 3854 O O . GLN B 1 173 ? -6.109 4.612 13.219 1 96.71 173 GLN B O 1
ATOM 3859 N N . CYS B 1 174 ? -4.534 5.663 12.054 1 97.01 174 CYS B N 1
ATOM 3860 C CA . CYS B 1 174 ? -4.796 6.955 12.679 1 97.01 174 CYS B CA 1
ATOM 3861 C C . CYS B 1 174 ? -6.204 7.442 12.354 1 97.01 174 CYS B C 1
ATOM 3863 O O . CYS B 1 174 ? -6.9 7.966 13.225 1 97.01 174 CYS B O 1
ATOM 3865 N N . LYS B 1 175 ? -6.585 7.27 11.108 1 94.98 175 LYS B N 1
ATOM 3866 C CA . LYS B 1 175 ? -7.922 7.678 10.685 1 94.98 175 LYS B CA 1
ATOM 3867 C C . LYS B 1 175 ? -8.998 6.952 11.488 1 94.98 175 LYS B C 1
ATOM 3869 O O . LYS B 1 175 ? -9.962 7.571 11.944 1 94.98 175 LYS B O 1
ATOM 3874 N N . ARG B 1 176 ? -8.787 5.665 11.678 1 93.54 176 ARG B N 1
ATOM 3875 C CA . ARG B 1 176 ? -9.758 4.826 12.373 1 93.54 176 ARG B CA 1
ATOM 3876 C C . ARG B 1 176 ? -9.898 5.246 13.832 1 93.54 176 ARG B C 1
ATOM 3878 O O . ARG B 1 176 ? -10.976 5.122 14.418 1 93.54 176 ARG B O 1
ATOM 3885 N N . LEU B 1 177 ? -8.852 5.763 14.428 1 94.33 177 LEU B N 1
ATOM 3886 C CA . LEU B 1 177 ? -8.822 6.079 15.852 1 94.33 177 LEU B CA 1
ATOM 3887 C C . LEU B 1 177 ? -9.132 7.553 16.089 1 94.33 177 LEU B C 1
ATOM 3889 O O . LEU B 1 177 ? -9.425 7.956 17.216 1 94.33 177 LEU B O 1
ATOM 3893 N N . TYR B 1 178 ? -9.003 8.333 15.021 1 92.8 178 TYR B N 1
ATOM 3894 C CA . TYR B 1 178 ? -9.163 9.777 15.151 1 92.8 178 TYR B CA 1
ATOM 3895 C C . TYR B 1 178 ? -10.604 10.137 15.493 1 92.8 178 TYR B C 1
ATOM 3897 O O . TYR B 1 178 ? -11.542 9.629 14.873 1 92.8 178 TYR B O 1
ATOM 3905 N N . PRO B 1 179 ? -10.732 10.925 16.486 1 84.3 179 PRO B N 1
ATOM 3906 C CA . PRO B 1 179 ? -12.099 11.306 16.849 1 84.3 179 PRO B CA 1
ATOM 3907 C C . PRO B 1 179 ? -12.833 12.021 15.717 1 84.3 179 PRO B C 1
ATOM 3909 O O . PRO B 1 179 ? -12.286 12.943 15.107 1 84.3 179 PRO B O 1
ATOM 3912 N N . GLN B 1 180 ? -13.773 11.356 15.147 1 72.81 180 GLN B N 1
ATOM 3913 C CA . GLN B 1 180 ? -14.576 11.992 14.108 1 72.81 180 GLN B CA 1
ATOM 3914 C C . GLN B 1 180 ? -15.982 12.305 14.614 1 72.81 180 GLN B C 1
ATOM 3916 O O . GLN B 1 180 ? -16.51 11.597 15.473 1 72.81 180 GLN B O 1
ATOM 3921 N N . ALA B 1 181 ? -16.28 13.561 14.36 1 58.99 181 ALA B N 1
ATOM 3922 C CA . ALA B 1 181 ? -17.663 13.869 14.715 1 58.99 181 ALA B CA 1
ATOM 3923 C C . ALA B 1 181 ? -18.626 12.859 14.096 1 58.99 181 ALA B C 1
ATOM 3925 O O . ALA B 1 181 ? -18.355 12.309 13.027 1 58.99 181 ALA B O 1
ATOM 3926 N N . ASP B 1 182 ? -19.538 12.243 14.784 1 54.37 182 ASP B N 1
ATOM 3927 C CA . ASP B 1 182 ? -20.565 11.27 14.424 1 54.37 182 ASP B CA 1
ATOM 3928 C C . ASP B 1 182 ? -21.137 11.562 13.039 1 54.37 182 ASP B C 1
ATOM 3930 O O . ASP B 1 182 ? -21.436 12.714 12.716 1 54.37 182 ASP B O 1
ATOM 3934 N N . GLY B 1 183 ? -21.327 10.603 12.127 1 52.57 183 GLY B N 1
ATOM 3935 C CA . GLY B 1 183 ? -22.118 10.641 10.907 1 52.57 183 GLY B CA 1
ATOM 3936 C C . GLY B 1 183 ? -21.364 11.216 9.724 1 52.57 183 GLY B C 1
ATOM 3937 O O . GLY B 1 183 ? -21.958 11.509 8.684 1 52.57 183 GLY B O 1
ATOM 3938 N N . THR B 1 184 ? -20.149 11.779 9.996 1 53.52 184 THR B N 1
ATOM 3939 C CA . THR B 1 184 ? -19.678 12.654 8.928 1 53.52 184 THR B CA 1
ATOM 3940 C C . THR B 1 184 ? -18.979 11.848 7.837 1 53.52 184 THR B C 1
ATOM 3942 O O . THR B 1 184 ? -17.913 11.274 8.069 1 53.52 184 THR B O 1
ATOM 3945 N N . GLN B 1 185 ? -19.78 11.108 7.106 1 57.18 185 GLN B N 1
ATOM 3946 C CA . GLN B 1 185 ? -19.231 10.647 5.835 1 57.18 185 GLN B CA 1
ATOM 3947 C C . GLN B 1 185 ? -18.651 11.809 5.033 1 57.18 185 GLN B C 1
ATOM 3949 O O . GLN B 1 185 ? -19.201 12.912 5.043 1 57.18 185 GLN B O 1
ATOM 3954 N N . LEU B 1 186 ? -17.402 11.612 4.728 1 62.26 186 LEU B N 1
ATOM 3955 C CA . LEU B 1 186 ? -16.821 12.601 3.827 1 62.26 186 LEU B CA 1
ATOM 3956 C C . LEU B 1 186 ? -17.763 12.897 2.665 1 62.26 186 LEU B C 1
ATOM 3958 O O . LEU B 1 186 ? -18.13 11.992 1.911 1 62.26 186 LEU B O 1
ATOM 3962 N N . LYS B 1 187 ? -18.496 13.987 2.799 1 66.52 187 LYS B N 1
ATOM 3963 C CA . LYS B 1 187 ? -19.37 14.456 1.728 1 66.52 187 LYS B CA 1
ATOM 3964 C C . LYS B 1 187 ? -18.593 15.282 0.706 1 66.52 187 LYS B C 1
ATOM 3966 O O . LYS B 1 187 ? -17.467 15.708 0.972 1 66.52 187 LYS B O 1
ATOM 3971 N N . LYS B 1 188 ? -19.013 15.334 -0.408 1 71.09 188 LYS B N 1
ATOM 3972 C CA . LYS B 1 188 ? -18.434 16.117 -1.496 1 71.09 188 LYS B CA 1
ATOM 3973 C C . LYS B 1 188 ? -18.053 17.517 -1.022 1 71.09 188 LYS B C 1
ATOM 3975 O O . LYS B 1 188 ? -17.004 18.042 -1.402 1 71.09 188 LYS B O 1
ATOM 3980 N N . GLY B 1 189 ? -18.81 17.991 -0.14 1 82.2 189 GLY B N 1
ATOM 3981 C CA . GLY B 1 189 ? -18.544 19.324 0.375 1 82.2 189 GLY B CA 1
ATOM 3982 C C . GLY B 1 189 ? -17.282 19.399 1.213 1 82.2 189 GLY B C 1
ATOM 3983 O O . GLY B 1 189 ? -16.582 20.414 1.202 1 82.2 189 GLY B O 1
ATOM 3984 N N . HIS B 1 190 ? -16.93 18.286 1.787 1 85.51 190 HIS B N 1
ATOM 3985 C CA . HIS B 1 190 ? -15.726 18.247 2.609 1 85.51 190 HIS B CA 1
ATOM 3986 C C . HIS B 1 190 ? -14.47 18.379 1.755 1 85.51 190 HIS B C 1
ATOM 3988 O O . HIS B 1 190 ? -13.545 19.111 2.113 1 85.51 190 HIS B O 1
ATOM 3994 N N . ILE B 1 191 ? -14.524 17.729 0.656 1 87.96 191 ILE B N 1
ATOM 3995 C CA . ILE B 1 191 ? -13.368 17.767 -0.233 1 87.96 191 ILE B CA 1
ATOM 3996 C C . ILE B 1 191 ? -13.179 19.183 -0.772 1 87.96 191 ILE B C 1
ATOM 3998 O O . ILE B 1 191 ? -12.051 19.677 -0.856 1 87.96 191 ILE B O 1
ATOM 4002 N N . LEU B 1 192 ? -14.269 19.796 -1.088 1 91.37 192 LEU B N 1
ATOM 4003 C CA . LEU B 1 192 ? -14.206 21.16 -1.603 1 91.37 192 LEU B CA 1
ATOM 4004 C C . LEU B 1 192 ? -13.565 22.097 -0.585 1 91.37 192 LEU B C 1
ATOM 4006 O O . LEU B 1 192 ? -12.691 22.894 -0.933 1 91.37 192 LEU B O 1
ATOM 4010 N N . ILE B 1 193 ? -13.925 21.966 0.617 1 91.39 193 ILE B N 1
ATOM 4011 C CA . ILE B 1 193 ? -13.42 22.854 1.658 1 91.39 193 ILE B CA 1
ATOM 4012 C C . ILE B 1 193 ? -11.94 22.57 1.905 1 91.39 193 ILE B C 1
ATOM 4014 O O . ILE B 1 193 ? -11.146 23.497 2.083 1 91.39 193 ILE B O 1
ATOM 4018 N N . LYS B 1 194 ? -11.619 21.356 1.925 1 91.27 194 LYS B N 1
ATOM 4019 C CA . LYS B 1 194 ? -10.224 20.995 2.16 1 91.27 194 LYS B CA 1
ATOM 4020 C C . LYS B 1 194 ? -9.332 21.473 1.017 1 91.27 194 LYS B C 1
ATOM 4022 O O . LYS B 1 194 ? -8.228 21.969 1.249 1 91.27 194 LYS B O 1
ATOM 4027 N N . ARG B 1 195 ? -9.841 21.361 -0.126 1 91.78 195 ARG B N 1
ATOM 4028 C CA . ARG B 1 195 ? -9.118 21.903 -1.272 1 91.78 195 ARG B CA 1
ATOM 4029 C C . ARG B 1 195 ? -8.978 23.417 -1.166 1 91.78 195 ARG B C 1
ATOM 4031 O O . ARG B 1 195 ? -7.934 23.975 -1.508 1 91.78 195 ARG B O 1
ATOM 4038 N N . PHE B 1 196 ? -10.065 23.987 -0.754 1 93.45 196 PHE B N 1
ATOM 4039 C CA . PHE B 1 196 ? -10.056 25.429 -0.534 1 93.45 196 PHE B CA 1
ATOM 4040 C C . PHE B 1 196 ? -8.983 25.815 0.478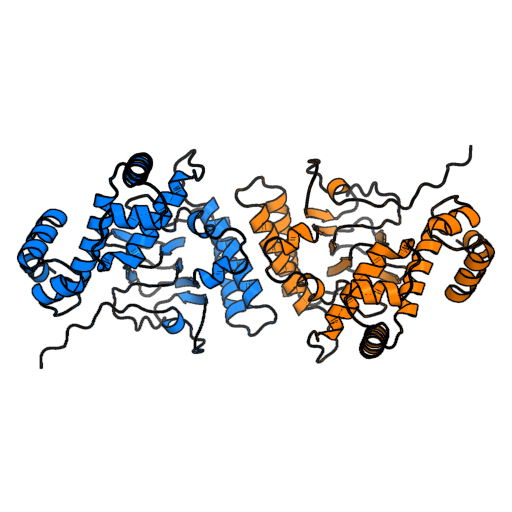 1 93.45 196 PHE B C 1
ATOM 4042 O O . PHE B 1 196 ? -8.176 26.711 0.223 1 93.45 196 PHE B O 1
ATOM 4049 N N . LYS B 1 197 ? -8.892 25.081 1.518 1 91.57 197 LYS B N 1
ATOM 4050 C CA . LYS B 1 197 ? -7.902 25.346 2.557 1 91.57 197 LYS B CA 1
ATOM 4051 C C . LYS B 1 197 ? -6.485 25.119 2.037 1 91.57 197 LYS B C 1
ATOM 4053 O O . LYS B 1 197 ? -5.569 25.874 2.368 1 91.57 197 LYS B O 1
ATOM 4058 N N . GLN B 1 198 ? -6.327 24.081 1.278 1 91.18 198 GLN B N 1
ATOM 4059 C CA . GLN B 1 198 ? -5.03 23.817 0.664 1 91.18 198 GLN B CA 1
ATOM 4060 C C . GLN B 1 198 ? -4.592 24.982 -0.22 1 91.18 198 GLN B C 1
ATOM 4062 O O . GLN B 1 198 ? -3.433 25.4 -0.176 1 91.18 198 GLN B O 1
ATOM 4067 N N . LEU B 1 199 ? -5.523 25.475 -1.005 1 92.11 199 LEU B N 1
ATOM 4068 C CA . LEU B 1 199 ? -5.214 26.584 -1.902 1 92.11 199 LEU B CA 1
ATOM 4069 C C . LEU B 1 199 ? -4.85 27.836 -1.112 1 92.11 199 LEU B C 1
ATOM 4071 O O . LEU B 1 199 ? -3.976 28.603 -1.524 1 92.11 199 LEU B O 1
ATOM 4075 N N . ILE B 1 200 ? -5.576 28.009 -0.036 1 91.76 200 ILE B N 1
ATOM 4076 C CA . ILE B 1 200 ? -5.264 29.152 0.814 1 91.76 200 ILE B CA 1
ATOM 4077 C C . ILE B 1 200 ? -3.815 29.062 1.289 1 91.76 200 ILE B C 1
ATOM 4079 O O . ILE B 1 200 ? -3.086 30.057 1.27 1 91.76 200 ILE B O 1
ATOM 4083 N N . GLU B 1 201 ? -3.421 27.897 1.663 1 86.23 201 GLU B N 1
ATOM 4084 C CA . GLU B 1 201 ? -2.051 27.709 2.13 1 86.23 201 GLU B CA 1
ATOM 4085 C C . GLU B 1 201 ? -1.044 28 1.021 1 86.23 201 GLU B C 1
ATOM 4087 O O . GLU B 1 201 ? 0.031 28.545 1.279 1 86.23 201 GLU B O 1
ATOM 4092 N N . GLU B 1 202 ? -1.404 27.679 -0.135 1 84.96 202 GLU B N 1
ATOM 4093 C CA . GLU B 1 202 ? -0.506 27.804 -1.279 1 84.96 202 GLU B CA 1
ATOM 4094 C C . GLU B 1 202 ? -0.441 29.246 -1.774 1 84.96 202 GLU B C 1
ATOM 4096 O O . GLU B 1 202 ? 0.595 29.692 -2.271 1 84.96 202 GLU B O 1
ATOM 4101 N N . LYS B 1 203 ? -1.605 29.968 -1.576 1 89.17 203 LYS B N 1
ATOM 4102 C CA . LYS B 1 203 ? -1.72 31.214 -2.329 1 89.17 203 LYS B CA 1
ATOM 4103 C C . LYS B 1 203 ? -1.982 32.396 -1.399 1 89.17 203 LYS B C 1
ATOM 4105 O O . LYS B 1 203 ? -2.184 33.521 -1.86 1 89.17 203 LYS B O 1
ATOM 4110 N N . CYS B 1 204 ? -1.991 32.188 -0.178 1 85.75 204 CYS B N 1
ATOM 4111 C CA . CYS B 1 204 ? -2.406 33.221 0.765 1 85.75 204 CYS B CA 1
ATOM 4112 C C . CYS B 1 204 ? -1.61 34.503 0.555 1 85.75 204 CYS B C 1
ATOM 4114 O O . CYS B 1 204 ? -2.15 35.603 0.684 1 85.75 204 CYS B O 1
ATOM 4116 N N . THR B 1 205 ? -0.421 34.396 0.131 1 87.36 205 THR B N 1
ATOM 4117 C CA . THR B 1 205 ? 0.448 35.562 0.028 1 87.36 205 THR B CA 1
ATOM 4118 C C . THR B 1 205 ? 0.122 36.37 -1.225 1 87.36 205 THR B C 1
ATOM 4120 O O . THR B 1 205 ? 0.578 37.506 -1.373 1 87.36 205 THR B O 1
ATOM 4123 N N . GLU B 1 206 ? -0.663 35.808 -2.075 1 91.59 206 GLU B N 1
ATOM 4124 C CA . GLU B 1 206 ? -1.051 36.507 -3.296 1 91.59 206 GLU B CA 1
ATOM 4125 C C . GLU B 1 206 ? -2.197 37.48 -3.034 1 91.59 206 GLU B C 1
ATOM 4127 O O . GLU B 1 206 ? -2.521 38.31 -3.886 1 91.59 206 GLU B O 1
ATOM 4132 N N . ASN B 1 207 ? -2.756 37.494 -1.787 1 93.75 207 ASN B N 1
ATOM 4133 C CA . ASN B 1 207 ? -3.804 38.417 -1.364 1 93.75 207 ASN B CA 1
ATOM 4134 C C . ASN B 1 207 ? -4.966 38.437 -2.353 1 93.75 207 ASN B C 1
ATOM 4136 O O . ASN B 1 207 ? -5.366 39.503 -2.826 1 93.75 207 ASN B O 1
ATOM 4140 N N . ILE B 1 208 ? -5.504 37.209 -2.638 1 94.16 208 ILE B N 1
ATOM 4141 C CA . ILE B 1 208 ? -6.622 37.082 -3.566 1 94.16 208 ILE B CA 1
ATOM 4142 C C . ILE B 1 208 ? -7.913 36.836 -2.788 1 94.16 208 ILE B C 1
ATOM 4144 O O . ILE B 1 208 ? -7.876 36.502 -1.602 1 94.16 208 ILE B O 1
ATOM 4148 N N . GLY B 1 209 ? -9.033 37.136 -3.423 1 94.77 209 GLY B N 1
ATOM 4149 C CA . GLY B 1 209 ? -10.323 37.055 -2.755 1 94.77 209 GLY B CA 1
ATOM 4150 C C . GLY B 1 209 ? -11.05 35.75 -3.021 1 94.77 209 GLY B C 1
ATOM 4151 O O . GLY B 1 209 ? -10.505 34.848 -3.659 1 94.77 209 GLY B O 1
ATOM 4152 N N . VAL B 1 210 ? -12.229 35.676 -2.53 1 96.91 210 VAL B N 1
ATOM 4153 C CA . VAL B 1 210 ? -13.057 34.475 -2.576 1 96.91 210 VAL B CA 1
ATOM 4154 C C . VAL B 1 210 ? -13.335 34.095 -4.028 1 96.91 210 VAL B C 1
ATOM 4156 O O . VAL B 1 210 ? -13.316 32.913 -4.382 1 96.91 210 VAL B O 1
ATOM 4159 N N . LYS B 1 211 ? -13.536 35.032 -4.845 1 97.13 211 LYS B N 1
ATOM 4160 C CA . LYS B 1 211 ? -13.861 34.78 -6.245 1 97.13 211 LYS B CA 1
ATOM 4161 C C . LYS B 1 211 ? -12.72 34.055 -6.953 1 97.13 211 LYS B C 1
ATOM 4163 O O . LYS B 1 211 ? -12.953 33.109 -7.709 1 97.13 211 LYS B O 1
ATOM 4168 N N . GLU B 1 212 ? -11.537 34.51 -6.763 1 96.91 212 GLU B N 1
ATOM 4169 C CA . GLU B 1 212 ? -10.375 33.892 -7.394 1 96.91 212 GLU B CA 1
ATOM 4170 C C . GLU B 1 212 ? -10.201 32.447 -6.934 1 96.91 212 GLU B C 1
ATOM 4172 O O . GLU B 1 212 ? -9.907 31.564 -7.743 1 96.91 212 GLU B O 1
ATOM 4177 N N . TYR B 1 213 ? -10.389 32.206 -5.62 1 96.98 213 TYR B N 1
ATOM 4178 C CA . TYR B 1 213 ? -10.295 30.844 -5.104 1 96.98 213 TYR B CA 1
ATOM 4179 C C . TYR B 1 213 ? -11.382 29.959 -5.702 1 96.98 213 TYR B C 1
ATOM 4181 O O . TYR B 1 213 ? -11.124 28.808 -6.064 1 96.98 213 TYR B O 1
ATOM 4189 N N . ALA B 1 214 ? -12.591 30.462 -5.762 1 97.2 214 ALA B N 1
ATOM 4190 C CA . ALA B 1 214 ? -13.708 29.715 -6.336 1 97.2 214 ALA B CA 1
ATOM 4191 C C . ALA B 1 214 ? -13.425 29.333 -7.786 1 97.2 214 ALA B C 1
ATOM 4193 O O . ALA B 1 214 ? -13.702 28.206 -8.203 1 97.2 214 ALA B O 1
ATOM 4194 N N . ASP B 1 215 ? -12.818 30.253 -8.53 1 96.65 215 ASP B N 1
ATOM 4195 C CA . ASP B 1 215 ? -12.457 29.996 -9.92 1 96.65 215 ASP B CA 1
ATOM 4196 C C . ASP B 1 215 ? -11.462 28.842 -10.025 1 96.65 215 ASP B C 1
ATOM 4198 O O . ASP B 1 215 ? -11.598 27.975 -10.89 1 96.65 215 ASP B O 1
ATOM 4202 N N . MET B 1 216 ? -10.53 28.84 -9.131 1 95.04 216 MET B N 1
ATOM 4203 C CA . MET B 1 216 ? -9.506 27.799 -9.132 1 95.04 216 MET B CA 1
ATOM 4204 C C . MET B 1 216 ? -10.108 26.443 -8.78 1 95.04 216 MET B C 1
ATOM 4206 O O . MET B 1 216 ? -9.589 25.403 -9.191 1 95.04 216 MET B O 1
ATOM 4210 N N . LEU B 1 217 ? -11.189 26.492 -8.063 1 95.51 217 LEU B N 1
ATOM 4211 C CA . LEU B 1 217 ? -11.865 25.272 -7.635 1 95.51 217 LEU B CA 1
ATOM 4212 C C . LEU B 1 217 ? -12.982 24.901 -8.604 1 95.51 217 LEU B C 1
ATOM 4214 O O . LEU B 1 217 ? -13.657 23.886 -8.42 1 95.51 217 LEU B O 1
ATOM 4218 N N . HIS B 1 218 ? -13.244 25.719 -9.59 1 95.6 218 HIS B N 1
ATOM 4219 C CA . HIS B 1 218 ? -14.237 25.506 -10.637 1 95.6 218 HIS B CA 1
ATOM 4220 C C . HIS B 1 218 ? -15.647 25.461 -10.057 1 95.6 218 HIS B C 1
ATOM 4222 O O . HIS B 1 218 ? -16.437 24.58 -10.403 1 95.6 218 HIS B O 1
ATOM 4228 N N . VAL B 1 219 ? -15.896 26.352 -9.114 1 96.39 219 VAL B N 1
ATOM 4229 C CA . VAL B 1 219 ? -17.225 26.548 -8.546 1 96.39 219 VAL B CA 1
ATOM 4230 C C . VAL B 1 219 ? -17.546 28.04 -8.483 1 96.39 219 VAL B C 1
ATOM 4232 O O . VAL B 1 219 ? -16.671 28.879 -8.709 1 96.39 219 VAL B O 1
ATOM 4235 N N . THR B 1 220 ? -18.797 28.336 -8.218 1 96.95 220 THR B N 1
ATOM 4236 C CA . THR B 1 220 ? -19.162 29.737 -8.035 1 96.95 220 THR B CA 1
ATOM 4237 C C . THR B 1 220 ? -18.8 30.211 -6.63 1 96.95 220 THR B C 1
ATOM 4239 O O . THR B 1 220 ? -18.725 29.407 -5.698 1 96.95 220 THR B O 1
ATOM 4242 N N . ALA B 1 221 ? -18.607 31.474 -6.521 1 96.99 221 ALA B N 1
ATOM 4243 C CA . ALA B 1 221 ? -18.322 32.048 -5.209 1 96.99 221 ALA B CA 1
ATOM 4244 C C . ALA B 1 221 ? -19.458 31.765 -4.229 1 96.99 221 ALA B C 1
ATOM 4246 O O . ALA B 1 221 ? -19.217 31.526 -3.043 1 96.99 221 ALA B O 1
ATOM 4247 N N . ASN B 1 222 ? -20.609 31.777 -4.738 1 96.78 222 ASN B N 1
ATOM 4248 C CA . ASN B 1 222 ? -21.77 31.502 -3.897 1 96.78 222 ASN B CA 1
ATOM 4249 C C . ASN B 1 222 ? -21.769 30.062 -3.394 1 96.78 222 ASN B C 1
ATOM 4251 O O . ASN B 1 222 ? -22.041 29.809 -2.219 1 96.78 222 ASN B O 1
ATOM 4255 N N . HIS B 1 223 ? -21.494 29.172 -4.255 1 96.25 223 HIS B N 1
ATOM 4256 C CA . HIS B 1 223 ? -21.437 27.767 -3.869 1 96.25 223 HIS B CA 1
ATOM 4257 C C . HIS B 1 223 ? -20.345 27.524 -2.833 1 96.25 223 HIS B C 1
ATOM 4259 O O . HIS B 1 223 ? -20.551 26.782 -1.87 1 96.25 223 HIS B O 1
ATOM 4265 N N . LEU B 1 224 ? -19.229 28.087 -3.096 1 96.7 224 LEU B N 1
ATOM 4266 C CA . LEU B 1 224 ? -18.141 27.957 -2.132 1 96.7 224 LEU B CA 1
ATOM 4267 C C . LEU B 1 224 ? -18.552 28.509 -0.771 1 96.7 224 LEU B C 1
ATOM 4269 O O . LEU B 1 224 ? -18.349 27.856 0.255 1 96.7 224 LEU B O 1
ATOM 4273 N N . SER B 1 225 ? -19.145 29.648 -0.748 1 96.63 225 SER B N 1
ATOM 4274 C CA . SER B 1 225 ? -19.55 30.305 0.491 1 96.63 225 SER B CA 1
ATOM 4275 C C . SER B 1 225 ? -20.599 29.485 1.234 1 96.63 225 SER B C 1
ATOM 4277 O O . SER B 1 225 ? -20.505 29.304 2.45 1 96.63 225 SER B O 1
ATOM 4279 N N . GLU B 1 226 ? -21.485 28.952 0.522 1 95.49 226 GLU B N 1
ATOM 4280 C CA . GLU B 1 226 ? -22.549 28.15 1.12 1 95.49 226 GLU B CA 1
ATOM 4281 C C . GLU B 1 226 ? -21.999 26.853 1.706 1 95.49 226 GLU B C 1
ATOM 4283 O O . GLU B 1 226 ? -22.375 26.456 2.811 1 95.49 226 GLU B O 1
ATOM 4288 N N . THR B 1 227 ? -21.161 26.288 0.948 1 93.54 227 THR B N 1
ATOM 4289 C CA . THR B 1 227 ? -20.586 25.018 1.379 1 93.54 227 THR B CA 1
ATOM 4290 C C . THR B 1 227 ? -19.717 25.211 2.618 1 93.54 227 THR B C 1
ATOM 4292 O O . THR B 1 227 ? -19.805 24.434 3.571 1 93.54 227 THR B O 1
ATOM 4295 N N . VAL B 1 228 ? -18.892 26.226 2.611 1 93.02 228 VAL B N 1
ATOM 4296 C CA . VAL B 1 228 ? -18.02 26.51 3.746 1 93.02 228 VAL B CA 1
ATOM 4297 C C . VAL B 1 228 ? -18.862 26.799 4.986 1 93.02 228 VAL B C 1
ATOM 4299 O O . VAL B 1 228 ? -18.615 26.237 6.056 1 93.02 228 VAL B O 1
ATOM 4302 N N . LYS B 1 229 ? -19.821 27.558 4.806 1 92.46 229 LYS B N 1
ATOM 4303 C CA . LYS B 1 229 ? -20.686 27.907 5.929 1 92.46 229 LYS B CA 1
ATOM 4304 C C . LYS B 1 229 ? -21.415 26.678 6.464 1 92.46 229 LYS B C 1
ATOM 4306 O O . LYS B 1 229 ? -21.536 26.501 7.678 1 92.46 229 LYS B O 1
ATOM 4311 N N . GLU B 1 230 ? -21.89 25.928 5.582 1 89.24 230 GLU B N 1
ATOM 4312 C CA . GLU B 1 230 ? -22.646 24.731 5.935 1 89.24 230 GLU B CA 1
ATOM 4313 C C . GLU B 1 230 ? -21.81 23.782 6.789 1 89.24 230 GLU B C 1
ATOM 4315 O O . GLU B 1 230 ? -22.293 23.25 7.791 1 89.24 230 GLU B O 1
ATOM 4320 N N . PHE B 1 231 ? -20.538 23.688 6.432 1 85.6 231 PHE B N 1
ATOM 4321 C CA . PHE B 1 231 ? -19.739 22.628 7.036 1 85.6 231 PHE B CA 1
ATOM 4322 C C . PHE B 1 231 ? -18.911 23.169 8.195 1 85.6 231 PHE B C 1
ATOM 4324 O O . PHE B 1 231 ? -18.451 22.404 9.046 1 85.6 231 PHE B O 1
ATOM 4331 N N . THR B 1 232 ? -18.667 24.505 8.227 1 86.06 232 THR B N 1
ATOM 4332 C CA . THR B 1 232 ? -17.729 25.006 9.226 1 86.06 232 THR B CA 1
ATOM 4333 C C . THR B 1 232 ? -18.377 26.092 10.079 1 86.06 232 THR B C 1
ATOM 4335 O O . THR B 1 232 ? -17.846 26.463 11.128 1 86.06 232 THR B O 1
ATOM 4338 N N . GLY B 1 233 ? -19.53 26.635 9.603 1 88.5 233 GLY B N 1
ATOM 4339 C CA . GLY B 1 233 ? -20.17 27.749 10.282 1 88.5 233 GLY B CA 1
ATOM 4340 C C . GLY B 1 233 ? -19.479 29.077 10.034 1 88.5 233 GLY B C 1
ATOM 4341 O O . GLY B 1 233 ? -19.882 30.105 10.581 1 88.5 233 GLY B O 1
ATOM 4342 N N . ARG B 1 234 ? -18.502 29.067 9.119 1 91.59 234 ARG B N 1
ATOM 4343 C CA . ARG B 1 234 ? -17.719 30.265 8.831 1 91.59 234 ARG B CA 1
ATOM 4344 C C . ARG B 1 234 ? -17.74 30.588 7.341 1 91.59 234 ARG B C 1
ATOM 4346 O O . ARG B 1 234 ? -18.24 29.799 6.537 1 91.59 234 ARG B O 1
ATOM 4353 N N . THR B 1 235 ? -17.275 31.733 6.985 1 94.45 235 THR B N 1
ATOM 4354 C CA . THR B 1 235 ? -17.235 32.137 5.584 1 94.45 235 THR B CA 1
ATOM 4355 C C . THR B 1 235 ? -15.848 31.9 4.992 1 94.45 235 THR B C 1
ATOM 4357 O O . THR B 1 235 ? -14.863 31.8 5.726 1 94.45 235 THR B O 1
ATOM 4360 N N . PRO B 1 236 ? -15.829 31.768 3.681 1 95.48 236 PRO B N 1
ATOM 4361 C CA . PRO B 1 236 ? -14.51 31.682 3.05 1 95.48 236 PRO B CA 1
ATOM 4362 C C . PRO B 1 236 ? -13.605 32.858 3.411 1 95.48 236 PRO B C 1
ATOM 4364 O O . PRO B 1 236 ? -12.402 32.675 3.616 1 95.48 236 PRO B O 1
ATOM 4367 N N . THR B 1 237 ? -14.16 33.98 3.535 1 95.17 237 THR B N 1
ATOM 4368 C CA . THR B 1 237 ? -13.398 35.179 3.868 1 95.17 237 THR B CA 1
ATOM 4369 C C . THR B 1 237 ? -12.734 35.036 5.234 1 95.17 237 THR B C 1
ATOM 4371 O O . THR B 1 237 ? -11.606 35.492 5.433 1 95.17 237 THR B O 1
ATOM 4374 N N . ASP B 1 238 ? -13.422 34.436 6.124 1 92.78 238 ASP B N 1
ATOM 4375 C CA . ASP B 1 238 ? -12.855 34.192 7.447 1 92.78 238 ASP B CA 1
ATOM 4376 C C . ASP B 1 238 ? -11.568 33.376 7.351 1 92.78 238 ASP B C 1
ATOM 4378 O O . ASP B 1 238 ? -10.557 33.725 7.965 1 92.78 238 ASP B O 1
ATOM 4382 N N . PHE B 1 239 ? -11.612 32.371 6.576 1 91.72 239 PHE B N 1
ATOM 4383 C CA . PHE B 1 239 ? -10.46 31.488 6.431 1 91.72 239 PHE B CA 1
ATOM 4384 C C . PHE B 1 239 ? -9.299 32.216 5.765 1 91.72 239 PHE B C 1
ATOM 4386 O O . PHE B 1 239 ? -8.149 32.077 6.184 1 91.72 239 PHE B O 1
ATOM 4393 N N . ILE B 1 240 ? -9.62 32.936 4.767 1 94.13 240 ILE B N 1
ATOM 4394 C CA . ILE B 1 240 ? -8.604 33.687 4.037 1 94.13 240 ILE B CA 1
ATOM 4395 C C . ILE B 1 240 ? -7.944 34.702 4.968 1 94.13 240 ILE B C 1
ATOM 4397 O O . ILE B 1 240 ? -6.715 34.785 5.035 1 94.13 240 ILE B O 1
ATOM 4401 N N . ASN B 1 241 ? -8.788 35.368 5.692 1 93.32 241 ASN B N 1
ATOM 4402 C CA . ASN B 1 241 ? -8.289 36.391 6.605 1 93.32 241 ASN B CA 1
ATOM 4403 C C . ASN B 1 241 ? -7.446 35.782 7.722 1 93.32 241 ASN B C 1
ATOM 4405 O O . ASN B 1 241 ? -6.416 36.34 8.103 1 93.32 241 ASN B O 1
ATOM 4409 N N . ASP B 1 242 ? -7.938 34.715 8.21 1 89.57 242 ASP B N 1
ATOM 4410 C CA . ASP B 1 242 ? -7.196 34.047 9.275 1 89.57 242 ASP B CA 1
ATOM 4411 C C . ASP B 1 242 ? -5.783 33.69 8.818 1 89.57 242 ASP B C 1
ATOM 4413 O O . ASP B 1 242 ? -4.811 33.952 9.529 1 89.57 242 ASP B O 1
ATOM 4417 N N . ARG B 1 243 ? -5.703 33.109 7.67 1 89.79 243 ARG B N 1
ATOM 4418 C CA . ARG B 1 243 ? -4.407 32.669 7.165 1 89.79 243 ARG B CA 1
ATOM 4419 C C . ARG B 1 243 ? -3.505 33.86 6.859 1 89.79 243 ARG B C 1
ATOM 4421 O O . ARG B 1 243 ? -2.304 33.822 7.134 1 89.79 243 ARG B O 1
ATOM 4428 N N . MET B 1 244 ? -4.072 34.833 6.253 1 91.95 244 MET B N 1
ATOM 4429 C CA . MET B 1 244 ? -3.308 36.042 5.96 1 91.95 244 MET B CA 1
ATOM 4430 C C . MET B 1 244 ? -2.807 36.694 7.244 1 91.95 244 MET B C 1
ATOM 4432 O O . MET B 1 244 ? -1.646 37.1 7.327 1 91.95 244 MET B O 1
ATOM 4436 N N . THR B 1 245 ? -3.689 36.742 8.188 1 91.69 245 THR B N 1
ATOM 4437 C CA . THR B 1 245 ? -3.313 37.34 9.465 1 91.69 245 THR B CA 1
ATOM 4438 C C . THR B 1 245 ? -2.151 36.579 10.097 1 91.69 245 THR B C 1
ATOM 4440 O O . THR B 1 245 ? -1.225 37.187 10.637 1 91.69 245 THR B O 1
ATOM 4443 N N . LEU B 1 246 ? -2.232 35.297 9.981 1 86.24 246 LEU B N 1
ATOM 4444 C CA . LEU B 1 246 ? -1.151 34.471 10.51 1 86.24 246 LEU B CA 1
ATOM 4445 C C . LEU B 1 246 ? 0.162 34.772 9.795 1 86.24 246 LEU B C 1
ATOM 4447 O O . LEU B 1 246 ? 1.221 34.811 10.425 1 86.24 246 LEU B O 1
ATOM 4451 N N . GLU B 1 247 ? 0.102 34.925 8.542 1 87.37 247 GLU B N 1
ATOM 4452 C CA . GLU B 1 247 ? 1.292 35.249 7.762 1 87.37 247 GLU B CA 1
ATOM 4453 C C . GLU B 1 247 ? 1.857 36.611 8.157 1 87.37 247 GLU B C 1
ATOM 4455 O O . GLU B 1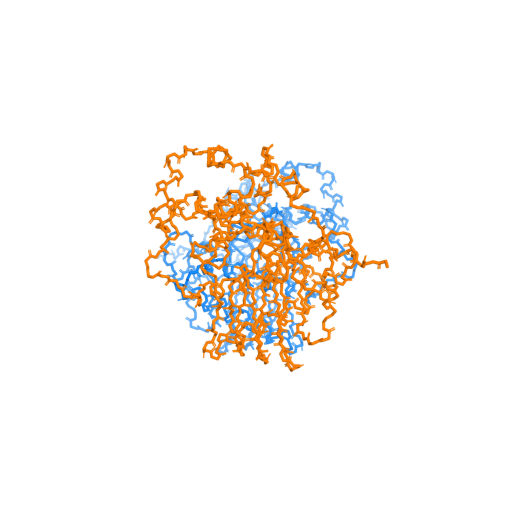 247 ? 3.075 36.779 8.253 1 87.37 247 GLU B O 1
ATOM 4460 N N . ILE B 1 248 ? 0.995 37.492 8.364 1 90.27 248 ILE B N 1
ATOM 4461 C CA . ILE B 1 248 ? 1.42 38.824 8.782 1 90.27 248 ILE B CA 1
ATOM 4462 C C . ILE B 1 248 ? 2.096 38.745 10.148 1 90.27 248 ILE B C 1
ATOM 4464 O O . ILE B 1 248 ? 3.182 39.297 10.343 1 90.27 248 ILE B O 1
ATOM 4468 N N . LYS B 1 249 ? 1.417 38.073 11.033 1 87.1 249 LYS B N 1
ATOM 4469 C CA . LYS B 1 249 ? 1.99 37.905 12.365 1 87.1 249 LYS B CA 1
ATOM 4470 C C . LYS B 1 249 ? 3.37 37.257 12.292 1 87.1 249 LYS B C 1
ATOM 4472 O O . LYS B 1 249 ? 4.285 37.651 13.018 1 87.1 249 LYS B O 1
ATOM 4477 N N . ARG B 1 250 ? 3.479 36.308 11.491 1 81.31 250 ARG B N 1
ATOM 4478 C CA . ARG B 1 250 ? 4.754 35.624 11.299 1 81.31 250 ARG B CA 1
AT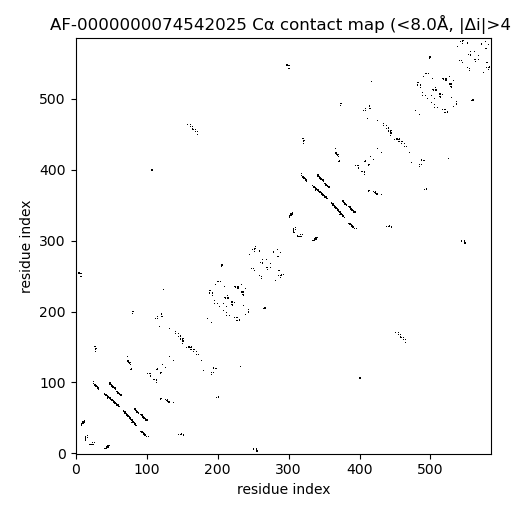OM 4479 C C . ARG B 1 250 ? 5.829 36.593 10.821 1 81.31 250 ARG B C 1
ATOM 4481 O O . ARG B 1 250 ? 6.932 36.627 11.372 1 81.31 250 ARG B O 1
ATOM 4488 N N . LEU B 1 251 ? 5.505 37.38 9.828 1 85.16 251 LEU B N 1
ATOM 4489 C CA . LEU B 1 251 ? 6.464 38.32 9.258 1 85.16 251 LEU B CA 1
ATOM 4490 C C . LEU B 1 251 ? 6.819 39.41 10.263 1 85.16 251 LEU B C 1
ATOM 4492 O O . LEU B 1 251 ? 7.982 39.807 10.37 1 85.16 251 LEU B O 1
ATOM 4496 N N . LEU B 1 252 ? 5.842 39.786 11.021 1 87.81 252 LEU B N 1
ATOM 4497 C CA . LEU B 1 252 ? 6.062 40.829 12.017 1 87.81 252 LEU B CA 1
ATOM 4498 C C . LEU B 1 252 ? 6.949 40.321 13.149 1 87.81 252 LEU B C 1
ATOM 4500 O O . LEU B 1 252 ? 7.73 41.085 13.721 1 87.81 252 LEU B O 1
ATOM 4504 N N . THR B 1 253 ? 6.752 39.137 13.438 1 81.46 253 THR B N 1
ATOM 4505 C CA . THR B 1 253 ? 7.428 38.544 14.587 1 81.46 253 THR B CA 1
ATOM 4506 C C . THR B 1 253 ? 8.836 38.09 14.212 1 81.46 253 THR B C 1
ATOM 4508 O O . THR B 1 253 ? 9.765 38.203 15.014 1 81.46 253 THR B O 1
ATOM 4511 N N . HIS B 1 254 ? 9.062 37.686 13.02 1 76.64 254 HIS B N 1
ATOM 4512 C CA . HIS B 1 254 ? 10.279 36.93 12.747 1 76.64 254 HIS B CA 1
ATOM 4513 C C . HIS B 1 254 ? 11.15 37.641 11.716 1 76.64 254 HIS B C 1
ATOM 4515 O O . HIS B 1 254 ? 12.167 37.099 11.278 1 76.64 254 HIS B O 1
ATOM 4521 N N . THR B 1 255 ? 10.683 38.744 11.263 1 79.99 255 THR B N 1
ATOM 4522 C CA . THR B 1 255 ? 11.49 39.493 10.306 1 79.99 255 THR B CA 1
ATOM 4523 C C . THR B 1 255 ? 11.678 40.935 10.77 1 79.99 255 THR B C 1
ATOM 4525 O O . THR B 1 255 ? 11.025 41.379 11.716 1 79.99 255 THR B O 1
ATOM 4528 N N . GLN B 1 256 ? 12.6 41.641 10.153 1 86.09 256 GLN B N 1
ATOM 4529 C CA . GLN B 1 256 ? 12.818 43.055 10.437 1 86.09 256 GLN B CA 1
ATOM 4530 C C . GLN B 1 256 ? 12.195 43.935 9.357 1 86.09 256 GLN B C 1
ATOM 4532 O O . GLN B 1 256 ? 12.521 45.119 9.249 1 86.09 256 GLN B O 1
ATOM 4537 N N . LEU B 1 257 ? 11.376 43.288 8.604 1 90.15 257 LEU B N 1
ATOM 4538 C CA . LEU B 1 257 ? 10.718 44.048 7.547 1 90.15 257 LEU B CA 1
ATOM 4539 C C . LEU B 1 257 ? 9.835 45.144 8.135 1 90.15 257 LEU B C 1
ATOM 4541 O O . LEU B 1 257 ? 9.187 44.94 9.164 1 90.15 257 LEU B O 1
ATOM 4545 N N . THR B 1 258 ? 9.884 46.247 7.409 1 92.41 258 THR B N 1
ATOM 4546 C CA . THR B 1 258 ? 8.97 47.31 7.813 1 92.41 258 THR B CA 1
ATOM 4547 C C . THR B 1 258 ? 7.531 46.949 7.459 1 92.41 258 THR B C 1
ATOM 4549 O O . THR B 1 258 ? 7.291 46.04 6.662 1 92.41 258 THR B O 1
ATOM 4552 N N . VAL B 1 259 ? 6.626 47.628 8.087 1 93.86 259 VAL B N 1
ATOM 4553 C CA . VAL B 1 259 ? 5.208 47.426 7.809 1 93.86 259 VAL B CA 1
ATOM 4554 C C . VAL B 1 259 ? 4.938 47.634 6.321 1 93.86 259 VAL B C 1
ATOM 4556 O O . VAL B 1 259 ? 4.144 46.905 5.72 1 93.86 259 VAL B O 1
ATOM 4559 N N . GLN B 1 260 ? 5.658 48.578 5.753 1 94.19 260 GLN B N 1
ATOM 4560 C CA . GLN B 1 260 ? 5.5 48.872 4.333 1 94.19 260 GLN B CA 1
ATOM 4561 C C . GLN B 1 260 ? 6.007 47.717 3.473 1 94.19 260 GLN B C 1
ATOM 4563 O O . GLN B 1 260 ? 5.37 47.345 2.486 1 94.19 260 GLN B O 1
ATOM 4568 N N . GLU B 1 261 ? 7.067 47.189 3.803 1 94.06 261 GLU B N 1
ATOM 4569 C CA . GLU B 1 261 ? 7.646 46.072 3.063 1 94.06 261 GLU B CA 1
ATOM 4570 C C . GLU B 1 261 ? 6.748 44.841 3.13 1 94.06 261 GLU B C 1
ATOM 4572 O O . GLU B 1 261 ? 6.583 44.132 2.135 1 94.06 261 GLU B O 1
ATOM 4577 N N . ILE B 1 262 ? 6.204 44.599 4.291 1 94.44 262 ILE B N 1
ATOM 4578 C CA . ILE B 1 262 ? 5.307 43.463 4.472 1 94.44 262 ILE B CA 1
ATOM 4579 C C . ILE B 1 262 ? 4.049 43.659 3.629 1 94.44 262 ILE B C 1
ATOM 4581 O O . ILE B 1 262 ? 3.594 42.731 2.957 1 94.44 262 ILE B O 1
ATOM 4585 N N . ALA B 1 263 ? 3.524 44.843 3.666 1 94.72 263 ALA B N 1
ATOM 4586 C CA . ALA B 1 263 ? 2.344 45.16 2.866 1 94.72 263 ALA B CA 1
ATOM 4587 C C . ALA B 1 263 ? 2.597 44.893 1.385 1 94.72 263 ALA B C 1
ATOM 4589 O O . ALA B 1 263 ? 1.757 44.303 0.701 1 94.72 263 ALA B O 1
ATOM 4590 N N . PHE B 1 264 ? 3.749 45.324 0.915 1 93.6 264 PHE B N 1
ATOM 4591 C CA . PHE B 1 264 ? 4.111 45.146 -0.487 1 93.6 264 PHE B CA 1
ATOM 4592 C C . PHE B 1 264 ? 4.31 43.671 -0.812 1 93.6 264 PHE B C 1
ATOM 4594 O O . PHE B 1 264 ? 3.814 43.182 -1.829 1 93.6 264 PHE B O 1
ATOM 4601 N N . GLN B 1 265 ? 4.954 42.982 0.034 1 91.73 265 GLN B N 1
ATOM 4602 C CA . GLN B 1 265 ? 5.255 41.569 -0.169 1 91.73 265 GLN B CA 1
ATOM 4603 C C . GLN B 1 265 ? 3.976 40.738 -0.234 1 91.73 265 GLN B C 1
ATOM 4605 O O . GLN B 1 265 ? 3.905 39.756 -0.975 1 91.73 265 GLN B O 1
ATOM 4610 N N . LEU B 1 266 ? 3.023 41.182 0.532 1 94.66 266 LEU B N 1
ATOM 4611 C CA . LEU B 1 266 ? 1.78 40.423 0.611 1 94.66 266 LEU B CA 1
ATOM 4612 C C . LEU B 1 266 ? 0.727 41.004 -0.327 1 94.66 266 LEU B C 1
ATOM 4614 O O . LEU B 1 266 ? -0.454 40.664 -0.229 1 94.66 266 LEU B O 1
ATOM 4618 N N . HIS B 1 267 ? 1.126 41.963 -1.222 1 94.84 267 HIS B N 1
ATOM 4619 C CA . HIS B 1 267 ? 0.355 42.488 -2.343 1 94.84 267 HIS B CA 1
ATOM 4620 C C . HIS B 1 267 ? -0.84 43.302 -1.857 1 94.84 267 HIS B C 1
ATOM 4622 O O . HIS B 1 267 ? -1.938 43.188 -2.405 1 94.84 267 HIS B O 1
ATOM 4628 N N . PHE B 1 268 ? -0.671 43.982 -0.782 1 94.73 268 PHE B N 1
ATOM 4629 C CA . PHE B 1 268 ? -1.655 44.992 -0.41 1 94.73 268 PHE B CA 1
ATOM 4630 C C . PHE B 1 268 ? -1.473 46.257 -1.24 1 94.73 268 PHE B C 1
ATOM 4632 O O . PHE B 1 268 ? -0.361 46.567 -1.672 1 94.73 268 PHE B O 1
ATOM 4639 N N . SER B 1 269 ? -2.596 46.959 -1.489 1 90.97 269 SER B N 1
ATOM 4640 C CA . SER B 1 269 ? -2.581 48.149 -2.333 1 90.97 269 SER B CA 1
ATOM 4641 C C . SER B 1 269 ? -1.718 49.248 -1.723 1 90.97 269 SER B C 1
ATOM 4643 O O . SER B 1 269 ? -1.068 50.008 -2.445 1 90.97 269 SER B O 1
ATOM 4645 N N . ASP B 1 270 ? -1.836 49.393 -0.392 1 90.27 270 ASP B N 1
ATOM 4646 C CA . ASP B 1 270 ? -0.974 50.349 0.296 1 90.27 270 ASP B CA 1
ATOM 4647 C C . ASP B 1 270 ? -0.88 50.03 1.786 1 90.27 270 ASP B C 1
ATOM 4649 O O . ASP B 1 270 ? -1.635 49.201 2.298 1 90.27 270 ASP B O 1
ATOM 4653 N N . GLN B 1 271 ? -0.022 50.74 2.417 1 93.27 271 GLN B N 1
ATOM 4654 C CA . GLN B 1 271 ? 0.291 50.487 3.819 1 93.27 271 GLN B CA 1
ATOM 4655 C C . GLN B 1 271 ? -0.899 50.812 4.716 1 93.27 271 GLN B C 1
ATOM 4657 O O . GLN B 1 271 ? -1.133 50.132 5.718 1 93.27 271 GLN B O 1
ATOM 4662 N N . SER B 1 272 ? -1.582 51.845 4.359 1 94.16 272 SER B N 1
ATOM 4663 C CA . SER B 1 272 ? -2.739 52.24 5.155 1 94.16 272 SER B CA 1
ATOM 4664 C C . SER B 1 272 ? -3.807 51.152 5.156 1 94.16 272 SER B C 1
ATOM 4666 O O . SER B 1 272 ? -4.36 50.818 6.206 1 94.16 272 SER B O 1
ATOM 4668 N N . TYR B 1 273 ? -4.05 50.696 4.018 1 94.52 273 TYR B N 1
ATOM 4669 C CA . TYR B 1 273 ? -5.028 49.621 3.898 1 94.52 273 TYR B CA 1
ATOM 4670 C C . TYR B 1 273 ? -4.564 48.376 4.644 1 94.52 273 TYR B C 1
ATOM 4672 O O . TYR B 1 273 ? -5.363 47.706 5.303 1 94.52 273 TYR B O 1
ATOM 4680 N N . PHE B 1 274 ? -3.299 48.067 4.505 1 96.28 274 PHE B N 1
ATOM 4681 C CA . PHE B 1 274 ? -2.698 46.938 5.204 1 96.28 274 PHE B CA 1
ATOM 4682 C C . PHE B 1 274 ? -2.886 47.071 6.71 1 96.28 274 PHE B C 1
ATOM 4684 O O . PHE B 1 274 ? -3.301 46.12 7.376 1 96.28 274 PHE B O 1
ATOM 4691 N N . SER B 1 275 ? -2.635 48.182 7.242 1 95.62 275 SER B N 1
ATOM 4692 C CA . SER B 1 275 ? -2.722 48.415 8.68 1 95.62 275 SER B CA 1
ATOM 4693 C C . SER B 1 275 ? -4.161 48.302 9.172 1 95.62 275 SER B C 1
ATOM 4695 O O . SER B 1 275 ? -4.416 47.73 10.234 1 95.62 275 SER B O 1
ATOM 4697 N N . LYS B 1 276 ? -5.041 48.83 8.405 1 95.67 276 LYS B N 1
ATOM 4698 C CA . LYS B 1 276 ? -6.458 48.738 8.747 1 95.67 276 LYS B CA 1
ATOM 4699 C C . LYS B 1 276 ? -6.936 47.289 8.721 1 95.67 276 LYS B C 1
ATOM 4701 O O . LYS B 1 276 ? -7.703 46.868 9.59 1 95.67 276 LYS B O 1
ATOM 4706 N N . TYR B 1 277 ? -6.473 46.639 7.726 1 95.39 277 TYR B N 1
ATOM 4707 C CA . TYR B 1 277 ? -6.817 45.229 7.574 1 95.39 277 TYR B CA 1
ATOM 4708 C C . TYR B 1 277 ? -6.354 44.422 8.782 1 95.39 277 TYR B C 1
ATOM 4710 O O . TYR B 1 277 ? -7.13 43.657 9.359 1 95.39 277 TYR B O 1
ATOM 4718 N N . PHE B 1 278 ? -5.107 44.579 9.121 1 96.22 278 PHE B N 1
ATOM 4719 C CA . PHE B 1 278 ? -4.528 43.818 10.222 1 96.22 278 PHE B CA 1
ATOM 4720 C C . PHE B 1 278 ? -5.201 44.176 11.541 1 96.22 278 PHE B C 1
ATOM 4722 O O . PHE B 1 278 ? -5.474 43.298 12.363 1 96.22 278 PHE B O 1
ATOM 4729 N N . LYS B 1 279 ? -5.464 45.404 11.735 1 95.38 279 LYS B N 1
ATOM 4730 C CA . LYS B 1 279 ? -6.142 45.836 12.954 1 95.38 279 LYS B CA 1
ATOM 4731 C C . LYS B 1 279 ? -7.545 45.244 13.043 1 95.38 279 LYS B C 1
ATOM 4733 O O . LYS B 1 279 ? -7.978 44.815 14.114 1 95.38 279 LYS B O 1
ATOM 4738 N N . LYS B 1 280 ? -8.194 45.208 11.959 1 94.67 280 LYS B N 1
ATOM 4739 C CA . LYS B 1 280 ? -9.545 44.655 11.908 1 94.67 280 LYS B CA 1
ATOM 4740 C C . LYS B 1 280 ? -9.542 43.166 12.242 1 94.67 280 LYS B C 1
ATOM 4742 O O . LYS B 1 280 ? -10.443 42.677 12.926 1 94.67 280 LYS B O 1
ATOM 4747 N N . THR B 1 281 ? -8.534 42.484 11.8 1 91.98 281 THR B N 1
ATOM 4748 C CA . THR B 1 281 ? -8.524 41.028 11.898 1 91.98 281 THR B CA 1
ATOM 4749 C C . THR B 1 281 ? -7.837 40.577 13.183 1 91.98 281 THR B C 1
ATOM 4751 O O . THR B 1 281 ? -8.124 39.496 13.7 1 91.98 281 THR B O 1
ATOM 4754 N N . SER B 1 282 ? -6.928 41.398 13.747 1 90.94 282 SER B N 1
ATOM 4755 C CA . SER B 1 282 ? -6.156 40.959 14.905 1 90.94 282 SER B CA 1
ATOM 4756 C C . SER B 1 282 ? -6.498 41.783 16.142 1 90.94 282 SER B C 1
ATOM 4758 O O . SER B 1 282 ? -6.15 41.403 17.262 1 90.94 282 SER B O 1
ATOM 4760 N N . GLY B 1 283 ? -7.087 42.976 15.934 1 91.31 283 GLY B N 1
ATOM 4761 C CA . GLY B 1 283 ? -7.489 43.835 17.036 1 91.31 283 GLY B CA 1
ATOM 4762 C C . GLY B 1 283 ? -6.44 44.869 17.401 1 91.31 283 GLY B C 1
ATOM 4763 O O . GLY B 1 283 ? -6.713 45.794 18.169 1 91.31 283 GLY B O 1
ATOM 4764 N N . VAL B 1 284 ? -5.227 44.722 16.82 1 92.83 284 VAL B N 1
ATOM 4765 C CA . VAL B 1 284 ? -4.156 45.676 17.09 1 92.83 284 VAL B CA 1
ATOM 4766 C C . VAL B 1 284 ? -3.465 46.06 15.783 1 92.83 284 VAL B C 1
ATOM 4768 O O . VAL B 1 284 ? -3.592 45.358 14.777 1 92.83 284 VAL B O 1
ATOM 4771 N N . SER B 1 285 ? -2.792 47.167 15.818 1 93.92 285 SER B N 1
ATOM 4772 C CA . SER B 1 285 ? -2.058 47.596 14.632 1 93.92 285 SER B CA 1
ATOM 4773 C C . SER B 1 285 ? -0.77 46.797 14.46 1 93.92 285 SER B C 1
ATOM 4775 O O . 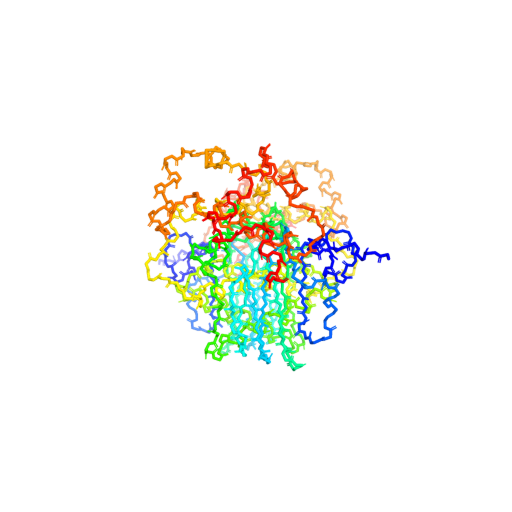SER B 1 285 ? -0.282 46.184 15.412 1 93.92 285 SER B O 1
ATOM 4777 N N . PRO B 1 286 ? -0.275 46.756 13.276 1 94.15 286 PRO B N 1
ATOM 4778 C CA . PRO B 1 286 ? 0.986 46.044 13.055 1 94.15 286 PRO B CA 1
ATOM 4779 C C . PRO B 1 286 ? 2.104 46.525 13.977 1 94.15 286 PRO B C 1
ATOM 4781 O O . PRO B 1 286 ? 2.855 45.71 14.519 1 94.15 286 PRO B O 1
ATOM 4784 N N . THR B 1 287 ? 2.174 47.799 14.136 1 91.3 287 THR B N 1
ATOM 4785 C CA . THR B 1 287 ? 3.217 48.386 14.97 1 91.3 287 THR B CA 1
ATOM 4786 C C . THR B 1 287 ? 3.032 47.984 16.43 1 91.3 287 THR B C 1
ATOM 4788 O O . THR B 1 287 ? 4.004 47.675 17.123 1 91.3 287 THR B O 1
ATOM 4791 N N . GLU B 1 288 ? 1.846 48.041 16.891 1 92.12 288 GLU B N 1
ATOM 4792 C CA . GLU B 1 288 ? 1.537 47.629 18.256 1 92.12 288 GLU B CA 1
ATOM 4793 C C . GLU B 1 288 ? 1.84 46.148 18.468 1 92.12 288 GLU B C 1
ATOM 4795 O O . GLU B 1 288 ? 2.339 45.756 19.525 1 92.12 288 GLU B O 1
ATOM 4800 N N . TYR B 1 289 ? 1.492 45.39 17.42 1 91.09 289 TYR B N 1
ATOM 4801 C CA . TYR B 1 289 ? 1.727 43.954 17.518 1 91.09 289 TYR B CA 1
ATOM 4802 C C . TYR B 1 289 ? 3.213 43.653 17.666 1 91.09 289 TYR B C 1
ATOM 4804 O O . TYR B 1 289 ? 3.605 42.804 18.471 1 91.09 289 TYR B O 1
ATOM 4812 N N . ARG B 1 290 ? 4.027 44.237 16.899 1 87.98 290 ARG B N 1
ATOM 4813 C CA . ARG B 1 290 ? 5.47 44.027 16.943 1 87.98 290 ARG B CA 1
ATOM 4814 C C . ARG B 1 290 ? 6.033 44.378 18.316 1 87.98 290 ARG B C 1
ATOM 4816 O O . ARG B 1 290 ? 7.005 43.768 18.769 1 87.98 290 ARG B O 1
ATOM 4823 N N . LYS B 1 291 ? 5.428 45.365 18.961 1 85.73 291 LYS B N 1
ATOM 4824 C CA . LYS B 1 291 ? 5.891 45.791 20.279 1 85.73 291 LYS B CA 1
ATOM 4825 C C . LYS B 1 291 ? 5.568 44.743 21.34 1 85.73 291 LYS B C 1
ATOM 4827 O O . LYS B 1 291 ? 6.245 44.662 22.367 1 85.73 291 LYS B O 1
ATOM 4832 N N . ILE B 1 292 ? 4.535 43.981 21.045 1 79.33 292 ILE B N 1
ATOM 4833 C CA . ILE B 1 292 ? 4.047 43.043 22.051 1 79.33 292 ILE B CA 1
ATOM 4834 C C . ILE B 1 292 ? 4.734 41.691 21.872 1 79.33 292 ILE B C 1
ATOM 4836 O O . ILE B 1 292 ? 4.881 40.93 22.831 1 79.33 292 ILE B O 1
ATOM 4840 N N . VAL B 1 293 ? 5.15 41.442 20.775 1 72.65 293 VAL B N 1
ATOM 4841 C CA . VAL B 1 293 ? 5.683 40.104 20.543 1 72.65 293 VAL B CA 1
ATOM 4842 C C . VAL B 1 293 ? 7.209 40.142 20.575 1 72.65 293 VAL B C 1
ATOM 4844 O O . VAL B 1 293 ? 7.817 41.167 20.256 1 72.65 293 VAL B O 1
#